Protein AF-A0AAV8ZBL5-F1 (afdb_monomer_lite)

Organism: NCBI:txid1265417

pLDDT: mean 70.39, std 23.09, range [24.12, 98.19]

InterPro domains:
  IPR031827 Domain of unknown function DUF4746 [PF15928] (93-246)
  IPR031827 Domain of unknown function DUF4746 [PF15928] (335-440)

Structure (mmCIF, N/CA/C/O backbone):
data_AF-A0AAV8ZBL5-F1
#
_entry.id   AF-A0AAV8ZBL5-F1
#
loop_
_atom_site.group_PDB
_atom_site.id
_atom_site.type_symbol
_atom_site.label_atom_id
_atom_site.label_alt_id
_atom_site.label_comp_id
_atom_site.label_asym_id
_atom_site.label_entity_id
_atom_site.label_seq_id
_atom_site.pdbx_PDB_ins_code
_atom_site.Cartn_x
_atom_site.Cartn_y
_atom_site.Cartn_z
_atom_site.occupancy
_atom_site.B_iso_or_equiv
_atom_site.auth_seq_id
_atom_site.auth_comp_id
_atom_site.auth_asym_id
_atom_site.auth_atom_id
_atom_site.pdbx_PDB_model_num
ATOM 1 N N . MET A 1 1 ? -1.852 -11.107 -25.339 1.00 48.66 1 MET A N 1
ATOM 2 C CA . MET A 1 1 ? -0.450 -11.512 -25.628 1.00 48.66 1 MET A CA 1
ATOM 3 C C . MET A 1 1 ? 0.284 -10.433 -26.412 1.00 48.66 1 MET A C 1
ATOM 5 O O . MET A 1 1 ? 0.811 -9.556 -25.751 1.00 48.66 1 MET A O 1
ATOM 9 N N . LEU A 1 2 ? 0.313 -10.418 -27.757 1.00 47.81 2 LEU A N 1
ATOM 10 C CA . LEU A 1 2 ? 0.989 -9.324 -28.490 1.00 47.81 2 LEU A CA 1
ATOM 11 C C . LEU A 1 2 ? 0.374 -7.953 -28.158 1.00 47.81 2 LEU A C 1
ATOM 13 O O . LEU A 1 2 ? 1.103 -7.016 -27.869 1.00 47.81 2 LEU A O 1
ATOM 17 N N . GLU A 1 3 ? -0.954 -7.887 -28.047 1.00 51.69 3 GLU A N 1
ATOM 18 C CA . GLU A 1 3 ? -1.702 -6.698 -27.605 1.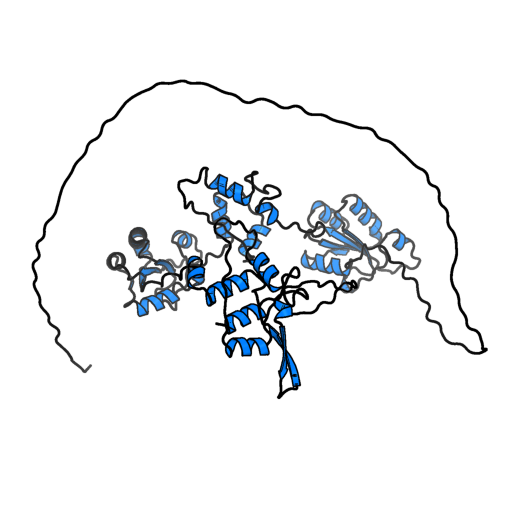00 51.69 3 GLU A CA 1
ATOM 19 C C . GLU A 1 3 ? -1.272 -6.170 -26.222 1.00 51.69 3 GLU A C 1
ATOM 21 O O . GLU A 1 3 ? -1.329 -4.970 -25.996 1.00 51.69 3 GLU A O 1
ATOM 26 N N . GLU A 1 4 ? -0.798 -7.028 -25.306 1.00 53.44 4 GLU A N 1
ATOM 27 C CA . GLU A 1 4 ? -0.277 -6.579 -24.001 1.00 53.44 4 GLU A CA 1
ATOM 28 C C . GLU A 1 4 ? 1.099 -5.918 -24.156 1.00 53.44 4 GLU A C 1
ATOM 30 O O . GLU A 1 4 ? 1.392 -4.950 -23.467 1.00 53.44 4 GLU A O 1
ATOM 35 N N . ILE A 1 5 ? 1.937 -6.413 -25.075 1.00 53.97 5 ILE A N 1
ATOM 36 C CA . ILE A 1 5 ? 3.244 -5.809 -25.382 1.00 53.97 5 ILE A CA 1
ATOM 37 C C . ILE A 1 5 ? 3.044 -4.470 -26.087 1.00 53.97 5 ILE A C 1
ATOM 39 O O . ILE A 1 5 ? 3.751 -3.520 -25.780 1.00 53.97 5 ILE A O 1
ATOM 43 N N . PHE A 1 6 ? 2.073 -4.383 -26.998 1.00 52.88 6 PHE A N 1
ATOM 44 C CA . PHE A 1 6 ? 1.719 -3.128 -27.655 1.00 52.88 6 PHE A CA 1
ATOM 45 C C . PHE A 1 6 ? 1.180 -2.112 -26.639 1.00 52.88 6 PHE A C 1
ATOM 47 O O . PHE A 1 6 ? 1.687 -1.000 -26.589 1.00 52.88 6 PHE A O 1
ATOM 54 N N . TYR A 1 7 ? 0.277 -2.525 -25.743 1.00 53.50 7 TYR A N 1
ATOM 55 C CA . TYR A 1 7 ? -0.208 -1.681 -24.647 1.00 53.50 7 TYR A CA 1
ATOM 56 C C . TYR A 1 7 ? 0.942 -1.148 -23.765 1.00 53.50 7 TYR A C 1
ATOM 58 O O . TYR A 1 7 ? 1.032 0.051 -23.534 1.00 53.50 7 TYR A O 1
ATOM 66 N N . PHE A 1 8 ? 1.881 -2.003 -23.334 1.00 51.59 8 PHE A N 1
ATOM 67 C CA . PHE A 1 8 ? 3.052 -1.558 -22.560 1.00 51.59 8 PHE A CA 1
ATOM 68 C C . PHE A 1 8 ? 4.093 -0.757 -23.368 1.00 51.59 8 PHE A C 1
ATOM 70 O O . PHE A 1 8 ? 4.959 -0.140 -22.754 1.00 51.59 8 PHE A O 1
ATOM 77 N N . ALA A 1 9 ? 4.044 -0.767 -24.704 1.00 51.53 9 ALA A N 1
ATOM 78 C CA . ALA A 1 9 ? 4.884 0.086 -25.549 1.00 51.53 9 ALA A CA 1
ATOM 79 C C . ALA A 1 9 ? 4.262 1.472 -25.782 1.00 51.53 9 ALA A C 1
ATOM 81 O O . ALA A 1 9 ? 4.994 2.438 -25.965 1.00 51.53 9 ALA A O 1
ATOM 82 N N . ASP A 1 10 ? 2.929 1.553 -25.776 1.00 47.41 10 ASP A N 1
ATOM 83 C CA . ASP A 1 10 ? 2.175 2.788 -25.999 1.00 47.41 10 ASP A CA 1
ATOM 84 C C . ASP A 1 10 ? 2.023 3.618 -24.700 1.00 47.41 10 ASP A C 1
ATOM 86 O O . ASP A 1 10 ? 1.993 4.841 -24.769 1.00 47.41 10 ASP A O 1
ATOM 90 N N . ASP A 1 11 ? 2.003 2.980 -23.518 1.00 43.50 11 ASP A N 1
ATOM 91 C CA . ASP A 1 11 ? 1.900 3.631 -22.189 1.00 43.50 11 ASP A CA 1
ATOM 92 C C . ASP A 1 11 ? 3.250 4.179 -21.632 1.00 43.50 11 ASP A C 1
ATOM 94 O O . ASP A 1 11 ? 3.313 4.592 -20.470 1.00 43.50 11 ASP A O 1
ATOM 98 N N . VAL A 1 12 ? 4.353 4.166 -22.402 1.00 44.94 12 VAL A N 1
ATOM 99 C CA . VAL A 1 12 ? 5.688 4.636 -21.950 1.00 44.94 12 VAL A CA 1
ATOM 100 C C . VAL A 1 12 ? 6.092 5.937 -22.652 1.00 44.94 12 VAL A C 1
ATOM 102 O O . VAL A 1 12 ? 6.800 5.941 -23.659 1.00 44.94 12 VAL A O 1
ATOM 105 N N . GLU A 1 13 ? 5.665 7.054 -22.065 1.00 43.19 13 GLU A N 1
ATOM 106 C CA . GLU A 1 13 ? 6.170 8.398 -22.363 1.00 43.19 13 GLU A CA 1
ATOM 107 C C . GLU A 1 13 ? 7.408 8.700 -21.489 1.00 43.19 13 GLU A C 1
ATOM 109 O O . GLU A 1 13 ? 7.316 8.720 -20.261 1.00 43.19 13 GLU A O 1
ATOM 114 N N . GLU A 1 14 ? 8.567 8.967 -22.105 1.00 42.91 14 GLU A N 1
ATOM 115 C CA . GLU A 1 14 ? 9.769 9.478 -21.423 1.00 42.91 14 GLU A CA 1
ATOM 116 C C . GLU A 1 14 ? 10.337 10.695 -22.189 1.00 42.91 14 GLU A C 1
ATOM 118 O O . GLU A 1 14 ? 10.735 10.583 -23.349 1.00 42.91 14 GLU A O 1
ATOM 123 N N . ASP A 1 15 ? 10.367 11.866 -21.537 1.00 35.69 15 ASP A N 1
ATOM 124 C CA . ASP A 1 15 ? 10.909 13.131 -22.071 1.00 35.69 15 ASP A CA 1
ATOM 125 C C . ASP A 1 15 ? 12.430 13.026 -22.331 1.00 35.69 15 ASP A C 1
ATOM 127 O O . ASP A 1 15 ? 13.218 12.934 -21.383 1.00 35.69 15 ASP A O 1
ATOM 131 N N . TYR A 1 16 ? 12.870 13.138 -23.591 1.00 44.66 16 TYR A N 1
ATOM 132 C CA . TYR A 1 16 ? 14.297 13.169 -23.948 1.00 44.66 16 TYR A CA 1
ATOM 133 C C . TYR A 1 16 ? 14.644 14.241 -24.995 1.00 44.66 16 TYR A C 1
ATOM 135 O O . TYR A 1 16 ? 14.127 14.234 -26.109 1.00 44.66 16 TYR A O 1
ATOM 143 N N . ASP A 1 17 ? 15.605 15.114 -24.666 1.00 34.97 17 ASP A N 1
ATOM 144 C CA . ASP A 1 17 ? 16.231 16.041 -25.623 1.00 34.97 17 ASP A CA 1
ATOM 145 C C . ASP A 1 17 ? 17.050 15.258 -26.667 1.00 34.97 17 ASP A C 1
ATOM 147 O O . ASP A 1 17 ? 18.073 14.644 -26.342 1.00 34.97 17 ASP A O 1
ATOM 151 N N . VAL A 1 18 ? 16.661 15.340 -27.942 1.00 40.38 18 VAL A N 1
ATOM 152 C CA . VAL A 1 18 ? 17.503 14.905 -29.064 1.00 40.38 18 VAL A CA 1
ATOM 153 C C . VAL A 1 18 ? 18.345 16.091 -29.530 1.00 40.38 18 VAL A C 1
ATOM 155 O O . VAL A 1 18 ? 17.824 17.140 -29.898 1.00 40.38 18 VAL A O 1
ATOM 158 N N . ARG A 1 19 ? 19.673 15.932 -29.525 1.00 34.88 19 ARG A N 1
ATOM 159 C CA . ARG A 1 19 ? 20.599 16.908 -30.117 1.00 34.88 19 ARG A CA 1
ATOM 160 C C . ARG A 1 19 ? 21.045 16.421 -31.486 1.00 34.88 19 ARG A C 1
ATOM 162 O O . ARG A 1 19 ? 21.737 15.410 -31.578 1.00 34.88 19 ARG A O 1
ATOM 169 N N . THR A 1 20 ? 20.664 17.158 -32.521 1.00 40.16 20 THR A N 1
ATOM 170 C CA . THR A 1 20 ? 21.189 16.987 -33.880 1.00 40.16 20 THR A CA 1
ATOM 171 C C . THR A 1 20 ? 22.599 17.582 -33.991 1.00 40.16 20 THR A C 1
ATOM 173 O O . THR A 1 20 ? 23.002 18.408 -33.165 1.00 40.16 20 THR A O 1
ATOM 176 N N . GLU A 1 21 ? 23.367 17.193 -35.014 1.00 44.31 21 GLU A N 1
ATOM 177 C CA . GLU A 1 21 ? 24.741 17.694 -35.206 1.00 44.31 21 GLU A CA 1
ATOM 178 C C . GLU A 1 21 ? 24.814 19.201 -35.525 1.00 44.31 21 GLU A C 1
ATOM 180 O O . GLU A 1 21 ? 25.855 19.821 -35.310 1.00 44.31 21 GLU A O 1
ATOM 185 N N . GLU A 1 22 ? 23.712 19.819 -35.972 1.00 42.06 22 GLU A N 1
ATOM 186 C CA . GLU A 1 22 ? 23.633 21.270 -36.216 1.00 42.06 22 GLU A CA 1
ATOM 187 C C . GLU A 1 22 ? 23.284 22.082 -34.949 1.00 42.06 22 GLU A C 1
ATOM 189 O O . GLU A 1 22 ? 23.344 23.312 -34.959 1.00 42.06 22 GLU A O 1
ATOM 194 N N . GLY A 1 23 ? 23.009 21.413 -33.821 1.00 39.50 23 GLY A N 1
ATOM 195 C CA . GLY A 1 23 ? 22.885 22.039 -32.501 1.00 39.50 23 GLY A CA 1
ATOM 196 C C . GLY A 1 23 ? 21.508 22.618 -32.163 1.00 39.50 23 GLY A C 1
ATOM 197 O O . GLY A 1 23 ? 21.355 23.195 -31.083 1.00 39.50 23 GLY A O 1
ATOM 198 N N . GLU A 1 24 ? 20.507 22.443 -33.027 1.00 35.25 24 GLU A N 1
ATOM 199 C CA . GLU A 1 24 ? 19.108 22.724 -32.695 1.00 35.25 24 GLU A CA 1
ATOM 200 C C . GLU A 1 24 ? 18.485 21.496 -32.005 1.00 35.25 24 GLU A C 1
ATOM 202 O O . GLU A 1 24 ? 18.599 20.360 -32.475 1.00 35.25 24 GLU A O 1
ATOM 207 N N . ALA A 1 25 ? 17.879 21.726 -30.836 1.00 35.97 25 ALA A N 1
ATOM 208 C CA . ALA A 1 25 ? 17.193 20.703 -30.051 1.00 35.97 25 ALA A CA 1
ATOM 209 C C . ALA A 1 25 ? 15.713 20.670 -30.453 1.00 35.97 25 ALA A C 1
ATOM 211 O O . ALA A 1 25 ? 14.887 21.392 -29.888 1.00 35.97 25 ALA A O 1
ATOM 212 N N . GLU A 1 26 ? 15.391 19.862 -31.462 1.00 36.97 26 GLU A N 1
ATOM 213 C CA . GLU A 1 26 ? 14.004 19.600 -31.838 1.00 36.97 26 GLU A CA 1
ATOM 214 C C . GLU A 1 26 ? 13.395 18.549 -30.900 1.00 36.97 26 GLU A C 1
ATOM 216 O O . GLU A 1 26 ? 13.963 17.482 -30.662 1.00 36.97 26 GLU A O 1
ATOM 221 N N . ARG A 1 27 ? 12.221 18.869 -30.347 1.00 35.94 27 ARG A N 1
ATOM 222 C CA . ARG A 1 27 ? 11.383 17.917 -29.615 1.00 35.94 27 ARG A CA 1
ATOM 223 C C . ARG A 1 27 ? 10.465 17.216 -30.607 1.00 35.94 27 ARG A C 1
ATOM 225 O O . ARG A 1 27 ? 9.453 17.794 -30.999 1.00 35.94 27 ARG A O 1
ATOM 232 N N . GLU A 1 28 ? 10.793 15.982 -30.968 1.00 36.94 28 GLU A N 1
ATOM 233 C CA . GLU A 1 28 ? 9.847 15.073 -31.616 1.00 36.94 28 GLU A CA 1
ATOM 234 C C . GLU A 1 28 ? 9.388 13.992 -30.630 1.00 36.94 28 GLU A C 1
ATOM 236 O O . GLU A 1 28 ? 10.195 13.271 -30.042 1.00 36.94 28 GLU A O 1
ATOM 241 N N . GLU A 1 29 ? 8.072 13.884 -30.453 1.00 37.03 29 GLU A N 1
ATOM 242 C CA . GLU A 1 29 ? 7.423 12.870 -29.623 1.00 37.03 29 GLU A CA 1
ATOM 243 C C . GLU A 1 29 ? 7.284 11.562 -30.424 1.00 37.03 29 GLU A C 1
ATOM 245 O O . GLU A 1 29 ? 6.378 11.422 -31.246 1.00 37.03 29 GLU A O 1
ATOM 250 N N . TYR A 1 30 ? 8.166 10.588 -30.175 1.00 39.69 30 TYR A N 1
ATOM 251 C CA . TYR A 1 30 ? 8.027 9.215 -30.679 1.00 39.69 30 TYR A CA 1
ATOM 252 C C . TYR A 1 30 ? 7.941 8.219 -29.509 1.00 39.69 30 TYR A C 1
ATOM 254 O O . TYR A 1 30 ? 8.866 8.187 -28.694 1.00 39.69 30 TYR A O 1
ATOM 262 N N . PRO A 1 31 ? 6.905 7.357 -29.427 1.00 48.19 31 PRO A N 1
ATOM 263 C CA . PRO A 1 31 ? 6.835 6.299 -28.417 1.00 48.19 31 PRO A CA 1
ATOM 264 C C . PRO A 1 31 ? 7.953 5.272 -28.654 1.00 48.19 31 PRO A C 1
ATOM 266 O O . PRO A 1 31 ? 7.957 4.527 -29.642 1.00 48.19 31 PRO A O 1
ATOM 269 N N . ILE A 1 32 ? 8.954 5.271 -27.771 1.00 47.81 32 ILE A N 1
ATOM 270 C CA . ILE A 1 32 ? 10.247 4.625 -28.024 1.00 47.81 32 ILE A CA 1
ATOM 271 C C . ILE A 1 32 ? 10.086 3.103 -28.102 1.00 47.81 32 ILE A C 1
ATOM 273 O O . ILE A 1 32 ? 9.856 2.418 -27.109 1.00 47.81 32 ILE A O 1
ATOM 277 N N . GLY A 1 33 ? 10.278 2.555 -29.304 1.00 53.34 33 GLY A N 1
ATOM 278 C CA . GLY A 1 33 ? 10.239 1.113 -29.551 1.00 53.34 33 GLY A CA 1
ATOM 279 C C . GLY A 1 33 ? 8.843 0.515 -29.727 1.00 53.34 33 GLY A C 1
ATOM 280 O O . GLY A 1 33 ? 8.739 -0.712 -29.804 1.00 53.34 33 GLY A O 1
ATOM 281 N N . ALA A 1 34 ? 7.793 1.333 -29.838 1.00 59.66 34 ALA A N 1
ATOM 282 C CA . ALA A 1 34 ? 6.481 0.866 -30.265 1.00 59.66 34 ALA A CA 1
ATOM 283 C C . ALA A 1 34 ? 6.517 0.418 -31.739 1.00 59.66 34 ALA A C 1
ATOM 285 O O . ALA A 1 34 ? 6.969 1.145 -32.622 1.00 59.66 34 ALA A O 1
ATOM 286 N N . PHE A 1 35 ? 6.018 -0.787 -32.027 1.00 68.38 35 PHE A N 1
ATOM 287 C CA . PHE A 1 35 ? 5.830 -1.236 -33.409 1.00 68.38 35 PHE A CA 1
ATOM 288 C C . PHE A 1 35 ? 4.771 -0.367 -34.099 1.00 68.38 35 PHE A C 1
ATOM 290 O O . PHE A 1 35 ? 3.720 -0.112 -33.508 1.00 68.38 35 PHE A O 1
ATOM 297 N N . ASN A 1 36 ? 4.994 0.030 -35.354 1.00 72.00 36 ASN A N 1
ATOM 298 C CA . ASN A 1 36 ? 3.945 0.658 -36.163 1.00 72.00 36 ASN A CA 1
ATOM 299 C C . ASN A 1 36 ? 2.851 -0.359 -36.545 1.00 72.00 36 ASN A C 1
ATOM 301 O O . ASN A 1 36 ? 3.057 -1.572 -36.467 1.00 72.00 36 ASN A O 1
ATOM 305 N N . GLU A 1 37 ? 1.675 0.124 -36.948 1.00 72.44 37 GLU A N 1
ATOM 306 C CA . GLU A 1 37 ? 0.493 -0.726 -37.157 1.00 72.44 37 GLU A CA 1
ATOM 307 C C . GLU A 1 37 ? 0.713 -1.815 -38.225 1.00 72.44 37 GLU A C 1
ATOM 309 O O . GLU A 1 37 ? 0.343 -2.970 -38.011 1.00 72.44 37 GLU A O 1
ATOM 314 N N . ALA A 1 38 ? 1.415 -1.505 -39.320 1.00 70.62 38 ALA A N 1
ATOM 315 C CA . ALA A 1 38 ? 1.787 -2.498 -40.331 1.00 70.62 38 ALA A CA 1
ATOM 316 C C . ALA A 1 38 ? 2.657 -3.629 -39.746 1.00 70.62 38 ALA A C 1
ATOM 318 O O . ALA A 1 38 ? 2.400 -4.813 -39.987 1.00 70.62 38 ALA A O 1
ATOM 319 N N . THR A 1 39 ? 3.639 -3.292 -38.902 1.00 71.50 39 THR A N 1
ATOM 320 C CA . THR A 1 39 ? 4.458 -4.294 -38.207 1.00 71.50 39 THR A CA 1
ATOM 321 C C . THR A 1 39 ? 3.649 -5.058 -37.150 1.00 71.50 39 THR A C 1
ATOM 323 O O . THR A 1 39 ? 3.805 -6.277 -37.054 1.00 71.50 39 THR A O 1
ATOM 326 N N . ARG A 1 40 ? 2.721 -4.416 -36.416 1.00 74.56 40 ARG A N 1
ATOM 327 C CA . ARG A 1 40 ? 1.794 -5.100 -35.482 1.00 74.56 40 ARG A CA 1
ATOM 328 C C . ARG A 1 40 ? 0.973 -6.168 -36.206 1.00 74.56 40 ARG A C 1
ATOM 330 O O . ARG A 1 40 ? 0.952 -7.324 -35.778 1.00 74.56 40 ARG A O 1
ATOM 337 N N . GLN A 1 41 ? 0.357 -5.816 -37.335 1.00 72.25 41 GLN A N 1
ATOM 338 C CA . GLN A 1 41 ? -0.437 -6.745 -38.144 1.00 72.25 41 GLN A CA 1
ATOM 339 C C . GLN A 1 41 ? 0.412 -7.881 -38.731 1.00 72.25 41 GLN A C 1
ATOM 341 O O . GLN A 1 41 ? -0.042 -9.028 -38.795 1.00 72.25 41 GLN A O 1
ATOM 346 N N . ILE A 1 42 ? 1.667 -7.614 -39.103 1.00 72.19 42 ILE A N 1
ATOM 347 C CA . ILE A 1 42 ? 2.599 -8.643 -39.579 1.00 72.19 42 ILE A CA 1
ATOM 348 C C . ILE A 1 42 ? 3.040 -9.597 -38.460 1.00 72.19 42 ILE A C 1
ATOM 350 O O . ILE A 1 42 ? 3.035 -10.805 -38.685 1.00 72.19 42 ILE A O 1
ATOM 354 N N . LEU A 1 43 ? 3.328 -9.105 -37.252 1.00 72.50 43 LEU A N 1
ATOM 355 C CA . LEU A 1 43 ? 3.655 -9.942 -36.085 1.00 72.50 43 LEU A CA 1
ATOM 356 C C . LEU A 1 43 ? 2.486 -10.845 -35.653 1.00 72.50 43 LEU A C 1
ATOM 358 O O . LEU A 1 43 ? 2.709 -11.926 -35.110 1.00 72.50 43 LEU A O 1
ATOM 362 N N . ILE A 1 44 ? 1.242 -10.419 -35.901 1.00 73.75 44 ILE A N 1
ATOM 363 C CA . ILE A 1 44 ? 0.031 -11.219 -35.656 1.00 73.75 44 ILE A CA 1
ATOM 364 C C . ILE A 1 44 ? -0.204 -12.260 -36.768 1.00 73.75 44 ILE A C 1
ATOM 366 O O . ILE A 1 44 ? -0.686 -13.358 -36.486 1.00 73.75 44 ILE A O 1
ATOM 370 N N . SER A 1 45 ? 0.104 -11.932 -38.029 1.00 72.00 45 SER A N 1
ATOM 371 C CA . SER A 1 45 ? -0.280 -12.738 -39.204 1.00 72.00 45 SER A CA 1
ATOM 372 C C . SER A 1 45 ? 0.815 -13.643 -39.783 1.00 72.00 45 SER A C 1
ATOM 374 O O . SER A 1 45 ? 0.484 -14.611 -40.473 1.00 72.00 45 SER A O 1
ATOM 376 N N . LYS A 1 46 ? 2.101 -13.368 -39.522 1.00 76.00 46 LYS A N 1
ATOM 377 C CA . LYS A 1 46 ? 3.254 -14.139 -40.025 1.00 76.00 46 LYS A CA 1
ATOM 378 C C . LYS A 1 46 ? 3.999 -14.830 -38.871 1.00 76.00 46 LYS A C 1
ATOM 380 O O . LYS A 1 46 ? 4.055 -14.329 -37.748 1.00 76.00 46 LYS A O 1
ATOM 385 N N . GLU A 1 47 ? 4.590 -15.997 -39.143 1.00 75.44 47 GLU A N 1
ATOM 386 C CA . GLU A 1 47 ? 5.365 -16.747 -38.143 1.00 75.44 47 GLU A CA 1
ATOM 387 C C . GLU A 1 47 ? 6.561 -15.921 -37.637 1.00 75.44 47 GLU A C 1
ATOM 389 O O . GLU A 1 47 ? 7.391 -15.467 -38.422 1.00 75.44 47 GLU A O 1
ATOM 394 N N . SER A 1 48 ? 6.644 -15.747 -36.316 1.00 76.56 48 SER A N 1
ATOM 395 C CA . SER A 1 48 ? 7.625 -14.890 -35.636 1.00 76.56 48 SER A CA 1
ATOM 396 C C . SER A 1 48 ? 8.366 -15.670 -34.542 1.00 76.56 48 SER A C 1
ATOM 398 O O . SER A 1 48 ? 7.806 -16.590 -33.941 1.00 76.56 48 SER A O 1
ATOM 400 N N . VAL A 1 49 ? 9.627 -15.317 -34.263 1.00 78.38 49 VAL A N 1
ATOM 401 C CA . VAL A 1 49 ? 10.497 -16.045 -33.317 1.00 78.38 49 VAL A CA 1
ATOM 402 C C . VAL A 1 49 ? 10.983 -15.121 -32.202 1.00 78.38 49 VAL A C 1
ATOM 404 O O . VAL A 1 49 ? 11.734 -14.185 -32.453 1.00 78.38 49 VAL A O 1
ATOM 407 N N . ALA A 1 50 ? 10.622 -15.433 -30.955 1.00 79.31 50 ALA A N 1
ATOM 408 C CA . ALA A 1 50 ? 11.207 -14.803 -29.773 1.00 79.31 50 ALA A CA 1
ATOM 409 C C . ALA A 1 50 ? 12.461 -15.574 -29.323 1.00 79.31 50 ALA A C 1
ATOM 411 O O . ALA A 1 50 ? 12.424 -16.799 -29.180 1.00 79.31 50 ALA A O 1
ATOM 412 N N . LEU A 1 51 ? 13.561 -14.866 -29.054 1.00 79.88 51 LEU A N 1
ATOM 413 C CA . LEU A 1 51 ? 14.825 -15.446 -28.585 1.00 79.88 51 LEU A CA 1
ATOM 414 C C . LEU A 1 51 ? 15.159 -14.960 -27.169 1.00 79.88 51 LEU A C 1
ATOM 416 O O . LEU A 1 51 ? 15.012 -13.783 -26.860 1.00 79.88 51 LEU A O 1
ATOM 420 N N . LEU A 1 52 ? 15.644 -15.868 -26.316 1.00 82.25 52 LEU A N 1
ATOM 421 C CA . LEU A 1 52 ? 16.142 -15.543 -24.977 1.00 82.25 52 LEU A CA 1
ATOM 422 C C . LEU A 1 52 ? 17.666 -15.674 -24.949 1.00 82.25 52 LEU A C 1
ATOM 424 O O . LEU A 1 52 ? 18.201 -16.776 -24.801 1.00 82.25 52 LEU A O 1
ATOM 428 N N . ILE A 1 53 ? 18.353 -14.543 -25.087 1.00 81.12 53 ILE A N 1
ATOM 429 C CA . ILE A 1 53 ? 19.813 -14.451 -24.978 1.00 81.12 53 ILE A CA 1
ATOM 430 C C . ILE A 1 53 ? 20.213 -14.583 -23.498 1.00 81.12 53 ILE A C 1
ATOM 432 O O . ILE A 1 53 ? 19.489 -14.148 -22.602 1.00 81.12 53 ILE A O 1
ATOM 436 N N . LYS A 1 54 ? 21.345 -15.242 -23.227 1.00 80.38 54 LYS A N 1
ATOM 437 C CA . LYS A 1 54 ? 21.886 -15.460 -21.875 1.00 80.38 54 LYS A CA 1
ATOM 438 C C . LYS A 1 54 ? 23.413 -15.350 -21.877 1.00 80.38 54 LYS A C 1
ATOM 440 O O . LYS A 1 54 ? 24.022 -15.737 -22.877 1.00 80.38 54 LYS A O 1
ATOM 445 N N . PRO A 1 55 ? 24.033 -14.906 -20.768 1.00 79.19 55 PRO A N 1
ATOM 446 C CA . PRO A 1 55 ? 25.483 -14.911 -20.635 1.00 79.19 55 PRO A CA 1
ATOM 447 C C . PRO A 1 55 ? 26.016 -16.348 -20.662 1.00 79.19 55 PRO A C 1
ATOM 449 O O . PRO A 1 55 ? 25.334 -17.304 -20.269 1.00 79.19 55 PRO A O 1
ATOM 452 N N . LYS A 1 56 ? 27.266 -16.510 -21.095 1.00 81.25 56 LYS A N 1
ATOM 453 C CA . LYS A 1 56 ? 27.976 -17.786 -20.979 1.00 81.25 56 LYS A CA 1
ATOM 454 C C . LYS A 1 56 ? 28.226 -18.095 -19.497 1.00 81.25 56 LYS A C 1
ATOM 456 O O . LYS A 1 56 ? 28.508 -17.200 -18.709 1.00 81.25 56 LYS A O 1
ATOM 461 N N . ALA A 1 57 ? 28.155 -19.366 -19.103 1.00 77.31 57 ALA A N 1
ATOM 462 C CA . ALA A 1 57 ? 28.431 -19.758 -17.720 1.00 77.31 57 ALA A CA 1
ATOM 463 C C . ALA A 1 57 ? 29.850 -19.325 -17.294 1.00 77.31 57 ALA A C 1
ATOM 465 O O . ALA A 1 57 ? 30.826 -19.688 -17.952 1.00 77.31 57 ALA A O 1
ATOM 466 N N . GLY A 1 58 ? 29.944 -18.557 -16.203 1.00 74.81 58 GLY A N 1
ATOM 467 C CA . GLY A 1 58 ? 31.198 -17.975 -15.709 1.00 74.81 58 GLY A CA 1
ATOM 468 C C . GLY A 1 58 ? 31.633 -16.673 -16.396 1.00 74.81 58 GLY A C 1
ATOM 469 O O . GLY A 1 58 ? 32.745 -16.224 -16.149 1.00 74.81 58 GLY A O 1
ATOM 470 N N . GLN A 1 59 ? 30.797 -16.079 -17.253 1.00 82.50 59 GLN A N 1
ATOM 471 C CA . GLN A 1 59 ? 30.993 -14.727 -17.776 1.00 82.50 59 GLN A CA 1
ATOM 472 C C . GLN A 1 59 ? 30.160 -13.739 -16.954 1.00 82.50 59 GLN A C 1
ATOM 474 O O . GLN A 1 59 ? 28.939 -13.876 -16.875 1.00 82.50 59 GLN A O 1
ATOM 479 N N . GLU A 1 60 ? 30.821 -12.745 -16.371 1.00 80.56 60 GLU A N 1
ATOM 480 C CA . GLU A 1 60 ? 30.165 -11.575 -15.788 1.00 80.56 60 GLU A CA 1
ATOM 481 C C . GLU A 1 60 ? 29.842 -10.577 -16.912 1.00 80.56 60 GLU A C 1
ATOM 483 O O . GLU A 1 60 ? 30.629 -10.403 -17.845 1.00 80.56 60 GLU A O 1
ATOM 488 N N . ILE A 1 61 ? 28.645 -9.992 -16.856 1.00 80.19 61 ILE A N 1
ATOM 489 C CA . ILE A 1 61 ? 28.115 -8.990 -17.790 1.00 80.19 61 ILE A CA 1
ATOM 490 C C . ILE A 1 61 ? 27.373 -7.972 -16.924 1.00 80.19 61 ILE A C 1
ATOM 492 O O . ILE A 1 61 ? 26.574 -8.379 -16.079 1.00 80.19 61 ILE A O 1
ATOM 496 N N . GLU A 1 62 ? 27.667 -6.682 -17.096 1.00 83.06 62 GLU A N 1
ATOM 497 C CA . GLU A 1 62 ? 27.161 -5.617 -16.217 1.00 83.06 62 GLU A CA 1
ATOM 498 C C . GLU A 1 62 ? 25.668 -5.362 -16.452 1.00 83.06 62 GLU A C 1
ATOM 500 O O . GLU A 1 62 ? 24.886 -5.367 -15.500 1.00 83.06 62 GLU A O 1
ATOM 505 N N . SER A 1 63 ? 25.247 -5.271 -17.719 1.00 87.62 63 SER A N 1
ATOM 506 C CA . SER A 1 63 ? 23.834 -5.252 -18.090 1.00 87.62 63 SER A CA 1
ATOM 507 C C . SER A 1 63 ? 23.552 -6.131 -19.308 1.00 87.62 63 SER A C 1
ATOM 509 O O . SER A 1 63 ? 23.958 -5.866 -20.436 1.00 87.62 63 SER A O 1
ATOM 511 N N . MET A 1 64 ? 22.764 -7.183 -19.081 1.00 84.75 64 MET A N 1
ATOM 512 C CA . MET A 1 64 ? 22.250 -8.043 -20.152 1.00 84.75 64 MET A CA 1
ATOM 513 C C . MET A 1 64 ? 21.240 -7.340 -21.070 1.00 84.75 64 MET A C 1
ATOM 515 O O . MET A 1 64 ? 20.935 -7.884 -22.129 1.00 84.75 64 MET A O 1
ATOM 519 N N . LEU A 1 65 ? 20.689 -6.190 -20.665 1.00 85.88 65 LEU A N 1
ATOM 520 C CA . LEU A 1 65 ? 19.811 -5.392 -21.518 1.00 85.88 65 LEU A CA 1
ATOM 521 C C . LEU A 1 65 ? 20.659 -4.612 -22.523 1.00 85.88 65 LEU A C 1
ATOM 523 O O . LEU A 1 65 ? 20.499 -4.796 -23.724 1.00 85.88 65 LEU A O 1
ATOM 527 N N . ASP A 1 66 ? 21.613 -3.833 -22.022 1.00 89.88 66 ASP A N 1
ATOM 528 C CA . ASP A 1 66 ? 22.550 -3.012 -22.788 1.00 89.88 66 ASP A CA 1
ATOM 529 C C . ASP A 1 66 ? 23.276 -3.835 -23.860 1.00 89.88 66 ASP A C 1
ATOM 531 O O . ASP A 1 66 ? 23.293 -3.466 -25.032 1.00 89.88 66 ASP A O 1
ATOM 535 N N . GLU A 1 67 ? 23.784 -5.014 -23.499 1.00 88.19 67 GLU A N 1
ATOM 536 C CA . GLU A 1 67 ? 24.484 -5.895 -24.439 1.00 88.19 67 GLU A CA 1
ATOM 537 C C . GLU A 1 67 ? 23.567 -6.462 -25.545 1.00 88.19 67 GLU A C 1
ATOM 539 O O . GLU A 1 67 ? 24.047 -6.805 -26.626 1.00 88.19 67 GLU A O 1
ATOM 544 N N . VAL A 1 68 ? 22.252 -6.548 -25.308 1.00 86.44 68 VAL A N 1
ATOM 545 C CA . VAL A 1 68 ? 21.252 -6.953 -26.316 1.00 86.44 68 VAL A CA 1
ATOM 546 C C . VAL A 1 68 ? 20.786 -5.756 -27.149 1.00 86.44 68 VAL A C 1
ATOM 548 O O . VAL A 1 68 ? 20.589 -5.904 -28.354 1.00 86.44 68 VAL A O 1
ATOM 551 N N . LEU A 1 69 ? 20.671 -4.571 -26.548 1.00 87.94 69 LEU A N 1
ATOM 552 C CA . LEU A 1 69 ? 20.387 -3.324 -27.256 1.00 87.94 69 LEU A CA 1
ATOM 553 C C . LEU A 1 69 ? 21.514 -2.979 -28.234 1.00 87.94 69 LEU A C 1
ATOM 555 O O . LEU A 1 69 ? 21.235 -2.763 -29.412 1.00 87.94 69 LEU A O 1
ATOM 559 N N . ARG A 1 70 ? 22.780 -3.056 -27.802 1.00 88.62 70 ARG A N 1
ATOM 560 C CA . ARG A 1 70 ? 23.953 -2.844 -28.666 1.00 88.62 70 ARG A CA 1
ATOM 561 C C . ARG A 1 70 ? 24.021 -3.847 -29.816 1.00 88.62 70 ARG A C 1
ATOM 563 O O . ARG A 1 70 ? 24.380 -3.495 -30.934 1.00 88.62 70 ARG A O 1
ATOM 570 N N . LEU A 1 71 ? 23.632 -5.099 -29.559 1.00 86.56 71 LEU A N 1
ATOM 571 C CA . LEU A 1 71 ? 23.589 -6.155 -30.573 1.00 86.56 71 LEU A CA 1
ATOM 572 C C . LEU A 1 71 ? 22.527 -5.909 -31.660 1.00 86.56 71 LEU A C 1
ATOM 574 O O . LEU A 1 71 ? 22.709 -6.377 -32.780 1.00 86.56 71 LEU A O 1
ATOM 578 N N . VAL A 1 72 ? 21.422 -5.224 -31.347 1.00 84.25 72 VAL A N 1
ATOM 579 C CA . VAL A 1 72 ? 20.303 -5.010 -32.286 1.00 84.25 72 VAL A CA 1
ATOM 580 C C . VAL A 1 72 ? 20.343 -3.627 -32.939 1.00 84.25 72 VAL A C 1
ATOM 582 O O . VAL A 1 72 ? 20.101 -3.526 -34.140 1.00 84.25 72 VAL A O 1
ATOM 585 N N . TYR A 1 73 ? 20.680 -2.584 -32.179 1.00 86.06 73 TYR A N 1
ATOM 586 C CA . TYR A 1 73 ? 20.603 -1.180 -32.595 1.00 86.06 73 TYR A CA 1
ATOM 587 C C . TYR A 1 73 ? 21.969 -0.491 -32.763 1.00 86.06 73 TYR A C 1
ATOM 589 O O . TYR A 1 73 ? 22.001 0.655 -33.200 1.00 86.06 73 TYR A O 1
ATOM 597 N N . GLY A 1 74 ? 23.085 -1.155 -32.442 1.00 88.06 74 GLY A N 1
ATOM 598 C CA . GLY A 1 74 ? 24.411 -0.523 -32.424 1.00 88.06 74 GLY A CA 1
ATOM 599 C C . GLY A 1 74 ? 24.621 0.385 -31.205 1.00 88.06 74 GLY A C 1
ATOM 600 O O . GLY A 1 74 ? 23.916 0.252 -30.203 1.00 88.06 74 GLY A O 1
ATOM 601 N N . GLU A 1 75 ? 25.588 1.302 -31.262 1.00 88.81 75 GLU A N 1
ATOM 602 C CA . GLU A 1 75 ? 25.904 2.201 -30.137 1.00 88.81 75 GLU A CA 1
ATOM 603 C C . GLU A 1 75 ? 24.826 3.280 -29.905 1.00 88.81 75 GLU A C 1
ATOM 605 O O . GLU A 1 75 ? 24.788 3.886 -28.834 1.00 88.81 75 GLU A O 1
ATOM 610 N N . MET A 1 76 ? 23.883 3.477 -30.837 1.00 82.75 76 MET A N 1
ATOM 611 C CA . MET A 1 76 ? 22.635 4.204 -30.571 1.00 82.75 76 MET A CA 1
ATOM 612 C C . MET A 1 76 ? 21.748 3.520 -29.520 1.00 82.75 76 MET A C 1
ATOM 614 O O . MET A 1 76 ? 20.927 4.201 -28.906 1.00 82.75 76 MET A O 1
ATOM 618 N N . MET A 1 77 ? 21.880 2.202 -29.307 1.00 83.50 77 MET A N 1
ATOM 619 C CA . MET A 1 77 ? 21.178 1.405 -28.279 1.00 83.50 77 MET A CA 1
ATOM 620 C C . MET A 1 77 ? 19.635 1.403 -28.360 1.00 83.50 77 MET A C 1
ATOM 622 O O . MET A 1 77 ? 18.971 0.798 -27.520 1.00 83.50 77 MET A O 1
ATOM 626 N N . ARG A 1 78 ? 19.037 2.056 -29.362 1.00 83.88 78 ARG A N 1
ATOM 627 C CA . ARG A 1 78 ? 17.587 2.240 -29.526 1.00 83.88 78 ARG A CA 1
ATOM 628 C C . ARG A 1 78 ? 17.214 2.378 -31.010 1.00 83.88 78 ARG A C 1
ATOM 630 O O . ARG A 1 78 ? 18.084 2.744 -31.802 1.00 83.88 78 ARG A O 1
ATOM 637 N N . PRO A 1 79 ? 15.944 2.153 -31.395 1.00 78.31 79 PRO A N 1
ATOM 638 C CA . PRO A 1 79 ? 15.472 2.434 -32.750 1.00 78.31 79 PRO A CA 1
ATOM 639 C C . PRO A 1 79 ? 15.750 3.890 -33.184 1.00 78.31 79 PRO A C 1
ATOM 641 O O . PRO A 1 79 ? 15.691 4.787 -32.342 1.00 78.31 79 PRO A O 1
ATOM 644 N N . PRO A 1 80 ? 16.024 4.147 -34.476 1.00 73.56 80 PRO A N 1
ATOM 645 C CA . PRO A 1 80 ? 16.104 3.166 -35.563 1.00 73.56 80 PRO A CA 1
ATOM 646 C C . PRO A 1 80 ? 17.431 2.373 -35.585 1.00 73.56 80 PRO A C 1
ATOM 648 O O . PRO A 1 80 ? 17.489 1.313 -36.205 1.00 73.56 80 PRO A O 1
ATOM 651 N N . GLY A 1 81 ? 18.448 2.831 -34.847 1.00 82.38 81 GLY A N 1
ATOM 652 C CA . GLY A 1 81 ? 19.779 2.222 -34.743 1.00 82.38 81 GLY A CA 1
ATOM 653 C C . GLY A 1 81 ? 20.797 2.762 -35.756 1.00 82.38 81 GLY A C 1
ATOM 654 O O . GLY A 1 81 ? 20.420 3.398 -36.745 1.00 82.38 81 GLY A O 1
ATOM 655 N N . ASP A 1 82 ? 22.083 2.492 -35.499 1.00 85.12 82 ASP A N 1
ATOM 656 C CA . ASP A 1 82 ? 23.224 2.851 -36.361 1.00 85.12 82 ASP A CA 1
ATOM 657 C C . ASP A 1 82 ? 23.011 2.344 -37.802 1.00 85.12 82 ASP A C 1
ATOM 659 O O . ASP A 1 82 ? 22.405 1.288 -37.982 1.00 85.12 82 ASP A O 1
ATOM 663 N N . GLU A 1 83 ? 23.564 3.009 -38.826 1.00 84.88 83 GLU A N 1
ATOM 664 C CA . GLU A 1 83 ? 23.384 2.623 -40.247 1.00 84.88 83 GLU A CA 1
ATOM 665 C C . GLU A 1 83 ? 23.738 1.147 -40.542 1.00 84.88 83 GLU A C 1
ATOM 667 O O . GLU A 1 83 ? 23.021 0.471 -41.279 1.00 84.88 83 GLU A O 1
ATOM 672 N N . ASP A 1 84 ? 24.804 0.627 -39.920 1.00 86.38 84 ASP A N 1
ATOM 673 C CA . ASP A 1 84 ? 25.258 -0.771 -40.030 1.00 86.38 84 ASP A CA 1
ATOM 674 C C . ASP A 1 84 ? 24.585 -1.726 -39.008 1.00 86.38 84 ASP A C 1
ATOM 676 O O . ASP A 1 84 ? 24.947 -2.904 -38.910 1.00 86.38 84 ASP A O 1
ATOM 680 N N . SER A 1 85 ? 23.621 -1.254 -38.208 1.00 84.25 85 SER A N 1
ATOM 681 C CA . SER A 1 85 ? 22.969 -2.066 -37.170 1.00 84.25 85 SER A CA 1
ATOM 682 C C . SER A 1 85 ? 22.055 -3.151 -37.761 1.00 84.25 85 SER A C 1
ATOM 684 O O . SER A 1 85 ? 21.414 -2.941 -38.797 1.00 84.25 85 SER A O 1
ATOM 686 N N . PRO A 1 86 ? 21.895 -4.312 -37.094 1.00 81.44 86 PRO A N 1
ATOM 687 C CA . PRO A 1 86 ? 20.946 -5.334 -37.534 1.00 81.44 86 PRO A CA 1
ATOM 688 C C . PRO A 1 86 ? 19.495 -4.850 -37.639 1.00 81.44 86 PRO A C 1
ATOM 690 O O . PRO A 1 86 ? 18.748 -5.413 -38.435 1.00 81.44 86 PRO A O 1
ATOM 693 N N . CYS A 1 87 ? 19.098 -3.822 -36.880 1.00 79.50 87 CYS A N 1
ATOM 694 C CA . CYS A 1 87 ? 17.802 -3.158 -37.015 1.00 79.50 87 CYS A CA 1
ATOM 695 C C . CYS A 1 87 ? 17.649 -2.495 -38.394 1.00 79.50 87 CYS A C 1
ATOM 697 O O . CYS A 1 87 ? 16.754 -2.885 -39.145 1.00 79.50 87 CYS A O 1
ATOM 699 N N . GLN A 1 88 ? 18.557 -1.584 -38.770 1.00 79.31 88 GLN A N 1
ATOM 700 C CA . GLN A 1 88 ? 18.541 -0.920 -40.082 1.00 79.31 88 GLN A CA 1
ATOM 701 C C . GLN A 1 88 ? 18.690 -1.923 -41.236 1.00 79.31 88 GLN A C 1
ATOM 703 O O . GLN A 1 88 ? 17.909 -1.916 -42.185 1.00 79.31 88 GLN A O 1
ATOM 708 N N . LEU A 1 89 ? 19.643 -2.857 -41.133 1.00 78.6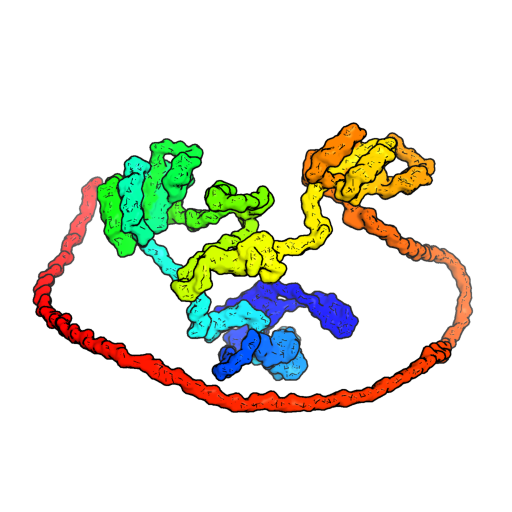9 89 LEU A N 1
ATOM 709 C CA . LEU A 1 89 ? 19.921 -3.861 -42.171 1.00 78.69 89 LEU A CA 1
ATOM 710 C C . LEU A 1 89 ? 18.781 -4.876 -42.390 1.00 78.69 89 LEU A C 1
ATOM 712 O O . LEU A 1 89 ? 18.794 -5.607 -43.386 1.00 78.69 89 LEU A O 1
ATOM 716 N N . LEU A 1 90 ? 17.811 -4.951 -41.472 1.00 77.38 90 LEU A N 1
ATOM 717 C CA . LEU A 1 90 ? 16.610 -5.787 -41.584 1.00 77.38 90 LEU A CA 1
ATOM 718 C C . LEU A 1 90 ? 15.310 -4.972 -41.676 1.00 77.38 90 LEU A C 1
ATOM 720 O O . LEU A 1 90 ? 14.232 -5.571 -41.734 1.00 77.38 90 LEU A O 1
ATOM 724 N N . LEU A 1 91 ? 15.396 -3.641 -41.732 1.00 78.31 91 LEU A N 1
ATOM 725 C CA . LEU A 1 91 ? 14.272 -2.769 -42.050 1.00 78.31 91 LEU A CA 1
ATOM 726 C C . LEU A 1 91 ? 13.869 -2.977 -43.518 1.00 78.31 91 LEU A C 1
ATOM 728 O O . LEU A 1 91 ? 14.712 -3.133 -44.406 1.00 78.31 91 LEU A O 1
ATOM 732 N N . LYS A 1 92 ? 12.565 -2.994 -43.793 1.00 74.06 92 LYS A N 1
ATOM 733 C CA . LYS A 1 92 ? 12.032 -3.034 -45.161 1.00 74.06 92 LYS A CA 1
ATOM 734 C C . LYS A 1 92 ? 10.962 -1.982 -45.342 1.00 74.06 92 LYS A C 1
ATOM 736 O O . LYS A 1 92 ? 10.130 -1.820 -44.464 1.00 74.06 92 LYS A O 1
ATOM 741 N N . GLN A 1 93 ? 10.927 -1.359 -46.509 1.00 76.56 93 GLN A N 1
ATOM 742 C CA . GLN A 1 93 ? 9.793 -0.552 -46.938 1.00 76.56 93 GLN A CA 1
ATOM 743 C C . GLN A 1 93 ? 8.932 -1.407 -47.880 1.00 76.56 93 GLN A C 1
ATOM 745 O O . GLN A 1 93 ? 9.417 -1.868 -48.915 1.00 76.56 93 GLN A O 1
ATOM 750 N N . GLU A 1 94 ? 7.683 -1.671 -47.494 1.00 69.31 94 GLU A N 1
ATOM 751 C CA . GLU A 1 94 ? 6.652 -2.276 -48.350 1.00 69.31 94 GLU A CA 1
ATOM 752 C C . GLU A 1 94 ? 5.606 -1.181 -48.656 1.00 69.31 94 GLU A C 1
ATOM 754 O O . GLU A 1 94 ? 5.045 -0.578 -47.741 1.00 69.31 94 GLU A O 1
ATOM 759 N N . GLU A 1 95 ? 5.384 -0.869 -49.938 1.00 70.75 95 GLU A N 1
ATOM 760 C CA . GLU A 1 95 ? 4.289 0.017 -50.371 1.00 70.75 95 GLU A CA 1
ATOM 761 C C . GLU A 1 95 ? 2.957 -0.738 -50.267 1.00 70.75 95 GLU A C 1
ATOM 763 O O . GLU A 1 95 ? 2.828 -1.850 -50.782 1.00 70.75 95 GLU A O 1
ATOM 768 N N . ASP A 1 96 ? 1.964 -0.135 -49.613 1.00 68.25 96 ASP A N 1
ATOM 769 C CA . ASP A 1 96 ? 0.597 -0.657 -49.579 1.00 68.25 96 ASP A CA 1
ATOM 770 C C . ASP A 1 96 ? -0.066 -0.483 -50.962 1.00 68.25 96 ASP A C 1
ATOM 772 O O . ASP A 1 96 ? -0.160 0.633 -51.477 1.00 68.25 96 ASP A O 1
ATOM 776 N N . GLU A 1 97 ? -0.515 -1.580 -51.589 1.00 68.88 97 GLU A N 1
ATOM 777 C CA . GLU A 1 97 ? -1.100 -1.549 -52.943 1.00 68.88 97 GLU A CA 1
ATOM 778 C C . GLU A 1 97 ? -2.470 -0.833 -53.013 1.00 68.88 97 GLU A C 1
ATOM 780 O O . GLU A 1 97 ? -2.866 -0.401 -54.100 1.00 68.88 97 GLU A O 1
ATOM 785 N N . ASP A 1 98 ? -3.186 -0.689 -51.888 1.00 67.44 98 ASP A N 1
ATOM 786 C CA . ASP A 1 98 ? -4.512 -0.062 -51.803 1.00 67.44 98 ASP A CA 1
ATOM 787 C C . ASP A 1 98 ? -4.444 1.416 -51.349 1.00 67.44 98 ASP A C 1
ATOM 789 O O . ASP A 1 98 ? -5.242 2.230 -51.831 1.00 67.44 98 ASP A O 1
ATOM 793 N N . THR A 1 99 ? -3.512 1.799 -50.459 1.00 68.31 99 THR A N 1
ATOM 794 C CA . THR A 1 99 ? -3.345 3.202 -50.001 1.00 68.31 99 THR A CA 1
ATOM 795 C C . THR A 1 99 ? -2.230 3.970 -50.715 1.00 68.31 99 THR A C 1
ATOM 797 O O . THR A 1 99 ? -2.332 5.190 -50.865 1.00 68.31 99 THR A O 1
ATOM 800 N N . GLY A 1 100 ? -1.190 3.282 -51.197 1.00 69.50 100 GLY A N 1
ATOM 801 C CA . GLY A 1 100 ? 0.024 3.894 -51.742 1.00 69.50 100 GLY A CA 1
ATOM 802 C C . GLY A 1 100 ? 0.985 4.443 -50.679 1.00 69.50 100 GLY A C 1
ATOM 803 O O . GLY A 1 100 ? 1.863 5.240 -51.011 1.00 69.50 100 GLY A O 1
ATOM 804 N N . GLU A 1 101 ? 0.817 4.065 -49.410 1.00 72.00 101 GLU A N 1
ATOM 805 C CA . GLU A 1 101 ? 1.683 4.491 -48.306 1.00 72.00 101 GLU A CA 1
ATOM 806 C C . GLU A 1 101 ? 2.867 3.526 -48.128 1.00 72.00 101 GLU A C 1
ATOM 808 O O . GLU A 1 101 ? 2.709 2.304 -48.090 1.00 72.00 101 GLU A O 1
ATOM 813 N N . THR A 1 102 ? 4.077 4.079 -48.006 1.00 66.56 102 THR A N 1
ATOM 814 C CA . THR A 1 102 ? 5.307 3.328 -47.718 1.00 66.56 102 THR A CA 1
ATOM 815 C C . THR A 1 102 ? 5.350 2.945 -46.242 1.00 66.56 102 THR A C 1
ATOM 817 O O . THR A 1 102 ? 5.640 3.789 -45.393 1.00 66.56 102 THR A O 1
ATOM 820 N N . ASN A 1 103 ? 5.086 1.678 -45.927 1.00 70.38 103 ASN A N 1
ATOM 821 C CA . ASN A 1 103 ? 5.137 1.166 -44.562 1.00 70.38 103 ASN A CA 1
ATOM 822 C C . ASN A 1 103 ? 6.518 0.583 -44.245 1.00 70.38 103 ASN A C 1
ATOM 824 O O . ASN A 1 103 ? 7.017 -0.288 -44.960 1.00 70.38 103 ASN A O 1
ATOM 828 N N . GLU A 1 104 ? 7.120 1.032 -43.144 1.00 72.69 104 GLU A N 1
ATOM 829 C CA . GLU A 1 104 ? 8.385 0.483 -42.650 1.00 72.69 104 GLU A CA 1
ATOM 830 C C . GLU A 1 104 ? 8.142 -0.748 -41.775 1.00 72.69 104 GLU A C 1
ATOM 832 O O . GLU A 1 104 ? 7.309 -0.726 -40.871 1.00 72.69 104 GLU A O 1
ATOM 837 N N . LEU A 1 105 ? 8.869 -1.830 -42.030 1.00 73.31 105 LEU A N 1
ATOM 838 C CA . LEU A 1 105 ? 8.680 -3.125 -41.391 1.00 73.31 105 LEU A CA 1
ATOM 839 C C . LEU A 1 105 ? 9.942 -3.536 -40.640 1.00 73.31 105 LEU A C 1
ATOM 841 O O . LEU A 1 105 ? 10.977 -3.833 -41.242 1.00 73.31 105 LEU A O 1
ATOM 845 N N . THR A 1 106 ? 9.840 -3.574 -39.315 1.00 75.50 106 THR A N 1
ATOM 846 C CA . THR A 1 106 ? 10.950 -3.888 -38.410 1.00 75.50 106 THR A CA 1
ATOM 847 C C . THR A 1 106 ? 11.264 -5.390 -38.424 1.00 75.50 106 THR A C 1
ATOM 849 O O . THR A 1 106 ? 10.524 -6.193 -37.856 1.00 75.50 106 THR A O 1
ATOM 852 N N . GLY A 1 107 ? 12.370 -5.794 -39.062 1.00 74.06 107 GLY A N 1
ATOM 853 C CA . GLY A 1 107 ? 12.763 -7.208 -39.173 1.00 74.06 107 GLY A CA 1
ATOM 854 C C . GLY A 1 107 ? 13.406 -7.826 -37.921 1.00 74.06 107 GLY A C 1
ATOM 855 O O . GLY A 1 107 ? 13.437 -9.052 -37.799 1.00 74.06 107 GLY A O 1
ATOM 856 N N . ILE A 1 108 ? 13.903 -7.010 -36.986 1.00 81.44 108 ILE A N 1
ATOM 857 C CA . ILE A 1 108 ? 14.424 -7.426 -35.675 1.00 81.44 108 ILE A CA 1
ATOM 858 C C . ILE A 1 108 ? 14.156 -6.329 -34.638 1.00 81.44 108 ILE A C 1
ATOM 860 O O . ILE A 1 108 ? 14.255 -5.148 -34.947 1.00 81.44 108 ILE A O 1
ATOM 864 N N . TRP A 1 109 ? 13.823 -6.716 -33.407 1.00 84.94 109 TRP A N 1
ATOM 865 C CA . TRP A 1 109 ? 13.502 -5.792 -32.317 1.00 84.94 109 TRP A CA 1
ATOM 866 C C . TRP A 1 109 ? 14.000 -6.343 -30.982 1.00 84.94 109 TRP A C 1
ATOM 868 O O . TRP A 1 109 ? 13.934 -7.551 -30.734 1.00 84.94 109 TRP A O 1
ATOM 878 N N . ALA A 1 110 ? 14.457 -5.444 -30.115 1.00 85.00 110 ALA A N 1
ATOM 879 C CA . ALA A 1 110 ? 14.737 -5.702 -28.708 1.00 85.00 110 ALA A CA 1
ATOM 880 C C . ALA A 1 110 ? 13.941 -4.721 -27.824 1.00 85.00 110 ALA A C 1
ATOM 882 O O . ALA A 1 110 ? 13.824 -3.547 -28.194 1.00 85.00 110 ALA A O 1
ATOM 883 N N . PRO A 1 111 ? 13.414 -5.167 -26.666 1.00 84.62 111 PRO A N 1
ATOM 884 C CA . PRO A 1 111 ? 12.681 -4.304 -25.744 1.00 84.62 111 PRO A CA 1
ATOM 885 C C . PRO A 1 111 ? 13.597 -3.187 -25.216 1.00 84.62 111 PRO A C 1
ATOM 887 O O . PRO A 1 111 ? 14.662 -3.505 -24.694 1.00 84.62 111 PRO A O 1
ATOM 890 N N . PRO A 1 112 ? 13.206 -1.902 -25.303 1.00 81.50 112 PRO A N 1
ATOM 891 C CA . PRO A 1 112 ? 14.108 -0.778 -25.028 1.00 81.50 112 PRO A CA 1
ATOM 892 C C . PRO A 1 112 ? 14.431 -0.579 -23.540 1.00 81.50 112 PRO A C 1
ATOM 894 O O . PRO A 1 112 ? 15.430 0.052 -23.214 1.00 81.50 112 PRO A O 1
ATOM 897 N N . ASN A 1 113 ? 13.604 -1.100 -22.626 1.00 81.06 113 ASN A N 1
ATOM 898 C CA . ASN A 1 113 ? 13.741 -0.866 -21.187 1.00 81.06 113 ASN A CA 1
ATOM 899 C C . ASN A 1 113 ? 13.501 -2.146 -20.343 1.00 81.06 113 ASN A C 1
ATOM 901 O O . ASN A 1 113 ? 12.982 -3.156 -20.849 1.00 81.06 113 ASN A O 1
ATOM 905 N N . PRO A 1 114 ? 13.863 -2.146 -19.041 1.00 81.06 114 PRO A N 1
ATOM 906 C CA . PRO A 1 114 ? 13.709 -3.316 -18.171 1.00 81.06 114 PRO A CA 1
ATOM 907 C C . PRO A 1 114 ? 12.256 -3.773 -17.977 1.00 81.06 114 PRO A C 1
ATOM 909 O O . PRO A 1 114 ? 12.009 -4.972 -17.846 1.00 81.06 114 PRO A O 1
ATOM 912 N N . CYS A 1 115 ? 11.287 -2.852 -17.996 1.00 77.12 115 CYS A N 1
ATOM 913 C CA . CYS A 1 115 ? 9.863 -3.162 -17.835 1.00 77.12 115 CYS A CA 1
ATOM 914 C C . CYS A 1 115 ? 9.324 -3.949 -19.039 1.00 77.12 115 CYS A C 1
ATOM 916 O O . CYS A 1 115 ? 8.741 -5.023 -18.871 1.00 77.12 115 CYS A O 1
ATOM 918 N N . MET A 1 116 ? 9.616 -3.484 -20.255 1.00 77.75 116 MET A N 1
ATOM 919 C CA . MET A 1 116 ? 9.308 -4.180 -21.507 1.00 77.75 116 MET A CA 1
ATOM 920 C C . MET A 1 116 ? 10.023 -5.529 -21.601 1.00 77.75 116 MET A C 1
ATOM 922 O O . MET A 1 116 ? 9.436 -6.522 -22.040 1.00 77.75 116 MET A O 1
ATOM 926 N N . THR A 1 117 ? 11.262 -5.605 -21.111 1.00 83.12 117 THR A N 1
ATOM 927 C CA . THR A 1 117 ? 12.014 -6.864 -21.009 1.00 83.12 117 THR A CA 1
ATOM 928 C C . THR A 1 117 ? 11.315 -7.853 -20.073 1.00 83.12 117 THR A C 1
ATOM 930 O O . THR A 1 117 ? 11.102 -9.010 -20.443 1.00 83.12 117 THR A O 1
ATOM 933 N N . ALA A 1 118 ? 10.880 -7.406 -18.891 1.00 80.00 118 ALA A N 1
ATOM 934 C CA . ALA A 1 118 ? 10.144 -8.230 -17.935 1.00 80.00 118 ALA A CA 1
ATOM 935 C C . ALA A 1 118 ? 8.778 -8.687 -18.483 1.00 80.00 118 ALA A C 1
ATOM 937 O O . ALA A 1 118 ? 8.420 -9.857 -18.321 1.00 80.00 118 ALA A O 1
ATOM 938 N N . ALA A 1 119 ? 8.045 -7.819 -19.190 1.00 79.38 119 ALA A N 1
ATOM 939 C CA . ALA A 1 119 ? 6.792 -8.167 -19.863 1.00 79.38 119 ALA A CA 1
ATOM 940 C C . ALA A 1 119 ? 7.004 -9.241 -20.949 1.00 79.38 119 ALA A C 1
ATOM 942 O O . ALA A 1 119 ? 6.324 -10.272 -20.950 1.00 79.38 119 ALA A O 1
ATOM 943 N N . CYS A 1 120 ? 8.016 -9.076 -21.806 1.00 81.94 120 CYS A N 1
ATOM 944 C CA . CYS A 1 120 ? 8.389 -10.072 -22.813 1.00 81.94 120 CYS A CA 1
ATOM 945 C C . CYS A 1 120 ? 8.827 -11.405 -22.176 1.00 81.94 120 CYS A C 1
ATOM 947 O O . CYS A 1 120 ? 8.443 -12.477 -22.648 1.00 81.94 120 CYS A O 1
ATOM 949 N N . MET A 1 121 ? 9.571 -11.370 -21.064 1.00 83.50 121 MET A N 1
ATOM 950 C CA . MET A 1 121 ? 9.947 -12.572 -20.309 1.00 83.50 121 MET A CA 1
ATOM 951 C C . MET A 1 121 ? 8.752 -13.256 -19.631 1.00 83.50 121 MET A C 1
ATOM 953 O O . MET A 1 121 ? 8.733 -14.486 -19.545 1.00 83.50 121 MET A O 1
ATOM 957 N N . LYS A 1 122 ? 7.750 -12.503 -19.162 1.00 82.31 122 LYS A N 1
ATOM 958 C CA . LYS A 1 122 ? 6.488 -13.039 -18.623 1.00 82.31 122 LYS A CA 1
ATOM 959 C C . LYS A 1 122 ? 5.695 -13.776 -19.707 1.00 82.31 122 LYS A C 1
ATOM 961 O O . LYS A 1 122 ? 5.237 -14.891 -19.468 1.00 82.31 122 LYS A O 1
ATOM 966 N N . LEU A 1 123 ? 5.572 -13.172 -20.890 1.00 81.00 123 LEU A N 1
ATOM 967 C CA . LEU A 1 123 ? 4.732 -13.664 -21.986 1.00 81.00 123 LEU A CA 1
ATOM 968 C C . LEU A 1 123 ? 5.376 -14.802 -22.791 1.00 81.00 123 LEU A C 1
ATOM 970 O O . LEU A 1 123 ? 4.777 -15.866 -22.935 1.00 81.00 123 LEU A O 1
ATOM 974 N N . PHE A 1 124 ? 6.597 -14.615 -23.300 1.00 82.25 124 PHE A N 1
ATOM 975 C CA . PHE A 1 124 ? 7.245 -15.599 -24.180 1.00 82.25 124 PHE A CA 1
ATOM 976 C C . PHE A 1 124 ? 8.011 -16.688 -23.419 1.00 82.25 124 PHE A C 1
ATOM 978 O O . PHE A 1 124 ? 8.162 -17.806 -23.917 1.00 82.25 124 PHE A O 1
ATOM 985 N N . PHE A 1 125 ? 8.478 -16.397 -22.199 1.00 85.19 125 PHE A N 1
ATOM 986 C CA . PHE A 1 125 ? 9.330 -17.302 -21.418 1.00 85.19 125 PHE A CA 1
ATOM 987 C C . PHE A 1 125 ? 8.794 -17.601 -20.001 1.00 85.19 125 PHE A C 1
ATOM 989 O O . PHE A 1 125 ? 9.582 -17.596 -19.049 1.00 85.19 125 PHE A O 1
ATOM 996 N N . PRO A 1 126 ? 7.498 -17.955 -19.822 1.00 82.50 126 PRO A N 1
ATOM 997 C CA . PRO A 1 126 ? 6.864 -18.118 -18.506 1.00 82.50 126 PRO A CA 1
ATOM 998 C C . PRO A 1 126 ? 7.593 -19.106 -17.584 1.00 82.50 126 PRO A C 1
ATOM 1000 O O . PRO A 1 126 ? 7.654 -18.905 -16.378 1.00 82.50 126 PRO A O 1
ATOM 1003 N N . LYS A 1 127 ? 8.233 -20.152 -18.129 1.00 85.19 127 LYS A N 1
ATOM 1004 C CA . LYS A 1 127 ? 9.029 -21.121 -17.344 1.00 85.19 127 LYS A CA 1
ATOM 1005 C C . LYS A 1 127 ? 10.302 -20.536 -16.712 1.00 85.19 127 LYS A C 1
ATOM 1007 O O . LYS A 1 127 ? 10.893 -21.188 -15.858 1.00 85.19 127 LYS A O 1
ATOM 1012 N N . VAL A 1 128 ? 10.748 -19.362 -17.158 1.00 82.44 128 VAL A N 1
ATOM 1013 C CA . VAL A 1 128 ? 11.906 -18.635 -16.616 1.00 82.44 128 VAL A CA 1
ATOM 1014 C C . VAL A 1 128 ? 11.434 -17.539 -15.662 1.00 82.44 128 VAL A C 1
ATOM 1016 O O . VAL A 1 128 ? 11.986 -17.398 -14.576 1.00 82.44 128 VAL A O 1
ATOM 1019 N N . SER A 1 129 ? 10.390 -16.800 -16.038 1.00 82.88 129 SER A N 1
ATOM 1020 C CA . SER A 1 129 ? 9.837 -15.686 -15.259 1.00 82.88 129 SER A CA 1
ATOM 1021 C C . SER A 1 129 ? 8.976 -16.119 -14.064 1.00 82.88 129 SER A C 1
ATOM 1023 O O . SER A 1 129 ? 8.921 -15.383 -13.085 1.00 82.88 129 SER A O 1
ATOM 1025 N N . ILE A 1 130 ? 8.384 -17.322 -14.058 1.00 80.25 130 ILE A N 1
ATOM 1026 C CA . ILE A 1 130 ? 7.575 -17.828 -12.926 1.00 80.25 130 ILE A CA 1
ATOM 1027 C C . ILE A 1 130 ? 8.351 -17.925 -11.601 1.00 80.25 130 ILE A C 1
ATOM 1029 O O . ILE A 1 130 ? 7.754 -17.801 -10.538 1.00 80.25 130 ILE A O 1
ATOM 1033 N N . ALA A 1 131 ? 9.681 -18.074 -11.639 1.00 76.06 131 ALA A N 1
ATOM 1034 C CA . ALA A 1 131 ? 10.528 -18.036 -10.441 1.00 76.06 131 ALA A CA 1
ATOM 1035 C C . ALA A 1 131 ? 10.606 -16.640 -9.781 1.00 76.06 131 ALA A C 1
ATOM 1037 O O . ALA A 1 131 ? 11.044 -16.526 -8.638 1.00 76.06 131 ALA A O 1
ATOM 1038 N N . TYR A 1 132 ? 10.178 -15.601 -10.503 1.00 75.56 132 TYR A N 1
ATOM 1039 C CA . TYR A 1 132 ? 10.137 -14.197 -10.087 1.00 75.56 132 TYR A CA 1
ATOM 1040 C C . TYR A 1 132 ? 8.700 -13.656 -10.020 1.00 75.56 132 TYR A C 1
ATOM 1042 O O . TYR A 1 132 ? 8.497 -12.484 -9.706 1.00 75.56 132 TYR A O 1
ATOM 1050 N N . ALA A 1 133 ? 7.696 -14.485 -10.325 1.00 70.62 133 ALA A N 1
ATOM 1051 C CA . ALA A 1 133 ? 6.303 -14.108 -10.160 1.00 70.62 133 ALA A CA 1
ATOM 1052 C C . ALA A 1 133 ? 5.998 -13.928 -8.668 1.00 70.62 133 ALA A C 1
ATOM 1054 O O . ALA A 1 133 ? 6.353 -14.774 -7.844 1.00 70.62 133 ALA A O 1
ATOM 1055 N N . ILE A 1 134 ? 5.309 -12.837 -8.326 1.00 70.44 134 ILE A N 1
ATOM 1056 C CA . ILE A 1 134 ? 4.691 -12.694 -7.007 1.00 70.44 134 ILE A CA 1
ATOM 1057 C C . ILE A 1 134 ? 3.705 -13.865 -6.864 1.00 70.44 134 ILE A C 1
ATOM 1059 O O . ILE A 1 134 ? 2.855 -14.018 -7.745 1.00 70.44 134 ILE A O 1
ATOM 1063 N N . PRO A 1 135 ? 3.810 -14.709 -5.819 1.00 67.44 135 PRO A N 1
ATOM 1064 C CA . PRO A 1 135 ? 2.849 -15.781 -5.606 1.00 67.44 135 PRO A CA 1
ATOM 1065 C C . PRO A 1 135 ? 1.442 -15.196 -5.508 1.00 67.44 135 PRO A C 1
ATOM 1067 O O . PRO A 1 135 ? 1.228 -14.243 -4.756 1.00 67.44 135 PRO A O 1
ATOM 1070 N N . GLU A 1 136 ? 0.495 -15.759 -6.260 1.00 67.25 136 GLU A N 1
ATOM 1071 C CA . GLU A 1 136 ? -0.913 -15.385 -6.129 1.00 67.25 136 GLU A CA 1
ATOM 1072 C C . GLU A 1 136 ? -1.334 -15.564 -4.658 1.00 67.25 136 GLU A C 1
ATOM 1074 O O . GLU A 1 136 ? -0.983 -16.583 -4.049 1.00 67.25 136 GLU A O 1
ATOM 1079 N N . PRO A 1 137 ? -2.017 -14.576 -4.049 1.00 72.00 137 PRO A N 1
ATOM 1080 C CA . PRO A 1 137 ? -2.414 -14.671 -2.651 1.00 72.00 137 PRO A CA 1
ATOM 1081 C C . PRO A 1 137 ? -3.312 -15.897 -2.459 1.00 72.00 137 PRO A C 1
ATOM 1083 O O . PRO A 1 137 ? -4.208 -16.138 -3.270 1.00 72.00 137 PRO A O 1
ATOM 1086 N N . GLU A 1 138 ? -3.080 -16.676 -1.394 1.00 74.88 138 GLU A N 1
ATOM 1087 C CA . GLU A 1 138 ? -3.954 -17.813 -1.091 1.00 74.88 138 GLU A CA 1
ATOM 1088 C C . GLU A 1 138 ? -5.410 -17.327 -1.010 1.00 74.88 138 GLU A C 1
ATOM 1090 O O . GLU A 1 138 ? -5.674 -16.351 -0.299 1.00 74.88 138 GLU A O 1
ATOM 1095 N N . PRO A 1 139 ? -6.361 -17.991 -1.696 1.00 81.56 139 PRO A N 1
ATOM 1096 C CA . PRO A 1 139 ? -7.753 -17.579 -1.658 1.00 81.56 139 PRO A CA 1
ATOM 1097 C C . PRO A 1 139 ? -8.260 -17.602 -0.217 1.00 81.56 139 PRO A C 1
ATOM 1099 O O . PRO A 1 139 ? -7.961 -18.526 0.557 1.00 81.56 139 PRO A O 1
ATOM 1102 N N . THR A 1 140 ? -9.040 -16.579 0.135 1.00 85.12 140 THR A N 1
ATOM 1103 C CA . THR A 1 140 ? -9.688 -16.478 1.439 1.00 85.12 140 THR A CA 1
ATOM 1104 C C . THR A 1 140 ? -10.456 -17.773 1.722 1.00 85.12 140 THR A C 1
ATOM 1106 O O . THR A 1 140 ? -11.181 -18.275 0.860 1.00 85.12 140 THR A O 1
ATOM 1109 N N . PRO A 1 141 ? -10.264 -18.396 2.899 1.00 91.31 141 PRO A N 1
ATOM 1110 C CA . PRO A 1 141 ? -11.029 -19.579 3.250 1.00 91.31 141 PRO A CA 1
ATOM 1111 C C . PRO A 1 141 ? -12.516 -19.224 3.365 1.00 91.31 141 PRO A C 1
ATOM 1113 O O . PRO A 1 141 ? -12.826 -18.120 3.821 1.00 91.31 141 PRO A O 1
ATOM 1116 N N . PRO A 1 142 ? -13.426 -20.167 3.073 1.00 95.12 142 PRO A N 1
ATOM 1117 C CA . PRO A 1 142 ? -14.821 -20.025 3.465 1.00 95.12 142 PRO A CA 1
ATOM 1118 C C . PRO A 1 142 ? -14.915 -19.779 4.972 1.00 95.12 142 PRO A C 1
ATOM 1120 O O . PRO A 1 142 ? -14.154 -20.382 5.737 1.00 95.12 142 PRO A O 1
ATOM 1123 N N . HIS A 1 143 ? -15.797 -18.884 5.408 1.00 96.81 143 HIS A N 1
ATOM 1124 C CA . HIS A 1 143 ? -15.813 -18.394 6.790 1.00 96.81 143 HIS A CA 1
ATOM 1125 C C . HIS A 1 143 ? -17.218 -18.036 7.294 1.00 96.81 143 HIS A C 1
ATOM 1127 O O . HIS A 1 143 ? -18.185 -18.002 6.539 1.00 96.81 143 HIS A O 1
ATOM 1133 N N . TYR A 1 144 ? -17.326 -17.812 8.604 1.00 97.56 144 TYR A N 1
ATOM 1134 C CA . TYR A 1 144 ? -18.556 -17.450 9.307 1.00 97.56 144 TYR A CA 1
ATOM 1135 C C . TYR A 1 144 ? -18.365 -16.141 10.077 1.00 97.56 144 TYR A C 1
ATOM 1137 O O . TYR A 1 144 ? -17.318 -15.947 10.703 1.00 97.56 144 TYR A O 1
ATOM 1145 N N . ALA A 1 145 ? -19.404 -15.307 10.133 1.00 97.56 145 ALA A N 1
ATOM 1146 C CA . ALA A 1 145 ? -19.513 -14.260 11.138 1.00 97.56 145 ALA A CA 1
ATOM 1147 C C . ALA A 1 145 ? -20.056 -14.866 12.444 1.00 97.56 145 ALA A C 1
ATOM 1149 O O . ALA A 1 145 ? -21.092 -15.536 12.463 1.00 97.56 145 ALA A O 1
ATOM 1150 N N . VAL A 1 146 ? -19.368 -14.617 13.559 1.00 98.00 146 VAL A N 1
ATOM 1151 C CA . VAL A 1 146 ? -19.802 -15.007 14.908 1.00 98.00 146 VAL A CA 1
ATOM 1152 C C . VAL A 1 146 ? -19.922 -13.755 15.765 1.00 98.00 146 VAL A C 1
ATOM 1154 O O . VAL A 1 146 ? -18.967 -12.989 15.880 1.00 98.00 146 VAL A O 1
ATOM 1157 N N . ILE A 1 147 ? -21.095 -13.531 16.364 1.00 98.19 147 ILE A N 1
ATOM 1158 C CA . ILE A 1 147 ? -21.419 -12.269 17.039 1.00 98.19 147 ILE A CA 1
ATOM 1159 C C . ILE A 1 147 ? -21.749 -12.492 18.513 1.00 98.19 147 ILE A C 1
ATOM 1161 O O . ILE A 1 147 ? -22.658 -13.244 18.863 1.00 98.19 147 ILE A O 1
ATOM 1165 N N . PHE A 1 148 ? -21.064 -11.757 19.385 1.00 97.88 148 PHE A N 1
ATOM 1166 C CA . PHE A 1 148 ? -21.274 -11.736 20.830 1.00 97.88 148 PHE A CA 1
ATOM 1167 C C . PHE A 1 148 ? -21.719 -10.355 21.318 1.00 97.88 148 PHE A C 1
ATOM 1169 O O . PHE A 1 148 ? -21.355 -9.322 20.757 1.00 97.88 148 PHE A O 1
ATOM 1176 N N . GLY A 1 149 ? -22.463 -10.318 22.424 1.00 95.44 149 GLY A N 1
ATOM 1177 C CA . GLY A 1 149 ? -22.594 -9.095 23.217 1.00 95.44 149 GLY A CA 1
ATOM 1178 C C . GLY A 1 149 ? -21.298 -8.813 23.980 1.00 95.44 149 GLY A C 1
ATOM 1179 O O . GLY A 1 149 ? -20.617 -9.752 24.392 1.00 95.44 149 GLY A O 1
ATOM 1180 N N . LEU A 1 150 ? -20.971 -7.537 24.215 1.00 92.25 150 LEU A N 1
ATOM 1181 C CA . LEU A 1 150 ? -19.740 -7.131 24.916 1.00 92.25 150 LEU A CA 1
ATOM 1182 C C . LEU A 1 150 ? -19.534 -7.826 26.283 1.00 92.25 150 LEU A C 1
ATOM 1184 O O . LEU A 1 150 ? -18.400 -8.045 26.696 1.00 92.25 150 LEU A O 1
ATOM 1188 N N . THR A 1 151 ? -20.606 -8.260 26.954 1.00 92.62 151 THR A N 1
ATOM 1189 C CA . THR A 1 151 ? -20.559 -9.057 28.197 1.00 92.62 151 THR A CA 1
ATOM 1190 C C . THR A 1 151 ? -19.806 -10.385 28.072 1.00 92.62 151 THR A C 1
ATOM 1192 O O . THR A 1 151 ? -19.276 -10.864 29.069 1.00 92.62 151 THR A O 1
ATOM 1195 N N . LYS A 1 152 ? -19.739 -10.977 26.872 1.00 93.81 152 LYS A N 1
ATOM 1196 C CA . LYS A 1 152 ? -19.004 -12.220 26.575 1.00 93.81 152 LYS A CA 1
ATOM 1197 C C . LYS A 1 152 ? -17.586 -11.981 26.041 1.00 93.81 152 LYS A C 1
ATOM 1199 O O . LYS A 1 152 ? -16.890 -12.944 25.730 1.00 93.81 152 LYS A O 1
ATOM 1204 N N . PHE A 1 153 ? -17.131 -10.725 25.956 1.00 92.44 153 PHE A N 1
ATOM 1205 C CA . PHE A 1 153 ? -15.856 -10.372 25.324 1.00 92.44 153 PHE A CA 1
ATOM 1206 C C . PHE A 1 153 ? -14.652 -11.146 25.879 1.00 92.44 153 PHE A C 1
ATOM 1208 O O . PHE A 1 153 ? -13.892 -11.691 25.089 1.00 92.44 153 PHE A O 1
ATOM 1215 N N . HIS A 1 154 ? -14.478 -11.232 27.202 1.00 93.81 154 HIS A N 1
ATOM 1216 C CA . HIS A 1 154 ? -13.310 -11.911 27.779 1.00 93.81 154 HIS A CA 1
ATOM 1217 C C . HIS A 1 154 ? -13.293 -13.417 27.473 1.00 93.81 154 HIS A C 1
ATOM 1219 O O . HIS A 1 154 ? -12.255 -13.946 27.090 1.00 93.81 154 HIS A O 1
ATOM 1225 N N . GLU A 1 155 ? -14.448 -14.086 27.560 1.00 96.19 155 GLU A N 1
ATOM 1226 C CA . GLU A 1 155 ? -14.575 -15.506 27.207 1.00 96.19 155 GLU A CA 1
ATOM 1227 C C . GLU A 1 155 ? -14.250 -15.739 25.720 1.00 96.19 155 GLU A C 1
ATOM 1229 O O . GLU A 1 155 ? -13.512 -16.662 25.376 1.00 96.19 155 GLU A O 1
ATOM 1234 N N . ALA A 1 156 ? -14.755 -14.873 24.834 1.00 95.50 156 ALA A N 1
ATOM 1235 C CA . ALA A 1 156 ? -14.480 -14.945 23.401 1.00 95.50 156 ALA A CA 1
ATOM 1236 C C . ALA A 1 156 ? -13.009 -14.626 23.074 1.00 95.50 156 ALA A C 1
ATOM 1238 O O . ALA A 1 156 ? -12.413 -15.290 22.227 1.00 95.50 156 ALA A O 1
ATOM 1239 N N . LEU A 1 157 ? -12.393 -13.667 23.772 1.00 94.12 157 LEU A N 1
ATOM 1240 C CA . LEU A 1 157 ? -10.981 -13.311 23.618 1.00 94.12 157 LEU A CA 1
ATOM 1241 C C . LEU A 1 157 ? -10.052 -14.476 23.995 1.00 94.12 157 LEU A C 1
ATOM 1243 O O . LEU A 1 157 ? -9.081 -14.728 23.284 1.00 94.12 157 LEU A O 1
ATOM 1247 N N . ASP A 1 158 ? -10.371 -15.232 25.048 1.00 95.50 158 ASP A N 1
ATOM 1248 C CA . ASP A 1 158 ? -9.626 -16.441 25.429 1.00 95.50 158 ASP A CA 1
ATOM 1249 C C . ASP A 1 158 ? -9.684 -17.545 24.357 1.00 95.50 158 ASP A C 1
ATOM 1251 O O . ASP A 1 158 ? -8.781 -18.386 24.286 1.00 95.50 158 ASP A O 1
ATOM 1255 N N . VAL A 1 159 ? -10.722 -17.551 23.511 1.00 96.12 159 VAL A N 1
ATOM 1256 C CA . VAL A 1 159 ? -10.832 -18.441 22.345 1.00 96.12 159 VAL A CA 1
ATOM 1257 C C . VAL A 1 159 ? -10.099 -17.858 21.132 1.00 96.12 159 VAL A C 1
ATOM 1259 O O . VAL A 1 159 ? -9.335 -18.589 20.503 1.00 96.12 159 VAL A O 1
ATOM 1262 N N . ILE A 1 160 ? -10.228 -16.555 20.846 1.00 94.31 160 ILE A N 1
ATOM 1263 C CA . ILE A 1 160 ? -9.464 -15.862 19.786 1.00 94.31 160 ILE A CA 1
ATOM 1264 C C . ILE A 1 160 ? -7.953 -16.072 19.989 1.00 94.31 160 ILE A C 1
ATOM 1266 O O . ILE A 1 160 ? -7.260 -16.535 19.084 1.00 94.31 160 ILE A O 1
ATOM 1270 N N . ASN A 1 161 ? -7.454 -15.835 21.205 1.00 93.31 161 ASN A N 1
ATOM 1271 C CA . ASN A 1 161 ? -6.044 -16.006 21.570 1.00 93.31 161 ASN A CA 1
ATOM 1272 C C . ASN A 1 161 ? -5.564 -17.468 21.504 1.00 93.31 161 ASN A C 1
ATOM 1274 O O . ASN A 1 161 ? -4.364 -17.717 21.390 1.00 93.31 161 ASN A O 1
ATOM 1278 N N . ARG A 1 162 ? -6.480 -18.444 21.585 1.00 95.19 162 ARG A N 1
ATOM 1279 C CA . ARG A 1 162 ? -6.174 -19.883 21.500 1.00 95.19 162 ARG A CA 1
ATOM 1280 C C . ARG A 1 162 ? -6.147 -20.398 20.063 1.00 95.19 162 ARG A C 1
ATOM 1282 O O . ARG A 1 162 ? -5.388 -21.320 19.776 1.00 95.19 162 ARG A O 1
ATOM 1289 N N . TYR A 1 163 ? -6.928 -19.789 19.171 1.00 94.81 163 TYR A N 1
ATOM 1290 C CA . TYR A 1 163 ? -7.035 -20.169 17.760 1.00 94.81 163 TYR A CA 1
ATOM 1291 C C . TYR A 1 163 ? -6.688 -19.013 16.787 1.00 94.81 163 TYR A C 1
ATOM 1293 O O . TYR A 1 163 ? -7.437 -18.764 15.840 1.00 94.81 163 TYR A O 1
ATOM 1301 N N . PRO A 1 164 ? -5.528 -18.333 16.930 1.00 90.81 164 PRO A N 1
ATOM 1302 C CA . PRO A 1 164 ? -5.166 -17.143 16.141 1.00 90.81 164 PRO A CA 1
ATOM 1303 C C . PRO A 1 164 ? -4.813 -17.434 14.667 1.00 90.81 164 PRO A C 1
ATOM 1305 O O . PRO A 1 164 ? -4.309 -16.563 13.967 1.00 90.81 164 PRO A O 1
ATOM 1308 N N . LYS A 1 165 ? -5.012 -18.674 14.201 1.00 91.06 165 LYS A N 1
ATOM 1309 C CA . LYS A 1 165 ? -4.906 -19.082 12.786 1.00 91.06 165 LYS A CA 1
ATOM 1310 C C . LYS A 1 165 ? -6.261 -19.409 12.155 1.00 91.06 165 LYS A C 1
ATOM 1312 O O . LYS A 1 165 ? -6.323 -19.634 10.951 1.00 91.06 165 LYS A O 1
ATOM 1317 N N . ASP A 1 166 ? -7.303 -19.511 12.976 1.00 94.12 166 ASP A N 1
ATOM 1318 C CA . ASP A 1 166 ? -8.655 -19.877 12.562 1.00 94.12 166 ASP A CA 1
ATOM 1319 C C . ASP A 1 166 ? -9.622 -18.686 12.739 1.00 94.12 166 ASP A C 1
ATOM 1321 O O . ASP A 1 166 ? -10.606 -18.593 12.015 1.00 94.12 166 ASP A O 1
ATOM 1325 N N . VAL A 1 167 ? -9.305 -17.721 13.614 1.00 94.81 167 VAL A N 1
ATOM 1326 C CA . VAL A 1 167 ? -9.869 -16.358 13.571 1.00 94.81 167 VAL A CA 1
ATOM 1327 C C . VAL A 1 167 ? -9.091 -15.520 12.559 1.00 94.81 167 VAL A C 1
ATOM 1329 O O . VAL A 1 167 ? -7.865 -15.462 12.629 1.00 94.81 167 VAL A O 1
ATOM 1332 N N . MET A 1 168 ? -9.801 -14.869 11.639 1.00 93.19 168 MET A N 1
ATOM 1333 C CA . MET A 1 168 ? -9.221 -14.042 10.574 1.00 93.19 168 MET A CA 1
ATOM 1334 C C . MET A 1 168 ? -9.241 -12.559 10.950 1.00 93.19 168 MET A C 1
ATOM 1336 O O . MET A 1 168 ? -8.206 -11.898 10.912 1.00 93.19 168 MET A O 1
ATOM 1340 N N . LYS A 1 169 ? -10.402 -12.058 11.388 1.00 94.81 169 LYS A N 1
ATOM 1341 C CA . LYS A 1 169 ? -10.626 -10.666 11.807 1.00 94.81 169 LYS A CA 1
ATOM 1342 C C . LYS A 1 169 ? -11.563 -10.616 13.013 1.00 94.81 169 LYS A C 1
ATOM 1344 O O . LYS A 1 169 ? -12.327 -11.550 13.259 1.00 94.81 169 LYS A O 1
ATOM 1349 N N . TYR A 1 170 ? -11.535 -9.521 13.767 1.00 96.19 170 TYR A N 1
ATOM 1350 C CA . TYR A 1 170 ? -12.588 -9.200 14.734 1.00 96.19 170 TYR A CA 1
ATOM 1351 C C . TYR A 1 170 ? -12.708 -7.686 14.938 1.00 96.19 170 TYR A C 1
ATOM 1353 O O . TYR A 1 170 ? -11.774 -6.932 14.669 1.00 96.19 170 TYR A O 1
ATOM 1361 N N . GLY A 1 171 ? -13.862 -7.229 15.423 1.00 95.50 171 GLY A N 1
ATOM 1362 C CA . GLY A 1 171 ? -14.118 -5.811 15.669 1.00 95.50 171 GLY A CA 1
ATOM 1363 C C . GLY A 1 171 ? -15.325 -5.565 16.568 1.00 95.50 171 GLY A C 1
ATOM 1364 O O . GLY A 1 171 ? -16.096 -6.477 16.871 1.00 95.50 171 GLY A O 1
ATOM 1365 N N . PHE A 1 172 ? -15.479 -4.316 17.005 1.00 96.12 172 PHE A N 1
ATOM 1366 C CA . PHE A 1 172 ? -16.571 -3.866 17.864 1.00 96.12 172 PHE A CA 1
ATOM 1367 C C . PHE A 1 172 ? -17.496 -2.929 17.096 1.00 96.12 172 PHE A C 1
ATOM 1369 O O . PHE A 1 172 ? -17.055 -1.884 16.615 1.00 96.12 172 PHE A O 1
ATOM 1376 N N . PHE A 1 173 ? -18.772 -3.294 17.018 1.00 96.25 173 PHE A N 1
ATOM 1377 C CA . PHE A 1 173 ? -19.772 -2.649 16.171 1.00 96.25 173 PHE A CA 1
ATOM 1378 C C . PHE A 1 173 ? -20.994 -2.176 16.967 1.00 96.25 173 PHE A C 1
ATOM 1380 O O . PHE A 1 173 ? -21.293 -2.698 18.048 1.00 96.25 173 PHE A O 1
ATOM 1387 N N . THR A 1 174 ? -21.724 -1.200 16.420 1.00 94.75 174 THR A N 1
ATOM 1388 C CA . THR A 1 174 ? -22.992 -0.700 16.989 1.00 94.75 174 THR A CA 1
ATOM 1389 C C . THR A 1 174 ? -24.107 -1.751 16.974 1.00 94.75 174 THR A C 1
ATOM 1391 O O . THR A 1 174 ? -24.883 -1.842 17.926 1.00 94.75 174 THR A O 1
ATOM 1394 N N . SER A 1 175 ? -24.183 -2.561 15.914 1.00 94.00 175 SER A N 1
ATOM 1395 C CA . SER A 1 175 ? -25.253 -3.536 15.674 1.00 94.00 175 SER A CA 1
ATOM 1396 C C . SER A 1 175 ? -24.712 -4.945 15.416 1.00 94.00 175 SER A C 1
ATOM 1398 O O . SER A 1 175 ? -23.521 -5.158 15.212 1.00 94.00 175 SER A O 1
ATOM 1400 N N . HIS A 1 176 ? -25.626 -5.914 15.454 1.00 92.25 176 HIS A N 1
ATOM 1401 C CA . HIS A 1 176 ? -25.417 -7.300 15.022 1.00 92.25 176 HIS A CA 1
ATOM 1402 C C . HIS A 1 176 ? -26.007 -7.554 13.623 1.00 92.25 176 HIS A C 1
ATOM 1404 O O . HIS A 1 176 ? -25.836 -8.635 13.074 1.00 92.25 176 HIS A O 1
ATOM 1410 N N . VAL A 1 177 ? -26.707 -6.565 13.057 1.00 93.94 177 VAL A N 1
ATOM 1411 C CA . VAL A 1 177 ? -27.229 -6.580 11.689 1.00 93.94 177 VAL A CA 1
ATOM 1412 C C . VAL A 1 177 ? -26.169 -5.929 10.791 1.00 93.94 177 VAL A C 1
ATOM 1414 O O . VAL A 1 177 ? -25.927 -4.733 10.966 1.00 93.94 177 VAL A O 1
ATOM 1417 N N . PRO A 1 178 ? -25.545 -6.647 9.833 1.00 93.06 178 PRO A N 1
ATOM 1418 C CA . PRO A 1 178 ? -24.390 -6.130 9.088 1.00 93.06 178 PRO A CA 1
ATOM 1419 C C . PRO A 1 178 ? -24.663 -4.801 8.369 1.00 93.06 178 PRO A C 1
ATOM 1421 O O . PRO A 1 178 ? -23.839 -3.897 8.379 1.00 93.06 178 PRO A O 1
ATOM 1424 N N . LYS A 1 179 ? -25.870 -4.637 7.809 1.00 92.44 179 LYS A N 1
ATOM 1425 C CA . LYS A 1 179 ? -26.294 -3.429 7.070 1.00 92.44 179 LYS A CA 1
ATOM 1426 C C . LYS A 1 179 ? -26.587 -2.203 7.948 1.00 92.44 179 LYS A C 1
ATOM 1428 O O . LYS A 1 179 ? -26.848 -1.132 7.414 1.00 92.44 179 LYS A O 1
ATOM 1433 N N . GLU A 1 180 ? -26.585 -2.368 9.269 1.00 92.88 180 GLU A N 1
ATOM 1434 C CA . GLU A 1 180 ? -26.856 -1.320 10.266 1.00 92.88 180 GLU A CA 1
ATOM 1435 C C . GLU A 1 180 ? -25.668 -1.132 11.230 1.00 92.88 180 GLU A C 1
ATOM 1437 O O . GLU A 1 180 ? -25.768 -0.416 12.229 1.00 92.88 180 GLU A O 1
ATOM 1442 N N . ALA A 1 181 ? -24.557 -1.831 10.983 1.00 93.19 181 ALA A N 1
ATOM 1443 C CA . ALA A 1 181 ? -23.413 -1.891 11.873 1.00 93.19 181 ALA A CA 1
ATOM 1444 C C . ALA A 1 181 ? -22.345 -0.866 11.476 1.00 93.19 181 ALA A C 1
ATOM 1446 O O . ALA A 1 181 ? -21.738 -0.953 10.415 1.00 93.19 181 ALA A O 1
ATOM 1447 N N . GLU A 1 182 ? -22.057 0.074 12.374 1.00 92.62 182 GLU A N 1
ATOM 1448 C CA . GLU A 1 182 ? -20.895 0.954 12.268 1.00 92.62 182 GLU A CA 1
ATOM 1449 C C . GLU A 1 182 ? -19.748 0.403 13.118 1.00 92.62 182 GLU A C 1
ATOM 1451 O O . GLU A 1 182 ? -19.953 -0.004 14.267 1.00 92.62 182 GLU A O 1
ATOM 1456 N N . LEU A 1 183 ? -18.529 0.425 12.573 1.00 93.62 183 LEU A N 1
ATOM 1457 C CA . LEU A 1 183 ? -17.313 0.062 13.298 1.00 93.62 183 LEU A CA 1
ATOM 1458 C C . LEU A 1 183 ? -16.960 1.138 14.339 1.00 93.62 183 LEU A C 1
ATOM 1460 O O . LEU A 1 183 ? -16.678 2.289 14.002 1.00 93.62 183 LEU A O 1
ATOM 1464 N N . ILE A 1 184 ? -16.917 0.738 15.609 1.00 92.06 184 ILE A N 1
ATOM 1465 C CA . ILE A 1 184 ? -16.539 1.590 16.746 1.00 92.06 184 ILE A CA 1
ATOM 1466 C C . ILE A 1 184 ? -15.038 1.465 17.034 1.00 92.06 184 ILE A C 1
ATOM 1468 O O . ILE A 1 184 ? -14.380 2.469 17.310 1.00 92.06 184 ILE A O 1
ATOM 1472 N N . ALA A 1 185 ? -14.492 0.243 16.981 1.00 91.12 185 ALA A N 1
ATOM 1473 C CA . ALA A 1 185 ? -13.070 -0.029 17.201 1.00 91.12 185 ALA A CA 1
ATOM 1474 C C . ALA A 1 185 ? -12.640 -1.401 16.651 1.00 91.12 185 ALA A C 1
ATOM 1476 O O . ALA A 1 185 ? -13.392 -2.370 16.732 1.00 91.12 185 ALA A O 1
ATOM 1477 N N . LYS A 1 186 ? -11.389 -1.508 16.179 1.00 91.25 186 LYS A N 1
ATOM 1478 C CA . LYS A 1 186 ? -10.768 -2.784 15.758 1.00 91.25 186 LYS A CA 1
ATOM 1479 C C . LYS A 1 186 ? -10.201 -3.607 16.932 1.00 91.25 186 LYS A C 1
ATOM 1481 O O . LYS A 1 186 ? -9.999 -4.803 16.804 1.00 91.25 186 LYS A O 1
ATOM 1486 N N . THR A 1 187 ? -9.936 -2.987 18.088 1.00 88.06 187 THR A N 1
ATOM 1487 C CA . THR A 1 187 ? -9.394 -3.667 19.282 1.00 88.06 187 THR A CA 1
ATOM 1488 C C . THR A 1 187 ? -10.055 -3.153 20.557 1.00 88.06 187 THR A C 1
ATOM 1490 O O . THR A 1 187 ? -10.530 -2.017 20.605 1.00 88.06 187 THR A O 1
ATOM 1493 N N . TYR A 1 188 ? -10.058 -3.966 21.618 1.00 87.94 188 TYR A N 1
ATOM 1494 C CA . TYR A 1 188 ? -10.703 -3.605 22.886 1.00 87.94 188 TYR A CA 1
ATOM 1495 C C . TYR A 1 188 ? -10.058 -2.372 23.544 1.00 87.94 188 TYR A C 1
ATOM 1497 O O . TYR A 1 188 ? -10.761 -1.496 24.037 1.00 87.94 188 TYR A O 1
ATOM 1505 N N . HIS A 1 189 ? -8.733 -2.223 23.450 1.00 86.56 189 HIS A N 1
ATOM 1506 C CA . HIS A 1 189 ? -8.052 -1.031 23.965 1.00 86.56 189 HIS A CA 1
ATOM 1507 C C . HIS A 1 189 ? -8.447 0.253 23.209 1.00 86.56 189 HIS A C 1
ATOM 1509 O O . HIS A 1 189 ? -8.565 1.318 23.815 1.00 86.56 189 HIS A O 1
ATOM 1515 N N . LYS A 1 190 ? -8.715 0.159 21.896 1.00 87.06 190 LYS A N 1
ATOM 1516 C CA . LYS A 1 190 ? -9.266 1.281 21.118 1.00 87.06 190 LYS A CA 1
ATOM 1517 C C . LYS A 1 190 ? -10.755 1.505 21.410 1.00 87.06 190 LYS A C 1
ATOM 1519 O O . LYS A 1 190 ? -11.194 2.645 21.359 1.00 87.06 190 LYS A O 1
ATOM 1524 N N . LEU A 1 191 ? -11.510 0.472 21.804 1.00 89.94 191 LEU A N 1
ATOM 1525 C CA . LEU A 1 191 ? -12.893 0.613 22.276 1.00 89.94 191 LEU A CA 1
ATOM 1526 C C . LEU A 1 191 ? -12.975 1.375 23.611 1.00 89.94 191 LEU A C 1
ATOM 1528 O O . LEU A 1 191 ? -13.830 2.242 23.754 1.00 89.94 191 LEU A O 1
ATOM 1532 N N . GLU A 1 192 ? -12.107 1.078 24.582 1.00 88.25 192 GLU A N 1
ATOM 1533 C CA . GLU A 1 192 ? -12.077 1.787 25.877 1.00 88.25 192 GLU A CA 1
ATOM 1534 C C . GLU A 1 192 ? -11.716 3.273 25.746 1.00 88.25 192 GLU A C 1
ATOM 1536 O O . GLU A 1 192 ? -12.177 4.085 26.543 1.00 88.25 192 GLU A O 1
ATOM 1541 N N . LYS A 1 193 ? -10.925 3.623 24.725 1.00 86.44 193 LYS A N 1
ATOM 1542 C CA . LYS A 1 193 ? -10.530 4.997 24.378 1.00 86.44 193 LYS A CA 1
ATOM 1543 C C . LYS A 1 193 ? -11.509 5.710 23.422 1.00 86.44 193 LYS A C 1
ATOM 1545 O O . LYS A 1 193 ? -11.224 6.833 23.025 1.00 86.44 193 LYS A O 1
ATOM 1550 N N . SER A 1 194 ? -12.609 5.078 23.001 1.00 84.25 194 SER A N 1
ATOM 1551 C CA . SER A 1 194 ? -13.481 5.611 21.940 1.00 84.25 194 SER A CA 1
ATOM 1552 C C . SER A 1 194 ? -14.623 6.476 22.479 1.00 84.25 194 SER A C 1
ATOM 1554 O O . SER A 1 194 ? -15.490 5.990 23.205 1.00 84.25 194 SER A O 1
ATOM 1556 N N . ASP A 1 195 ? -14.708 7.727 22.020 1.00 84.19 195 ASP A N 1
ATOM 1557 C CA . ASP A 1 195 ? -15.844 8.624 22.295 1.00 84.19 195 ASP A CA 1
ATOM 1558 C C . ASP A 1 195 ? -17.178 8.105 21.718 1.00 84.19 195 ASP A C 1
ATOM 1560 O O . ASP A 1 195 ? -18.254 8.536 22.129 1.00 84.19 195 ASP A O 1
ATOM 1564 N N . LYS A 1 196 ? -17.133 7.139 20.785 1.00 84.75 196 LYS A N 1
ATOM 1565 C CA . LYS A 1 196 ? -18.311 6.500 20.167 1.00 84.75 196 LYS A CA 1
ATOM 1566 C C . LYS A 1 196 ? -18.912 5.353 21.005 1.00 84.75 196 LYS A C 1
ATOM 1568 O O . LYS A 1 196 ? -19.689 4.553 20.482 1.00 84.75 196 LYS A O 1
ATOM 1573 N N . ARG A 1 197 ? -18.553 5.227 22.288 1.00 84.75 197 ARG A N 1
ATOM 1574 C CA . ARG A 1 197 ? -19.069 4.178 23.191 1.00 84.75 197 ARG A CA 1
ATOM 1575 C C . ARG A 1 197 ? -20.588 4.271 23.377 1.00 84.75 197 ARG A C 1
ATOM 1577 O O . ARG A 1 197 ? -21.118 5.262 23.867 1.00 84.75 197 ARG A O 1
ATOM 1584 N N . THR A 1 198 ? -21.272 3.174 23.067 1.00 82.56 198 THR A N 1
ATOM 1585 C CA . THR A 1 198 ? -22.709 2.954 23.301 1.00 82.56 198 THR A CA 1
ATOM 1586 C C . THR A 1 198 ? -22.980 2.095 24.540 1.00 82.56 198 THR A C 1
ATOM 1588 O O . THR A 1 198 ? -24.110 2.069 25.021 1.00 82.56 198 THR A O 1
ATOM 1591 N N . PHE A 1 199 ? -21.969 1.370 25.045 1.00 85.38 199 PHE A N 1
ATOM 1592 C CA . PHE A 1 199 ? -22.081 0.340 26.096 1.00 85.38 199 PHE A CA 1
ATOM 1593 C C . PHE A 1 199 ? -23.030 -0.822 25.740 1.00 85.38 199 PHE A C 1
ATOM 1595 O O . PHE A 1 199 ? -23.413 -1.619 26.598 1.00 85.38 199 PHE A O 1
ATOM 1602 N N . SER A 1 200 ? -23.403 -0.924 24.464 1.00 89.12 200 SER A N 1
ATOM 1603 C CA . SER A 1 200 ? -24.289 -1.941 23.900 1.00 89.12 200 SER A CA 1
ATOM 1604 C C . SER A 1 200 ? -23.623 -2.718 22.760 1.00 89.12 200 SER A C 1
ATOM 1606 O O . SER A 1 200 ? -24.299 -3.422 22.011 1.00 89.12 200 SER A O 1
ATOM 1608 N N . GLU A 1 201 ? -22.302 -2.596 22.623 1.00 93.50 201 GLU A N 1
ATOM 1609 C CA . GLU A 1 201 ? -21.534 -3.043 21.466 1.00 93.50 201 GLU A CA 1
ATOM 1610 C C . GLU A 1 201 ? -21.630 -4.550 21.211 1.00 93.50 201 GLU A C 1
ATOM 1612 O O . GLU A 1 201 ? -21.906 -5.372 22.098 1.00 93.50 201 GLU A O 1
ATOM 1617 N N . LYS A 1 202 ? -21.376 -4.902 19.953 1.00 96.12 202 LYS A N 1
ATOM 1618 C CA . LYS A 1 202 ? -21.280 -6.273 19.471 1.00 96.12 202 LYS A CA 1
ATOM 1619 C C . LYS A 1 202 ? -19.841 -6.562 19.079 1.00 96.12 202 LYS A C 1
ATOM 1621 O O . LYS A 1 202 ? -19.266 -5.831 18.278 1.00 96.12 202 LYS A O 1
ATOM 1626 N N . LEU A 1 203 ? -19.266 -7.611 19.659 1.00 97.31 203 LEU A N 1
ATOM 1627 C CA . LEU A 1 203 ? -18.031 -8.203 19.160 1.00 97.31 203 LEU A CA 1
ATOM 1628 C C . LEU A 1 203 ? -18.419 -9.082 17.972 1.00 97.31 203 LEU A C 1
ATOM 1630 O O . LEU A 1 203 ? -19.151 -10.051 18.160 1.00 97.31 203 LEU A O 1
ATOM 1634 N N . VAL A 1 204 ? -17.933 -8.747 16.784 1.00 97.88 204 VAL A N 1
ATOM 1635 C CA . VAL A 1 204 ? -18.051 -9.585 15.585 1.00 97.88 204 VAL A CA 1
ATOM 1636 C C . VAL A 1 204 ? -16.691 -10.225 15.332 1.00 97.88 204 VAL A C 1
ATOM 1638 O O . VAL A 1 204 ? -15.664 -9.558 15.472 1.00 97.88 204 VAL A O 1
ATOM 1641 N N . ILE A 1 205 ? -16.685 -11.509 14.984 1.00 97.81 205 ILE A N 1
ATOM 1642 C CA . ILE A 1 205 ? -15.496 -12.316 14.705 1.00 97.81 205 ILE A CA 1
ATOM 1643 C C . ILE A 1 205 ? -15.693 -13.004 13.351 1.00 97.81 205 ILE A C 1
ATOM 1645 O O . ILE A 1 205 ? -16.717 -13.648 13.138 1.00 97.81 205 ILE A O 1
ATOM 1649 N N . GLU A 1 206 ? -14.710 -12.892 12.464 1.00 97.25 206 GLU A N 1
ATOM 1650 C CA . GLU A 1 206 ? -14.613 -13.626 11.200 1.00 97.25 206 GLU A CA 1
ATOM 1651 C C . GLU A 1 206 ? -13.819 -14.917 11.440 1.00 97.25 206 GLU A C 1
ATOM 1653 O O . GLU A 1 206 ? -12.660 -14.872 11.871 1.00 97.25 206 GLU A O 1
ATOM 1658 N N . VAL A 1 207 ? -14.455 -16.072 11.225 1.00 97.12 207 VAL A N 1
ATOM 1659 C CA . VAL A 1 207 ? -13.929 -17.387 11.627 1.00 97.12 207 VAL A CA 1
ATOM 1660 C C . VAL A 1 207 ? -13.853 -18.333 10.432 1.00 97.12 207 VAL A C 1
ATOM 1662 O O . VAL A 1 207 ? -14.868 -18.696 9.840 1.00 97.12 207 VAL A O 1
ATOM 1665 N N . SER A 1 208 ? -12.642 -18.781 10.118 1.00 96.38 208 SER A N 1
ATOM 1666 C CA . SER A 1 208 ? -12.324 -19.708 9.035 1.00 96.38 208 SER A CA 1
ATOM 1667 C C . SER A 1 208 ? -12.975 -21.079 9.234 1.00 96.38 208 SER A C 1
ATOM 1669 O O . SER A 1 208 ? -12.731 -21.775 10.221 1.00 96.38 208 SER A O 1
ATOM 1671 N N . ALA A 1 209 ? -13.728 -21.532 8.233 1.00 93.50 209 ALA A N 1
ATOM 1672 C CA . ALA A 1 209 ? -14.324 -22.863 8.186 1.00 93.50 209 ALA A CA 1
ATOM 1673 C C . ALA A 1 209 ? -13.292 -23.987 7.951 1.00 93.50 209 ALA A C 1
ATOM 1675 O O . ALA A 1 209 ? -13.653 -25.162 8.040 1.00 93.50 209 ALA A O 1
ATOM 1676 N N . LYS A 1 210 ? -12.008 -23.666 7.685 1.00 91.06 210 LYS A N 1
ATOM 1677 C CA . LYS A 1 210 ? -10.932 -24.666 7.485 1.00 91.06 210 LYS A CA 1
ATOM 1678 C C . LYS A 1 210 ? -10.763 -25.606 8.695 1.00 91.06 210 LYS A C 1
ATOM 1680 O O . LYS A 1 210 ? -10.300 -26.730 8.502 1.00 91.06 210 LYS A O 1
ATOM 1685 N N . LYS A 1 211 ? -11.133 -25.190 9.919 1.00 90.81 211 LYS A N 1
ATOM 1686 C CA . LYS A 1 211 ? -11.167 -26.055 11.116 1.00 90.81 211 LYS A CA 1
ATOM 1687 C C . LYS A 1 211 ? -12.384 -25.788 11.998 1.00 90.81 211 LYS A C 1
ATOM 1689 O O . LYS A 1 211 ? -12.650 -24.659 12.392 1.00 90.81 211 LYS A O 1
ATOM 1694 N N . SER A 1 212 ? -13.053 -26.855 12.427 1.00 92.25 212 SER A N 1
ATOM 1695 C CA . SER A 1 212 ? -14.236 -26.758 13.288 1.00 92.25 212 SER A CA 1
ATOM 1696 C C . SER A 1 212 ? -13.937 -26.466 14.766 1.00 92.25 212 SER A C 1
ATOM 1698 O O . SER A 1 212 ? -14.851 -26.089 15.488 1.00 92.25 212 SER A O 1
ATOM 1700 N N . GLU A 1 213 ? -12.700 -26.636 15.249 1.00 95.81 213 GLU A N 1
ATOM 1701 C CA . GLU A 1 213 ? -12.366 -26.485 16.681 1.00 95.81 213 GLU A CA 1
ATOM 1702 C C . GLU A 1 213 ? -12.630 -25.072 17.219 1.00 95.81 213 GLU A C 1
ATOM 1704 O O . GLU A 1 213 ? -13.279 -24.924 18.256 1.00 95.81 213 GLU A O 1
ATOM 1709 N N . CYS A 1 214 ? -12.188 -24.036 16.497 1.00 95.81 214 CYS A N 1
ATOM 1710 C CA . CYS A 1 214 ? -12.435 -22.643 16.870 1.00 95.81 214 CYS A CA 1
ATOM 1711 C C . CYS A 1 214 ? -13.940 -22.327 16.865 1.00 95.81 214 CYS A C 1
ATOM 1713 O O . CYS A 1 214 ? -14.472 -21.809 17.847 1.00 95.81 214 CYS A O 1
ATOM 1715 N N . MET A 1 215 ? -14.646 -22.733 15.804 1.00 95.81 215 MET A N 1
ATOM 1716 C CA . MET A 1 215 ? -16.093 -22.548 15.669 1.00 95.81 215 MET A CA 1
ATOM 1717 C C . MET A 1 215 ? -16.875 -23.260 16.788 1.00 95.81 215 MET A C 1
ATOM 1719 O O . MET A 1 215 ? -17.773 -22.667 17.381 1.00 95.81 215 MET A O 1
ATOM 1723 N N . PHE A 1 216 ? -16.514 -24.496 17.152 1.00 96.19 216 PHE A N 1
ATOM 1724 C CA . PHE A 1 216 ? -17.135 -25.200 18.280 1.00 96.19 216 PHE A CA 1
ATOM 1725 C C . PHE A 1 216 ? -16.825 -24.539 19.628 1.00 96.19 216 PHE A C 1
ATOM 1727 O O . PHE A 1 216 ? -17.719 -24.444 20.468 1.00 96.19 216 PHE A O 1
ATOM 1734 N N . ALA A 1 217 ? -15.596 -24.058 19.837 1.00 96.88 217 ALA A N 1
ATOM 1735 C CA . ALA A 1 217 ? -15.226 -23.347 21.057 1.00 96.88 217 ALA A CA 1
ATOM 1736 C C . ALA A 1 217 ? -16.003 -22.027 21.207 1.00 96.88 217 ALA A C 1
ATOM 1738 O O . ALA A 1 217 ? -16.481 -21.736 22.297 1.00 96.88 217 ALA A O 1
ATOM 1739 N N . LEU A 1 218 ? -16.195 -21.267 20.122 1.00 96.94 218 LEU A N 1
ATOM 1740 C CA . LEU A 1 218 ? -17.015 -20.052 20.130 1.00 96.94 218 LEU A CA 1
ATOM 1741 C C . LEU A 1 218 ? -18.509 -20.367 20.304 1.00 96.94 218 LEU A C 1
ATOM 1743 O O . LEU A 1 218 ? -19.176 -19.713 21.100 1.00 96.94 218 LEU A O 1
ATOM 1747 N N . ALA A 1 219 ? -19.041 -21.395 19.637 1.00 96.62 219 ALA A N 1
ATOM 1748 C CA . ALA A 1 219 ? -20.447 -21.790 19.777 1.00 96.62 219 ALA A CA 1
ATOM 1749 C C . ALA A 1 219 ? -20.823 -22.198 21.218 1.00 96.62 219 ALA A C 1
ATOM 1751 O O . ALA A 1 219 ? -21.958 -21.986 21.640 1.00 96.62 219 ALA A O 1
ATOM 1752 N N . GLN A 1 220 ? -19.871 -22.729 21.997 1.00 97.12 220 GLN A N 1
ATOM 1753 C CA . GLN A 1 220 ? -20.057 -23.051 23.420 1.00 97.12 220 GLN A CA 1
ATOM 1754 C C . GLN A 1 220 ? -20.175 -21.819 24.336 1.00 97.12 220 GLN A C 1
ATOM 1756 O O . GLN A 1 220 ? -20.596 -21.968 25.481 1.00 97.12 220 GLN A O 1
ATOM 1761 N N . LEU A 1 221 ? -19.838 -20.616 23.860 1.00 97.00 221 LEU A N 1
ATOM 1762 C CA . LEU A 1 221 ? -19.914 -19.369 24.635 1.00 97.00 221 LEU A CA 1
ATOM 1763 C C . LEU A 1 221 ? -21.262 -18.637 24.504 1.00 97.00 221 LEU A C 1
ATOM 1765 O O . LEU A 1 221 ? -21.379 -17.498 24.955 1.00 97.00 221 LEU A O 1
ATOM 1769 N N . GLU A 1 222 ? -22.262 -19.276 23.890 1.00 96.94 222 GLU A N 1
ATOM 1770 C CA . GLU A 1 222 ? -23.608 -18.728 23.651 1.00 96.94 222 GLU A CA 1
ATOM 1771 C C . GLU A 1 222 ? -23.589 -17.398 22.854 1.00 96.94 222 GLU A C 1
ATOM 1773 O O . GLU A 1 222 ? -24.014 -16.353 23.360 1.00 96.94 222 GLU A O 1
ATOM 1778 N N . PRO A 1 223 ? -23.080 -17.399 21.601 1.00 97.44 223 PRO A N 1
ATOM 1779 C CA . PRO A 1 223 ? -23.138 -16.228 20.728 1.00 97.44 223 PRO A CA 1
ATOM 1780 C C . PRO A 1 223 ? -24.581 -15.804 20.436 1.00 97.44 223 PRO A C 1
ATOM 1782 O O . PRO A 1 223 ? -25.500 -16.620 20.374 1.00 97.44 223 PRO A O 1
ATOM 1785 N N . LEU A 1 224 ? -24.764 -14.505 20.195 1.00 96.56 224 LEU A N 1
ATOM 1786 C CA . LEU A 1 224 ? -26.040 -13.924 19.770 1.00 96.56 224 LEU A CA 1
ATOM 1787 C C . LEU A 1 224 ? -26.408 -14.348 18.343 1.00 96.56 224 LEU A C 1
ATOM 1789 O O . LEU A 1 224 ? -27.589 -14.412 18.009 1.00 96.56 224 LEU A O 1
ATOM 1793 N N . TYR A 1 225 ? -25.397 -14.593 17.506 1.00 97.50 225 TYR A N 1
ATOM 1794 C CA . TYR A 1 225 ? -25.556 -15.012 16.120 1.00 97.50 225 TYR A CA 1
ATOM 1795 C C . TYR A 1 225 ? -24.324 -15.775 15.613 1.00 97.50 225 TYR A C 1
ATOM 1797 O O . TYR A 1 225 ? -23.195 -15.498 16.028 1.00 97.50 225 TYR A O 1
ATOM 1805 N N . ILE A 1 226 ? -24.564 -16.717 14.703 1.00 97.56 226 ILE A N 1
ATOM 1806 C CA . ILE A 1 226 ? -23.573 -17.410 13.872 1.00 97.56 226 ILE A CA 1
ATOM 1807 C C . ILE A 1 226 ? -24.182 -17.466 12.467 1.00 97.56 226 ILE A C 1
ATOM 1809 O O . ILE A 1 226 ? -25.349 -17.853 12.347 1.00 97.56 226 ILE A O 1
ATOM 1813 N N . SER A 1 227 ? -23.420 -17.130 11.424 1.00 97.50 227 SER A N 1
ATOM 1814 C CA . SER A 1 227 ? -23.870 -17.276 10.032 1.00 97.50 227 SER A CA 1
ATOM 1815 C C . SER A 1 227 ? -24.356 -18.709 9.749 1.00 97.50 227 SER A C 1
ATOM 1817 O O . SER A 1 227 ? -23.680 -19.670 10.124 1.00 97.50 227 SER A O 1
ATOM 1819 N N . PRO A 1 228 ? -25.506 -18.911 9.080 1.00 96.25 228 PRO A N 1
ATOM 1820 C CA . PRO A 1 228 ? -26.109 -20.241 8.924 1.00 96.25 228 PRO A CA 1
ATOM 1821 C C . PRO A 1 228 ? -25.343 -21.165 7.958 1.00 96.25 228 PRO A C 1
ATOM 1823 O O . PRO A 1 228 ? -25.597 -22.368 7.926 1.00 96.25 228 PRO A O 1
ATOM 1826 N N . ASN A 1 229 ? -24.450 -20.602 7.143 1.00 96.75 229 ASN A N 1
ATOM 1827 C CA . ASN A 1 229 ? -23.540 -21.264 6.210 1.00 96.75 229 ASN A CA 1
ATOM 1828 C C . ASN A 1 229 ? -22.425 -20.271 5.817 1.00 96.75 229 ASN A C 1
ATOM 1830 O O . ASN A 1 229 ? -22.488 -19.095 6.182 1.00 96.75 229 ASN A O 1
ATOM 1834 N N . THR A 1 230 ? -21.425 -20.746 5.074 1.00 96.44 230 THR A N 1
ATOM 1835 C CA . THR A 1 230 ? -20.306 -19.936 4.565 1.00 96.44 230 THR A CA 1
ATOM 1836 C C . THR A 1 230 ? -20.742 -18.872 3.564 1.00 96.44 230 THR A C 1
ATOM 1838 O O . THR A 1 230 ? -20.256 -17.754 3.613 1.00 96.44 230 THR A O 1
ATOM 1841 N N . ASP A 1 231 ? -21.718 -19.178 2.713 1.00 96.75 231 ASP A N 1
ATOM 1842 C CA . ASP A 1 231 ? -22.153 -18.314 1.614 1.00 96.75 231 ASP A CA 1
ATOM 1843 C C . ASP A 1 231 ? -22.920 -17.072 2.115 1.00 96.75 231 ASP A C 1
ATOM 1845 O O . ASP A 1 231 ? -22.964 -16.049 1.432 1.00 96.75 231 ASP A O 1
ATOM 1849 N N . GLU A 1 232 ? -23.572 -17.158 3.283 1.00 97.00 232 GLU A N 1
ATOM 1850 C CA . GLU A 1 232 ? -24.043 -16.006 4.066 1.00 97.00 232 GLU A CA 1
ATOM 1851 C C . GLU A 1 232 ? -22.882 -15.372 4.843 1.00 97.00 232 GLU A C 1
ATOM 1853 O O . GLU A 1 232 ? -22.736 -14.155 4.806 1.00 97.00 232 GLU A O 1
ATOM 1858 N N . GLY A 1 233 ? -22.036 -16.177 5.498 1.00 96.81 233 GLY A N 1
ATOM 1859 C CA . GLY A 1 233 ? -20.928 -15.694 6.329 1.00 96.81 233 GLY A CA 1
ATOM 1860 C C . GLY A 1 233 ? -19.939 -14.797 5.592 1.00 96.81 233 GLY A C 1
ATOM 1861 O O . GLY A 1 233 ? -19.579 -13.750 6.116 1.00 96.81 233 GLY A O 1
ATOM 1862 N N . GLU A 1 234 ? -19.591 -15.140 4.355 1.00 95.75 234 GLU A N 1
ATOM 1863 C CA . GLU A 1 234 ? -18.765 -14.330 3.456 1.00 95.75 234 GLU A CA 1
ATOM 1864 C C . GLU A 1 234 ? -19.413 -12.965 3.169 1.00 95.75 234 GLU A C 1
ATOM 1866 O O . GLU A 1 234 ? -18.771 -11.931 3.333 1.00 95.75 234 GLU A O 1
ATOM 1871 N N . ARG A 1 235 ? -20.715 -12.930 2.849 1.00 95.88 235 ARG A N 1
ATOM 1872 C CA . ARG A 1 235 ? -21.465 -11.680 2.594 1.00 95.88 235 ARG A CA 1
ATOM 1873 C C . ARG A 1 235 ? -21.723 -10.848 3.851 1.00 95.88 235 ARG A C 1
ATOM 1875 O O . ARG A 1 235 ? -21.938 -9.641 3.764 1.00 95.88 235 ARG A O 1
ATOM 1882 N N . GLU A 1 236 ? -21.764 -11.473 5.021 1.00 96.94 236 GLU A N 1
ATOM 1883 C CA . GLU A 1 236 ? -21.893 -10.777 6.303 1.00 96.94 236 GLU A CA 1
ATOM 1884 C C . GLU A 1 236 ? -20.547 -10.188 6.733 1.00 96.94 236 GLU A C 1
ATOM 1886 O O . GLU A 1 236 ? -20.489 -9.024 7.131 1.00 96.94 236 GLU A O 1
ATOM 1891 N N . CYS A 1 237 ? -19.460 -10.949 6.587 1.00 95.94 237 CYS A N 1
ATOM 1892 C CA . CYS A 1 237 ? -18.100 -10.489 6.844 1.00 95.94 237 CYS A CA 1
ATOM 1893 C C . CYS A 1 237 ? -17.641 -9.416 5.851 1.00 95.94 237 CYS A C 1
ATOM 1895 O O . CYS A 1 237 ? -17.024 -8.460 6.295 1.00 95.94 237 CYS A O 1
ATOM 1897 N N . GLU A 1 238 ? -18.023 -9.465 4.572 1.00 94.69 238 GLU A N 1
ATOM 1898 C CA . GLU A 1 238 ? -17.795 -8.373 3.605 1.00 94.69 238 GLU A CA 1
ATOM 1899 C C . GLU A 1 238 ? -18.407 -7.037 4.080 1.00 94.69 238 GLU A C 1
ATOM 1901 O O . GLU A 1 238 ? -17.809 -5.973 3.922 1.00 94.69 238 GLU A O 1
ATOM 1906 N N . LEU A 1 239 ? -19.582 -7.081 4.725 1.00 95.62 239 LEU A N 1
ATOM 1907 C CA . LEU A 1 239 ? -20.271 -5.893 5.243 1.00 95.62 239 LEU A CA 1
ATOM 1908 C C . LEU A 1 239 ? -19.700 -5.387 6.580 1.00 95.62 239 LEU A C 1
ATOM 1910 O O . LEU A 1 239 ? -19.675 -4.178 6.807 1.00 95.62 239 LEU A O 1
ATOM 1914 N N . PHE A 1 240 ? -19.238 -6.276 7.467 1.00 95.75 240 PHE A N 1
ATOM 1915 C CA . PHE A 1 240 ? -18.571 -5.883 8.719 1.00 95.75 240 PHE A CA 1
ATOM 1916 C C . PHE A 1 240 ? -17.097 -5.482 8.510 1.00 95.75 240 PHE A C 1
ATOM 1918 O O . PHE A 1 240 ? -16.589 -4.582 9.182 1.00 95.75 240 PHE A O 1
ATOM 1925 N N . PHE A 1 241 ? -16.406 -6.150 7.588 1.00 94.50 241 PHE A N 1
ATOM 1926 C CA . PHE A 1 241 ? -14.962 -6.095 7.367 1.00 94.50 241 PHE A CA 1
ATOM 1927 C C . PHE A 1 241 ? -14.602 -5.882 5.877 1.00 94.50 241 PHE A C 1
ATOM 1929 O O . PHE A 1 241 ? -13.845 -6.688 5.321 1.00 94.50 241 PHE A O 1
ATOM 1936 N N . PRO A 1 242 ? -15.096 -4.802 5.232 1.00 90.06 242 PRO A N 1
ATOM 1937 C CA . PRO A 1 242 ? -14.771 -4.479 3.836 1.00 90.06 242 PRO A CA 1
ATOM 1938 C C . PRO A 1 242 ? -13.257 -4.312 3.637 1.00 90.06 242 PRO A C 1
ATOM 1940 O O . PRO A 1 242 ? -12.532 -4.148 4.613 1.00 90.06 242 PRO A O 1
ATOM 1943 N N . ASP A 1 243 ? -12.762 -4.271 2.398 1.00 81.88 243 ASP A N 1
ATOM 1944 C CA . ASP A 1 243 ? -11.312 -4.253 2.101 1.00 81.88 243 ASP A CA 1
ATOM 1945 C C . ASP A 1 243 ? -10.519 -3.146 2.834 1.00 81.88 243 ASP A C 1
ATOM 1947 O O . ASP A 1 243 ? -9.381 -3.349 3.261 1.00 81.88 243 ASP A O 1
ATOM 1951 N N . GLU A 1 244 ? -11.134 -1.981 3.079 1.00 77.94 244 GLU A N 1
ATOM 1952 C CA . GLU A 1 244 ? -10.539 -0.897 3.879 1.00 77.94 244 GLU A CA 1
ATOM 1953 C C . GLU A 1 244 ? -10.347 -1.234 5.377 1.00 77.94 244 GLU A C 1
ATOM 1955 O O . GLU A 1 244 ? -9.674 -0.493 6.104 1.00 77.94 244 GLU A O 1
ATOM 1960 N N . PHE A 1 245 ? -10.916 -2.335 5.874 1.00 82.25 245 PHE A N 1
ATOM 1961 C CA . PHE A 1 245 ? -10.846 -2.743 7.277 1.00 82.25 245 PHE A CA 1
ATOM 1962 C C . PHE A 1 245 ? -9.421 -3.079 7.715 1.00 82.25 245 PHE A C 1
ATOM 1964 O O . PHE A 1 245 ? -9.052 -2.753 8.842 1.00 82.25 245 PHE A O 1
ATOM 1971 N N . ASP A 1 246 ? -8.587 -3.651 6.852 1.00 73.69 246 ASP A N 1
ATOM 1972 C CA . ASP A 1 246 ? -7.201 -3.988 7.204 1.00 73.69 246 ASP A CA 1
ATOM 1973 C C . ASP A 1 246 ? -6.210 -2.864 6.849 1.00 73.69 246 ASP A C 1
ATOM 1975 O O . ASP A 1 246 ? -5.060 -2.872 7.289 1.00 73.69 246 ASP A O 1
ATOM 1979 N N . VAL A 1 247 ? -6.673 -1.814 6.157 1.00 67.19 247 VAL A N 1
ATOM 1980 C CA . VAL A 1 247 ? -5.868 -0.626 5.848 1.00 67.19 247 VAL A CA 1
ATOM 1981 C C . VAL A 1 247 ? -5.570 0.161 7.130 1.00 67.19 247 VAL A C 1
ATOM 1983 O O . VAL A 1 247 ? -6.431 0.819 7.729 1.00 67.19 247 VAL A O 1
ATOM 1986 N N . VAL A 1 248 ? -4.307 0.116 7.557 1.00 62.53 248 VAL A N 1
ATOM 1987 C CA . VAL A 1 248 ? -3.772 0.937 8.651 1.00 62.53 248 VAL A CA 1
ATOM 1988 C C . VAL A 1 248 ? -3.406 2.314 8.101 1.00 62.53 248 VAL A C 1
ATOM 1990 O O . VAL A 1 248 ? -2.271 2.567 7.707 1.00 62.53 248 VAL A O 1
ATOM 1993 N N . LYS A 1 249 ? -4.384 3.225 8.075 1.00 62.22 249 LYS A N 1
ATOM 1994 C CA . LYS A 1 249 ? -4.129 4.648 7.804 1.00 62.22 249 LYS A CA 1
ATOM 1995 C C . LYS A 1 249 ? -3.282 5.210 8.960 1.00 62.22 249 LYS A C 1
ATOM 1997 O O . LYS A 1 249 ? -3.657 5.057 10.125 1.00 62.22 249 LYS A O 1
ATOM 2002 N N . LEU A 1 250 ? -2.136 5.820 8.646 1.00 59.78 250 LEU A N 1
ATOM 2003 C CA . LEU A 1 250 ? -1.209 6.426 9.614 1.00 59.78 250 LEU A CA 1
ATOM 2004 C C . LEU A 1 250 ? -1.793 7.739 10.154 1.00 59.78 250 LEU A C 1
ATOM 2006 O O . LEU A 1 250 ? -1.429 8.831 9.731 1.00 59.78 250 LEU A O 1
ATOM 2010 N N . THR A 1 251 ? -2.747 7.634 11.078 1.00 67.62 251 THR A N 1
ATOM 2011 C CA . THR A 1 251 ? -3.328 8.809 11.733 1.00 67.62 251 THR A CA 1
ATOM 2012 C C . THR A 1 251 ? -2.362 9.408 12.755 1.00 67.62 251 THR A C 1
ATOM 2014 O O . THR A 1 251 ? -1.410 8.764 13.210 1.00 67.62 251 THR A O 1
ATOM 2017 N N . LYS A 1 252 ? -2.633 10.649 13.166 1.00 68.62 252 LYS A N 1
ATOM 2018 C CA . LYS A 1 252 ? -1.836 11.346 14.177 1.00 68.62 252 LYS A CA 1
ATOM 2019 C C . LYS A 1 252 ? -1.772 10.581 15.504 1.00 68.62 252 LYS A C 1
ATOM 2021 O O . LYS A 1 252 ? -0.702 10.506 16.096 1.00 68.62 252 LYS A O 1
ATOM 2026 N N . GLU A 1 253 ? -2.863 9.948 15.933 1.00 67.56 253 GLU A N 1
ATOM 2027 C CA . GLU A 1 253 ? -2.892 9.145 17.163 1.00 67.56 253 GLU A CA 1
ATOM 2028 C C . GLU A 1 253 ? -2.016 7.889 17.042 1.00 67.56 253 GLU A C 1
ATOM 2030 O O . GLU A 1 253 ? -1.402 7.475 18.020 1.00 67.56 253 GLU A O 1
ATOM 2035 N N . VAL A 1 254 ? -1.923 7.289 15.846 1.00 69.31 254 VAL A N 1
ATOM 2036 C CA . VAL A 1 254 ? -1.033 6.143 15.582 1.00 69.31 254 VAL A CA 1
ATOM 2037 C C . VAL A 1 254 ? 0.435 6.576 15.579 1.00 69.31 254 VAL A C 1
ATOM 2039 O O . VAL A 1 254 ? 1.274 5.863 16.122 1.00 69.31 254 VAL A O 1
ATOM 2042 N N . LEU A 1 255 ? 0.755 7.753 15.033 1.00 67.44 255 LEU A N 1
ATOM 2043 C CA . LEU A 1 255 ? 2.103 8.333 15.105 1.00 67.44 255 LEU A CA 1
ATOM 2044 C C . LEU A 1 255 ? 2.502 8.693 16.546 1.00 67.44 255 LEU A C 1
ATOM 2046 O O . LEU A 1 255 ? 3.635 8.432 16.950 1.00 67.44 255 LEU A O 1
ATOM 2050 N N . GLU A 1 256 ? 1.581 9.243 17.338 1.00 69.31 256 GLU A N 1
ATOM 2051 C CA . GLU A 1 256 ? 1.798 9.528 18.762 1.00 69.31 256 GLU A CA 1
ATOM 2052 C C . GLU A 1 256 ? 1.930 8.234 19.595 1.00 69.31 256 GLU A C 1
ATOM 2054 O O . GLU A 1 256 ? 2.786 8.163 20.474 1.00 69.31 256 GLU A O 1
ATOM 2059 N N . GLU A 1 257 ? 1.175 7.172 19.282 1.00 68.69 257 GLU A N 1
ATOM 2060 C CA . GLU A 1 257 ? 1.316 5.839 19.897 1.00 68.69 257 GLU A CA 1
ATOM 2061 C C . GLU A 1 257 ? 2.679 5.201 19.552 1.00 68.69 257 GLU A C 1
ATOM 2063 O O . GLU A 1 257 ? 3.397 4.773 20.456 1.00 68.69 257 GLU A O 1
ATOM 2068 N N . LEU A 1 258 ? 3.096 5.220 18.2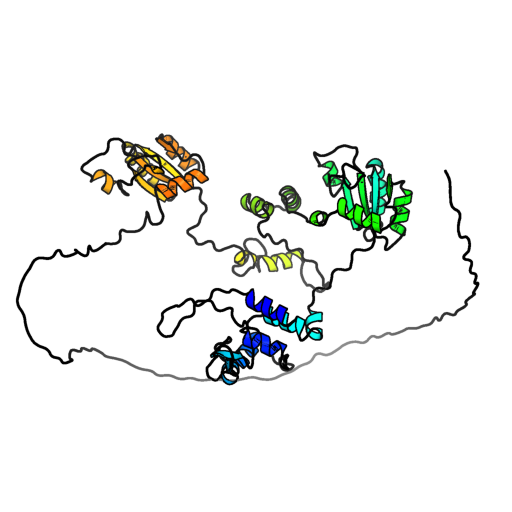80 1.00 63.53 258 LEU A N 1
ATOM 2069 C CA . LEU A 1 258 ? 4.402 4.716 17.825 1.00 63.53 258 LEU A CA 1
ATOM 2070 C C . LEU A 1 258 ? 5.599 5.488 18.415 1.00 63.53 258 LEU A C 1
ATOM 2072 O O . LEU A 1 258 ? 6.569 4.869 18.846 1.00 63.53 258 LEU A O 1
ATOM 2076 N N . THR A 1 259 ? 5.538 6.823 18.476 1.00 64.25 259 THR A N 1
ATOM 2077 C CA . THR A 1 259 ? 6.626 7.651 19.043 1.00 64.25 259 THR A CA 1
ATOM 2078 C C . THR A 1 259 ? 6.623 7.715 20.567 1.00 64.25 259 THR A C 1
ATOM 2080 O O . THR A 1 259 ? 7.615 8.141 21.152 1.00 64.25 259 THR A O 1
ATOM 2083 N N . SER A 1 260 ? 5.570 7.242 21.244 1.00 63.66 260 SER A N 1
ATOM 2084 C CA . SER A 1 260 ? 5.513 7.248 22.715 1.00 63.66 260 SER A CA 1
ATOM 2085 C C . SER A 1 260 ? 6.620 6.423 23.394 1.00 63.66 260 SER A C 1
ATOM 2087 O O . SER A 1 260 ? 6.946 6.679 24.553 1.00 63.66 260 SER A O 1
ATOM 2089 N N . PHE A 1 261 ? 7.228 5.477 22.668 1.00 55.44 261 PHE A N 1
ATOM 2090 C CA . PHE A 1 261 ? 8.351 4.647 23.118 1.00 55.44 261 PHE A CA 1
ATOM 2091 C C . PHE A 1 261 ? 9.732 5.162 22.665 1.00 55.44 261 PHE A C 1
ATOM 2093 O O . PHE A 1 261 ? 10.738 4.503 22.918 1.00 55.44 261 PHE A O 1
ATOM 2100 N N . THR A 1 262 ? 9.803 6.321 21.999 1.00 61.50 262 THR A N 1
ATOM 2101 C CA . THR A 1 262 ? 11.044 6.887 21.446 1.00 61.50 262 THR A CA 1
ATOM 2102 C C . THR A 1 262 ? 11.314 8.291 21.981 1.00 61.50 262 THR A C 1
ATOM 2104 O O . THR A 1 262 ? 10.431 9.143 21.958 1.00 61.50 262 THR A O 1
ATOM 2107 N N . ASP A 1 263 ? 12.562 8.590 22.352 1.00 56.81 263 ASP A N 1
ATOM 2108 C CA . ASP A 1 263 ? 12.976 9.962 22.700 1.00 56.81 263 ASP A CA 1
ATOM 2109 C C . ASP A 1 263 ? 12.932 10.929 21.495 1.00 56.81 263 ASP A C 1
ATOM 2111 O O . ASP A 1 263 ? 12.966 12.153 21.657 1.00 56.81 263 ASP A O 1
ATOM 2115 N N . TYR A 1 264 ? 12.854 10.390 20.272 1.00 57.44 264 TYR A N 1
ATOM 2116 C CA . TYR A 1 264 ? 12.778 11.160 19.036 1.00 57.44 264 TYR A CA 1
ATOM 2117 C C . TYR A 1 264 ? 11.377 11.742 18.807 1.00 57.44 264 TYR A C 1
ATOM 2119 O O . TYR A 1 264 ? 10.365 11.067 18.977 1.00 57.44 264 TYR A O 1
ATOM 2127 N N . LYS A 1 265 ? 11.316 13.002 18.365 1.00 61.84 265 LYS A N 1
ATOM 2128 C CA . LYS A 1 265 ? 10.064 13.704 18.054 1.00 61.84 265 LYS A CA 1
ATOM 2129 C C . LYS A 1 265 ? 10.102 14.224 16.626 1.00 61.84 265 LYS A C 1
ATOM 2131 O O . LYS A 1 265 ? 10.928 15.074 16.300 1.00 61.84 265 LYS A O 1
ATOM 2136 N N . PHE A 1 266 ? 9.187 13.733 15.793 1.00 60.91 266 PHE A N 1
ATOM 2137 C CA . PHE A 1 266 ? 8.970 14.270 14.452 1.00 60.91 266 PHE A CA 1
ATOM 2138 C C . PHE A 1 266 ? 8.525 15.739 14.509 1.00 60.91 266 PHE A C 1
ATOM 2140 O O . PHE A 1 266 ? 7.887 16.180 15.470 1.00 60.91 266 PHE A O 1
ATOM 2147 N N . SER A 1 267 ? 8.846 16.507 13.463 1.00 65.62 267 SER A N 1
ATOM 2148 C CA . SER A 1 267 ? 8.353 17.882 13.336 1.00 65.62 267 SER A CA 1
ATOM 2149 C C . SER A 1 267 ? 6.838 17.898 13.091 1.00 65.62 267 SER A C 1
ATOM 2151 O O . SER A 1 267 ? 6.279 16.920 12.594 1.00 65.62 267 SER A O 1
ATOM 2153 N N . LYS A 1 268 ? 6.165 19.022 13.381 1.00 68.50 268 LYS A N 1
ATOM 2154 C CA . LYS A 1 268 ? 4.727 19.174 13.083 1.00 68.50 268 LYS A CA 1
ATOM 2155 C C . LYS A 1 268 ? 4.428 18.946 11.596 1.00 68.50 268 LYS A C 1
ATOM 2157 O O . LYS A 1 268 ? 3.583 18.111 11.296 1.00 68.50 268 LYS A O 1
ATOM 2162 N N . LYS A 1 269 ? 5.209 19.578 10.703 1.00 66.69 269 LYS A N 1
ATOM 2163 C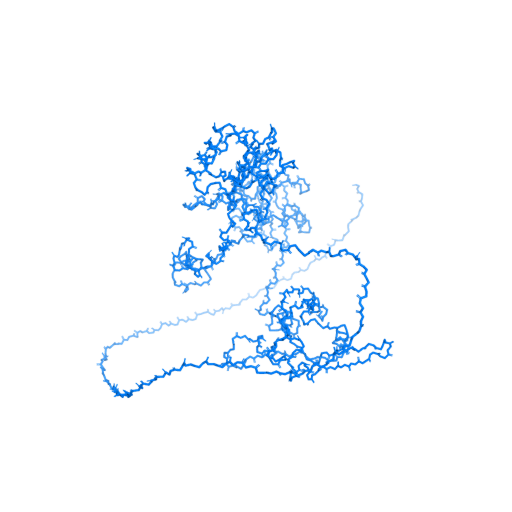 CA . LYS A 1 269 ? 5.125 19.402 9.239 1.00 66.69 269 LYS A CA 1
ATOM 2164 C C . LYS A 1 269 ? 5.263 17.921 8.866 1.00 66.69 269 LYS A C 1
ATOM 2166 O O . LYS A 1 269 ? 4.419 17.406 8.159 1.00 66.69 269 LYS A O 1
ATOM 2171 N N . THR A 1 270 ? 6.215 17.192 9.458 1.00 64.25 270 THR A N 1
ATOM 2172 C CA . THR A 1 270 ? 6.386 15.741 9.233 1.00 64.25 270 THR A CA 1
ATOM 2173 C C . THR A 1 270 ? 5.180 14.909 9.694 1.00 64.25 270 THR A C 1
ATOM 2175 O O . THR A 1 270 ? 4.770 13.993 8.989 1.00 64.25 270 THR A O 1
ATOM 2178 N N . ILE A 1 271 ? 4.597 15.207 10.861 1.00 65.75 271 ILE A N 1
ATOM 2179 C CA . ILE A 1 271 ? 3.409 14.495 11.369 1.00 65.75 271 ILE A CA 1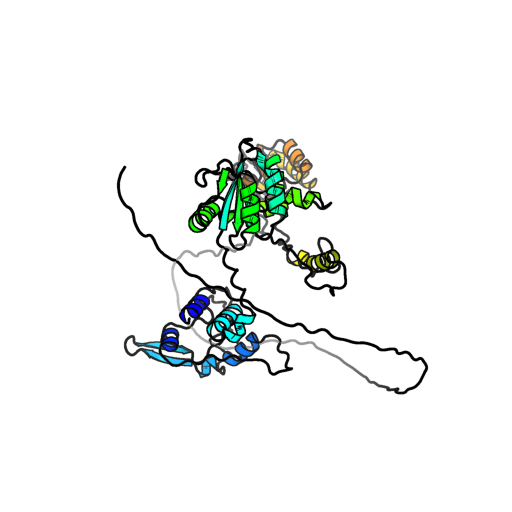
ATOM 2180 C C . ILE A 1 271 ? 2.192 14.781 10.477 1.00 65.75 271 ILE A C 1
ATOM 2182 O O . ILE A 1 271 ? 1.423 13.873 10.173 1.00 65.75 271 ILE A O 1
ATOM 2186 N N . GLU A 1 272 ? 2.035 16.027 10.035 1.00 67.50 272 GLU A N 1
ATOM 2187 C CA . GLU A 1 272 ? 0.969 16.471 9.133 1.00 67.50 272 GLU A CA 1
ATOM 2188 C C . GLU A 1 272 ? 1.149 15.907 7.710 1.00 67.50 272 GLU A C 1
ATOM 2190 O O . GLU A 1 272 ? 0.174 15.484 7.093 1.00 67.50 272 GLU A O 1
ATOM 2195 N N . ASP A 1 273 ? 2.382 15.802 7.209 1.00 64.31 273 ASP A N 1
ATOM 2196 C CA . ASP A 1 273 ? 2.723 15.197 5.916 1.00 64.31 273 ASP A CA 1
ATOM 2197 C C . ASP A 1 273 ? 2.395 13.695 5.890 1.00 64.31 273 ASP A C 1
ATOM 2199 O O . ASP A 1 273 ? 1.699 13.234 4.984 1.00 64.31 273 ASP A O 1
ATOM 2203 N N . VAL A 1 274 ? 2.819 12.937 6.909 1.00 62.59 274 VAL A N 1
ATOM 2204 C CA . VAL A 1 274 ? 2.529 11.493 7.002 1.00 62.59 274 VAL A CA 1
ATOM 2205 C C . VAL A 1 274 ? 1.032 11.237 7.229 1.00 62.59 274 VAL A C 1
ATOM 2207 O O . VAL A 1 274 ? 0.470 10.317 6.638 1.00 62.59 274 VAL A O 1
ATOM 2210 N N . ALA A 1 275 ? 0.353 12.075 8.023 1.00 63.66 275 ALA A N 1
ATOM 2211 C CA . ALA A 1 275 ? -1.088 11.953 8.261 1.00 63.66 275 ALA A CA 1
ATOM 2212 C C . ALA A 1 275 ? -1.969 12.430 7.085 1.00 63.66 275 ALA A C 1
ATOM 2214 O O . ALA A 1 275 ? -3.158 12.113 7.054 1.00 63.66 275 ALA A O 1
ATOM 2215 N N . SER A 1 276 ? -1.417 13.167 6.112 1.00 63.12 276 SER A N 1
ATOM 2216 C CA . SER A 1 276 ? -2.142 13.676 4.932 1.00 63.12 276 SER A CA 1
ATOM 2217 C C . SER A 1 276 ? -2.020 12.781 3.691 1.00 63.12 276 SER A C 1
ATOM 2219 O O . SER A 1 276 ? -2.254 13.236 2.573 1.00 63.12 276 SER A O 1
ATOM 2221 N N . ASN A 1 277 ? -1.701 11.492 3.876 1.00 53.62 277 ASN A N 1
ATOM 2222 C CA . ASN A 1 277 ? -1.567 10.494 2.805 1.00 53.62 277 ASN A CA 1
ATOM 2223 C C . ASN A 1 277 ? -0.485 10.816 1.747 1.00 53.62 277 ASN A C 1
ATOM 2225 O O . ASN A 1 277 ? -0.478 10.211 0.673 1.00 53.62 277 ASN A O 1
ATOM 2229 N N . LYS A 1 278 ? 0.468 11.716 2.034 1.00 54.84 278 LYS A N 1
ATOM 2230 C CA . LYS A 1 278 ? 1.657 11.888 1.182 1.00 54.84 278 LYS A CA 1
ATOM 2231 C C . LYS A 1 278 ? 2.487 10.594 1.199 1.00 54.84 278 LYS A C 1
ATOM 2233 O O . LYS A 1 278 ? 2.544 9.943 2.248 1.00 54.84 278 LYS A O 1
ATOM 2238 N N . PRO A 1 279 ? 3.129 10.198 0.080 1.00 49.31 279 PRO A N 1
ATOM 2239 C CA . PRO A 1 279 ? 3.820 8.914 -0.034 1.00 49.31 279 PRO A CA 1
ATOM 2240 C C . PRO A 1 279 ? 4.909 8.772 1.037 1.00 49.31 279 PRO A C 1
ATOM 2242 O O . PRO A 1 279 ? 5.959 9.408 0.974 1.00 49.31 279 PRO A O 1
ATOM 2245 N N . SER A 1 280 ? 4.624 7.934 2.033 1.00 52.38 280 SER A N 1
ATOM 2246 C CA . SER A 1 280 ? 5.413 7.773 3.255 1.00 52.38 280 SER A CA 1
ATOM 2247 C C . SER A 1 280 ? 5.741 6.294 3.437 1.00 52.38 280 SER A C 1
ATOM 2249 O O . SER A 1 280 ? 4.845 5.481 3.663 1.00 52.38 280 SER A O 1
ATOM 2251 N N . VAL A 1 281 ? 7.017 5.926 3.312 1.00 51.56 281 VAL A N 1
ATOM 2252 C CA . VAL A 1 281 ? 7.451 4.521 3.349 1.00 51.56 281 VAL A CA 1
ATOM 2253 C C . VAL A 1 281 ? 7.833 4.114 4.772 1.00 51.56 281 VAL A C 1
ATOM 2255 O O . VAL A 1 281 ? 8.820 4.599 5.321 1.00 51.56 281 VAL A O 1
ATOM 2258 N N . ALA A 1 282 ? 7.083 3.176 5.351 1.00 49.34 282 ALA A N 1
ATOM 2259 C CA . ALA A 1 282 ? 7.442 2.500 6.596 1.00 49.34 282 ALA A CA 1
ATOM 2260 C C . ALA A 1 282 ? 8.082 1.136 6.284 1.00 49.34 282 ALA A C 1
ATOM 2262 O O . ALA A 1 282 ? 7.429 0.245 5.741 1.00 49.34 282 ALA A O 1
ATOM 2263 N N . LEU A 1 283 ? 9.363 0.961 6.624 1.00 46.84 283 LEU A N 1
ATOM 2264 C CA . LEU A 1 283 ? 10.102 -0.283 6.385 1.00 46.84 283 LEU A CA 1
ATOM 2265 C C . LEU A 1 283 ? 9.997 -1.227 7.591 1.00 46.84 283 LEU A C 1
ATOM 2267 O O . LEU A 1 283 ? 10.659 -1.021 8.606 1.00 46.84 283 LEU A O 1
ATOM 2271 N N . LEU A 1 284 ? 9.204 -2.296 7.465 1.00 42.19 284 LEU A N 1
ATOM 2272 C CA . LEU A 1 284 ? 9.170 -3.390 8.440 1.00 42.19 284 LEU A CA 1
ATOM 2273 C C . LEU A 1 284 ? 10.144 -4.500 8.018 1.00 42.19 284 LEU A C 1
ATOM 2275 O O . LEU A 1 284 ? 9.897 -5.220 7.050 1.00 42.19 284 LEU A O 1
ATOM 2279 N N . LEU A 1 285 ? 11.248 -4.655 8.751 1.00 45.09 285 LEU A N 1
ATOM 2280 C CA . LEU A 1 285 ? 12.316 -5.603 8.424 1.00 45.09 285 LEU A CA 1
ATOM 2281 C C . LEU A 1 285 ? 12.331 -6.779 9.412 1.00 45.09 285 LEU A C 1
ATOM 2283 O O . LEU A 1 285 ? 12.470 -6.596 10.617 1.00 45.09 285 LEU A O 1
ATOM 2287 N N . MET A 1 286 ? 12.202 -8.007 8.895 1.00 40.62 286 MET A N 1
ATOM 2288 C CA . MET A 1 286 ? 12.248 -9.244 9.688 1.00 40.62 286 MET A CA 1
ATOM 2289 C C . MET A 1 286 ? 13.520 -10.049 9.401 1.00 40.62 286 MET A C 1
ATOM 2291 O O . MET A 1 286 ? 13.826 -10.364 8.248 1.00 40.62 286 MET A O 1
ATOM 2295 N N . ARG A 1 287 ? 14.224 -10.465 10.460 1.00 47.56 287 ARG A N 1
ATOM 2296 C CA . ARG A 1 287 ? 15.413 -11.331 10.386 1.00 47.56 287 ARG A CA 1
ATOM 2297 C C . ARG A 1 287 ? 15.045 -12.730 9.874 1.00 47.56 287 ARG A C 1
ATOM 2299 O O . ARG A 1 287 ? 14.638 -13.590 10.644 1.00 47.56 287 ARG A O 1
ATOM 2306 N N . ARG A 1 288 ? 15.237 -12.977 8.573 1.00 41.97 288 ARG A N 1
ATOM 2307 C CA . ARG A 1 288 ? 15.058 -14.304 7.940 1.00 41.97 288 ARG A CA 1
ATOM 2308 C C . ARG A 1 288 ? 16.267 -15.247 8.061 1.00 41.97 288 ARG A C 1
ATOM 2310 O O . ARG A 1 288 ? 16.193 -16.372 7.581 1.00 41.97 288 ARG A O 1
ATOM 2317 N N . SER A 1 289 ? 17.372 -14.810 8.669 1.00 52.34 289 SER A N 1
ATOM 2318 C CA . SER A 1 289 ? 18.589 -15.616 8.840 1.00 52.34 289 SER A CA 1
ATOM 2319 C C . SER A 1 289 ? 19.142 -15.492 10.257 1.00 52.34 289 SER A C 1
ATOM 2321 O O . SER A 1 289 ? 19.416 -14.391 10.739 1.00 52.34 289 SER A O 1
ATOM 2323 N N . GLU A 1 290 ? 19.357 -16.628 10.918 1.00 57.75 290 GLU A N 1
ATOM 2324 C CA . GLU A 1 290 ? 20.046 -16.683 12.212 1.00 57.75 290 GLU A CA 1
ATOM 2325 C C . GLU A 1 290 ? 21.518 -16.256 12.080 1.00 57.75 290 GLU A C 1
ATOM 2327 O O . GLU A 1 290 ? 22.047 -15.612 12.981 1.00 57.75 290 GLU A O 1
ATOM 2332 N N . ASN A 1 291 ? 22.135 -16.479 10.913 1.00 63.34 291 ASN A N 1
ATOM 2333 C CA . ASN A 1 291 ? 23.553 -16.212 10.637 1.00 63.34 291 ASN A CA 1
ATOM 2334 C C . ASN A 1 291 ? 23.892 -14.731 10.359 1.00 63.34 291 ASN A C 1
ATOM 2336 O O . ASN A 1 291 ? 25.028 -14.420 10.007 1.00 63.34 291 ASN A O 1
ATOM 2340 N N . LEU A 1 292 ? 22.932 -13.807 10.485 1.00 58.72 292 LEU A N 1
ATOM 2341 C CA . LEU A 1 292 ? 23.186 -12.374 10.320 1.00 58.72 292 LEU A CA 1
ATOM 2342 C C . LEU A 1 292 ? 23.997 -11.844 11.521 1.00 58.72 292 LEU A C 1
ATOM 2344 O O . LEU A 1 292 ? 23.483 -11.761 12.638 1.00 58.72 292 LEU A O 1
ATOM 2348 N N . MET A 1 293 ? 25.279 -11.526 11.329 1.00 57.66 293 MET A N 1
ATOM 2349 C CA . MET A 1 293 ? 26.130 -11.050 12.426 1.00 57.66 293 MET A CA 1
ATOM 2350 C C . MET A 1 293 ? 25.867 -9.574 12.740 1.00 57.66 293 MET A C 1
ATOM 2352 O O . MET A 1 293 ? 25.988 -8.722 11.866 1.00 57.66 293 MET A O 1
ATOM 2356 N N . GLY A 1 294 ? 25.551 -9.291 14.004 1.00 66.62 294 GLY A N 1
ATOM 2357 C CA . GLY A 1 294 ? 25.185 -7.962 14.495 1.00 66.62 294 GLY A CA 1
ATOM 2358 C C . GLY A 1 294 ? 23.810 -7.947 15.163 1.00 66.62 294 GLY A C 1
ATOM 2359 O O . GLY A 1 294 ? 23.052 -8.924 15.095 1.00 66.62 294 GLY A O 1
ATOM 2360 N N . ASP A 1 295 ? 23.509 -6.827 15.816 1.00 77.62 295 ASP A N 1
ATOM 2361 C CA . ASP A 1 295 ? 22.146 -6.502 16.234 1.00 77.62 295 ASP A CA 1
ATOM 2362 C C . ASP A 1 295 ? 21.316 -6.101 15.004 1.00 77.62 295 ASP A C 1
ATOM 2364 O O . ASP A 1 295 ? 21.852 -5.526 14.055 1.00 77.62 295 ASP A O 1
ATOM 2368 N N . ILE A 1 296 ? 20.017 -6.405 15.002 1.00 70.38 296 ILE A N 1
ATOM 2369 C CA . ILE A 1 296 ? 19.137 -6.001 13.902 1.00 70.38 296 ILE A CA 1
ATOM 2370 C C . ILE A 1 296 ? 19.007 -4.478 13.851 1.00 70.38 296 ILE A C 1
ATOM 2372 O O . ILE A 1 296 ? 19.074 -3.916 12.761 1.00 70.38 296 ILE A O 1
ATOM 2376 N N . ASP A 1 297 ? 18.929 -3.812 15.003 1.00 71.94 297 ASP A N 1
ATOM 2377 C CA . ASP A 1 297 ? 18.772 -2.359 15.071 1.00 71.94 297 ASP A CA 1
ATOM 2378 C C . ASP A 1 297 ? 20.012 -1.648 14.510 1.00 71.94 297 ASP A C 1
ATOM 2380 O O . ASP A 1 297 ? 19.889 -0.777 13.654 1.00 71.94 297 ASP A O 1
ATOM 2384 N N . GLU A 1 298 ? 21.219 -2.090 14.875 1.00 78.94 298 GLU A N 1
ATOM 2385 C CA . GLU A 1 298 ? 22.483 -1.577 14.319 1.00 78.94 298 GLU A CA 1
ATOM 2386 C C . GLU A 1 298 ? 22.590 -1.785 12.794 1.00 78.94 298 GLU A C 1
ATOM 2388 O O . GLU A 1 298 ? 23.134 -0.931 12.090 1.00 78.94 298 GLU A O 1
ATOM 2393 N N . ILE A 1 299 ? 22.056 -2.894 12.265 1.00 73.75 299 ILE A N 1
ATOM 2394 C CA . ILE A 1 299 ? 22.024 -3.176 10.820 1.00 73.75 299 ILE A CA 1
ATOM 2395 C C . ILE A 1 299 ? 21.006 -2.274 10.111 1.00 73.75 299 ILE A C 1
ATOM 2397 O O . ILE A 1 299 ? 21.339 -1.680 9.087 1.00 73.75 299 ILE A O 1
ATOM 2401 N N . VAL A 1 300 ? 19.794 -2.114 10.651 1.00 75.56 300 VAL A N 1
ATOM 2402 C CA . VAL A 1 300 ? 18.761 -1.229 10.082 1.00 75.56 300 VAL A CA 1
ATOM 2403 C C . VAL A 1 300 ? 19.216 0.230 10.129 1.00 75.56 300 VAL A C 1
ATOM 2405 O O . VAL A 1 300 ? 19.113 0.939 9.128 1.00 75.56 300 VAL A O 1
ATOM 2408 N N . LEU A 1 301 ? 19.807 0.667 11.242 1.00 77.75 301 LEU A N 1
ATOM 2409 C CA . LEU A 1 301 ? 20.408 1.992 11.367 1.00 77.75 301 LEU A CA 1
ATOM 2410 C C . LEU A 1 301 ? 21.557 2.192 10.370 1.00 77.75 301 LEU A C 1
ATOM 2412 O O . LEU A 1 301 ? 21.670 3.282 9.813 1.00 77.75 301 LEU A O 1
ATOM 2416 N N . GLN A 1 302 ? 22.371 1.167 10.084 1.00 80.25 302 GLN A N 1
ATOM 2417 C CA . GLN A 1 302 ? 23.420 1.264 9.061 1.00 80.25 302 GLN A CA 1
ATOM 2418 C C . GLN A 1 302 ? 22.870 1.274 7.630 1.00 80.25 302 GLN A C 1
ATOM 2420 O O . GLN A 1 302 ? 23.410 1.978 6.779 1.00 80.25 302 GLN A O 1
ATOM 2425 N N . MET A 1 303 ? 21.784 0.547 7.358 1.00 76.06 303 MET A N 1
ATOM 2426 C CA . MET A 1 303 ? 21.100 0.583 6.062 1.00 76.06 303 MET A CA 1
ATOM 2427 C C . MET A 1 303 ? 20.442 1.941 5.794 1.00 76.06 303 MET A C 1
ATOM 2429 O O . MET A 1 303 ? 20.504 2.425 4.670 1.00 76.06 303 MET A O 1
ATOM 2433 N N . VAL A 1 304 ? 19.828 2.565 6.805 1.00 77.25 304 VAL A N 1
ATOM 2434 C CA . VAL A 1 304 ? 19.126 3.851 6.649 1.00 77.25 304 VAL A CA 1
ATOM 2435 C C . VAL A 1 304 ? 20.096 5.036 6.683 1.00 77.25 304 VAL A C 1
ATOM 2437 O O . VAL A 1 304 ? 20.038 5.884 5.797 1.00 77.25 304 VAL A O 1
ATOM 2440 N N . TYR A 1 305 ? 20.993 5.084 7.673 1.00 80.56 305 TYR A N 1
ATOM 2441 C CA . TYR A 1 305 ? 21.837 6.247 7.985 1.00 80.56 305 TYR A CA 1
ATOM 2442 C C . TYR A 1 305 ? 23.320 6.070 7.623 1.00 80.56 305 TYR A C 1
ATOM 2444 O O . TYR A 1 305 ? 24.130 6.949 7.917 1.00 80.56 305 TYR A O 1
ATOM 2452 N N . GLY A 1 306 ? 23.719 4.956 7.006 1.00 83.69 306 GLY A N 1
ATOM 2453 C CA . GLY A 1 306 ? 25.133 4.653 6.782 1.00 83.69 306 GLY A CA 1
ATOM 2454 C C . GLY A 1 306 ? 25.893 4.410 8.091 1.00 83.69 306 GLY A C 1
ATOM 2455 O O . GLY A 1 306 ? 25.321 4.070 9.127 1.00 83.69 306 GLY A O 1
ATOM 2456 N N . ASN A 1 307 ? 27.210 4.585 8.070 1.00 86.00 307 ASN A N 1
ATOM 2457 C CA . ASN A 1 307 ? 28.093 4.275 9.197 1.00 86.00 307 ASN A CA 1
ATOM 2458 C C . ASN A 1 307 ? 27.876 5.201 10.407 1.00 86.00 307 ASN A C 1
ATOM 2460 O O . ASN A 1 307 ? 28.178 4.804 11.531 1.00 86.00 307 ASN A O 1
ATOM 2464 N N . ALA A 1 308 ? 27.294 6.390 10.213 1.00 83.94 308 ALA A N 1
ATOM 2465 C CA . ALA A 1 308 ? 26.810 7.248 11.291 1.00 83.94 308 ALA A CA 1
ATOM 2466 C C . ALA A 1 308 ? 25.738 6.585 12.178 1.00 83.94 308 ALA A C 1
ATOM 2468 O O . ALA A 1 308 ? 25.617 6.969 13.345 1.00 83.94 308 ALA A O 1
ATOM 2469 N N . ARG A 1 309 ? 24.961 5.631 11.631 1.00 80.38 309 ARG A N 1
ATOM 2470 C CA . ARG A 1 309 ? 23.877 4.874 12.297 1.00 80.38 309 ARG A CA 1
ATOM 2471 C C . ARG A 1 309 ? 22.841 5.737 13.045 1.00 80.38 309 ARG A C 1
ATOM 2473 O O . ARG A 1 309 ? 22.202 5.277 13.985 1.00 80.38 309 ARG A O 1
ATOM 2480 N N . LYS A 1 310 ? 22.666 7.001 12.647 1.00 81.81 310 LYS A N 1
ATOM 2481 C CA . LYS A 1 310 ? 21.721 7.963 13.245 1.00 81.81 310 LYS A CA 1
ATOM 2482 C C . LYS A 1 310 ? 21.431 9.134 12.292 1.00 81.81 310 LYS A C 1
ATOM 2484 O O . LYS A 1 310 ? 22.279 9.423 11.446 1.00 81.81 310 LYS A O 1
ATOM 2489 N N . PRO A 1 311 ? 20.312 9.865 12.461 1.00 76.12 311 PRO A N 1
ATOM 2490 C CA . PRO A 1 311 ? 20.025 11.073 11.686 1.00 76.12 311 PRO A CA 1
ATOM 2491 C C . PRO A 1 311 ? 21.145 12.135 11.767 1.00 76.12 311 PRO A C 1
ATOM 2493 O O . PRO A 1 311 ? 21.730 12.309 12.840 1.00 76.12 311 PRO A O 1
ATOM 2496 N N . PRO A 1 312 ? 21.418 12.893 10.683 1.00 74.94 312 PRO A N 1
ATOM 2497 C CA . PRO A 1 312 ? 20.806 12.783 9.353 1.00 74.94 312 PRO A CA 1
ATOM 2498 C C . PRO A 1 312 ? 21.332 11.597 8.526 1.00 74.94 312 PRO A C 1
ATOM 2500 O O . PRO A 1 312 ? 20.631 11.158 7.621 1.00 74.94 312 PRO A O 1
ATOM 2503 N N . GLY A 1 313 ? 22.504 11.054 8.872 1.00 84.12 313 GLY A N 1
ATOM 2504 C CA . GLY A 1 313 ? 23.193 9.955 8.186 1.00 84.12 313 GLY A CA 1
ATOM 2505 C C . GLY A 1 313 ? 24.501 10.380 7.504 1.00 84.12 313 GLY A C 1
ATOM 2506 O O . GLY A 1 313 ? 24.851 11.560 7.497 1.00 84.12 313 GLY A O 1
ATOM 2507 N N . ASP A 1 314 ? 25.235 9.410 6.952 1.00 84.19 314 ASP A N 1
ATOM 2508 C CA . ASP A 1 314 ? 26.394 9.646 6.074 1.00 84.19 314 ASP A CA 1
ATOM 2509 C C . ASP A 1 314 ? 25.959 10.375 4.786 1.00 84.19 314 ASP A C 1
ATOM 2511 O O . ASP A 1 314 ? 24.842 10.180 4.313 1.00 84.19 314 ASP A O 1
ATOM 2515 N N . GLU A 1 315 ? 26.860 11.113 4.131 1.00 81.00 315 GLU A N 1
ATOM 2516 C CA . GLU A 1 315 ? 26.588 11.819 2.859 1.00 81.00 315 GLU A CA 1
ATOM 2517 C C . GLU A 1 315 ? 26.024 10.912 1.742 1.00 81.00 315 GLU A C 1
ATOM 2519 O O . GLU A 1 315 ? 25.237 11.357 0.913 1.00 81.00 315 GLU A O 1
ATOM 2524 N N . LYS A 1 316 ? 26.394 9.623 1.744 1.00 80.75 316 LYS A N 1
ATOM 2525 C CA . LYS A 1 316 ? 25.918 8.598 0.793 1.00 80.75 316 LYS A CA 1
ATOM 2526 C C . LYS A 1 316 ? 24.811 7.692 1.354 1.00 80.75 316 LYS A C 1
ATOM 2528 O O . LYS A 1 316 ? 24.502 6.665 0.755 1.00 80.75 316 LYS A O 1
ATOM 2533 N N . SER A 1 317 ? 24.260 8.007 2.525 1.00 80.50 317 SER A N 1
ATOM 2534 C CA . SER A 1 317 ? 23.200 7.203 3.142 1.00 80.50 317 SER A CA 1
ATOM 2535 C C . SER A 1 317 ? 21.845 7.421 2.454 1.00 80.50 317 SER A C 1
ATOM 2537 O O . SER A 1 317 ? 21.566 8.537 2.005 1.00 80.50 317 SER A O 1
ATOM 2539 N N . PRO A 1 318 ? 20.960 6.406 2.410 1.00 75.31 318 PRO A N 1
ATOM 2540 C CA . PRO A 1 318 ? 19.603 6.576 1.900 1.00 75.31 318 PRO A CA 1
ATOM 2541 C C . PRO A 1 318 ? 18.821 7.693 2.595 1.00 75.31 318 PRO A C 1
ATOM 2543 O O . PRO A 1 318 ? 18.061 8.387 1.932 1.00 75.31 318 PRO A O 1
ATOM 2546 N N . SER A 1 319 ? 19.023 7.935 3.894 1.00 75.88 319 SER A N 1
ATOM 2547 C CA . SER A 1 319 ? 18.374 9.052 4.590 1.00 75.88 319 SER A CA 1
ATOM 2548 C C . SER A 1 319 ? 18.815 10.425 4.075 1.00 75.88 319 SER A C 1
ATOM 2550 O O . SER A 1 319 ? 17.966 11.300 3.939 1.00 75.88 319 SER A O 1
ATOM 2552 N N . VAL A 1 320 ? 20.097 10.619 3.742 1.00 73.38 320 VAL A N 1
ATOM 2553 C CA . VAL A 1 320 ? 20.588 11.875 3.141 1.00 73.38 320 VAL A CA 1
ATOM 2554 C C . VAL A 1 320 ? 20.205 11.982 1.663 1.00 73.38 320 VAL A C 1
ATOM 2556 O O . VAL A 1 320 ? 19.888 13.073 1.208 1.00 73.38 320 VAL A O 1
ATOM 2559 N N . ALA A 1 321 ? 20.154 10.871 0.923 1.00 74.19 321 ALA A N 1
ATOM 2560 C CA . ALA A 1 321 ? 19.711 10.863 -0.475 1.00 74.19 321 ALA A CA 1
ATOM 2561 C C . ALA A 1 321 ? 18.193 11.105 -0.640 1.00 74.19 321 ALA A C 1
ATOM 2563 O O . ALA A 1 321 ? 17.767 11.683 -1.636 1.00 74.19 321 ALA A O 1
ATOM 2564 N N . LEU A 1 322 ? 17.376 10.669 0.329 1.00 63.97 322 LEU A N 1
ATOM 2565 C CA . LEU A 1 322 ? 15.920 10.880 0.351 1.00 63.97 322 LEU A CA 1
ATOM 2566 C C . LEU A 1 322 ? 15.513 12.217 0.988 1.00 63.97 322 LEU A C 1
ATOM 2568 O O . LEU A 1 322 ? 14.408 12.705 0.739 1.00 63.97 322 LEU A O 1
ATOM 2572 N N . MET A 1 323 ? 16.390 12.848 1.774 1.00 64.44 323 MET A N 1
ATOM 2573 C CA . MET A 1 323 ? 16.275 14.279 2.038 1.00 64.44 323 MET A CA 1
ATOM 2574 C C . MET A 1 323 ? 16.536 15.015 0.725 1.00 64.44 323 MET A C 1
ATOM 2576 O O . MET A 1 323 ? 17.671 15.076 0.259 1.00 64.44 323 MET A O 1
ATOM 2580 N N . LYS A 1 324 ? 15.488 15.602 0.132 1.00 53.66 324 LYS A N 1
ATOM 2581 C CA . LYS A 1 324 ? 15.666 16.530 -0.988 1.00 53.66 324 LYS A CA 1
ATOM 2582 C C . LYS A 1 324 ? 16.735 17.558 -0.607 1.00 53.66 324 LYS A C 1
ATOM 2584 O O . LYS A 1 324 ? 16.547 18.304 0.355 1.00 53.66 324 LYS A O 1
ATOM 2589 N N . LYS A 1 325 ? 17.790 17.667 -1.421 1.00 47.56 325 LYS A N 1
ATOM 2590 C CA . LYS A 1 325 ? 18.409 18.974 -1.642 1.00 47.56 325 LYS A CA 1
ATOM 2591 C C . LYS A 1 325 ? 17.324 19.838 -2.274 1.00 47.56 325 LYS A C 1
ATOM 2593 O O . LYS A 1 325 ? 17.061 19.710 -3.464 1.00 47.56 325 LYS A O 1
ATOM 2598 N N . GLY A 1 326 ? 16.622 20.608 -1.448 1.00 38.78 326 GLY A N 1
ATOM 2599 C CA . GLY A 1 326 ? 15.904 21.768 -1.949 1.00 38.78 326 GLY A CA 1
ATOM 2600 C C . GLY A 1 326 ? 16.939 22.750 -2.476 1.00 38.78 326 GLY A C 1
ATOM 2601 O O . GLY A 1 326 ? 18.000 22.905 -1.864 1.00 38.78 326 GLY A O 1
ATOM 2602 N N . ASP A 1 327 ? 16.649 23.358 -3.616 1.00 37.47 327 ASP A N 1
ATOM 2603 C CA . ASP A 1 327 ? 17.424 24.471 -4.144 1.00 37.47 327 ASP A CA 1
ATOM 2604 C C . ASP A 1 327 ? 17.500 25.576 -3.075 1.00 37.47 327 ASP A C 1
ATOM 2606 O O . ASP A 1 327 ? 16.516 25.841 -2.381 1.00 37.47 327 ASP A O 1
ATOM 2610 N N . GLU A 1 328 ? 18.678 26.177 -2.876 1.00 42.00 328 GLU A N 1
ATOM 2611 C CA . GLU A 1 328 ? 18.967 26.968 -1.661 1.00 42.00 328 GLU A CA 1
ATOM 2612 C C . GLU A 1 328 ? 18.155 28.278 -1.536 1.00 42.00 328 GLU A C 1
ATOM 2614 O O . GLU A 1 328 ? 18.206 28.932 -0.490 1.00 42.00 328 GLU A O 1
ATOM 2619 N N . ASP A 1 329 ? 17.376 28.626 -2.565 1.00 42.00 329 ASP A N 1
ATOM 2620 C CA . ASP A 1 329 ? 16.490 29.790 -2.617 1.00 42.00 329 ASP A CA 1
ATOM 2621 C C . ASP A 1 329 ? 15.091 29.536 -2.005 1.00 42.00 329 ASP A C 1
ATOM 2623 O O . ASP A 1 329 ? 14.531 30.441 -1.380 1.00 42.00 329 ASP A O 1
ATOM 2627 N N . ASP A 1 330 ? 14.535 28.318 -2.099 1.00 43.28 330 ASP A N 1
ATOM 2628 C CA . ASP A 1 330 ? 13.165 28.009 -1.642 1.00 43.28 330 ASP A CA 1
ATOM 2629 C C . ASP A 1 330 ? 13.122 27.569 -0.167 1.00 43.28 330 ASP A C 1
ATOM 2631 O O . ASP A 1 330 ? 12.833 26.426 0.209 1.00 43.28 330 ASP A O 1
ATOM 2635 N N . LYS A 1 331 ? 13.341 28.545 0.718 1.00 46.03 331 LYS A N 1
ATOM 2636 C CA . LYS A 1 331 ? 12.712 28.502 2.043 1.00 46.03 331 LYS A CA 1
ATOM 2637 C C . LYS A 1 331 ? 11.259 28.952 1.917 1.00 46.03 331 LYS A C 1
ATOM 2639 O O . LYS A 1 331 ? 11.013 30.109 1.589 1.00 46.03 331 LYS A O 1
ATOM 2644 N N . ASP A 1 332 ? 10.327 28.097 2.350 1.00 53.03 332 ASP A N 1
ATOM 2645 C CA . ASP A 1 332 ? 8.927 28.438 2.689 1.00 53.03 332 ASP A CA 1
ATOM 2646 C C . ASP A 1 332 ? 8.832 29.442 3.882 1.00 53.03 332 ASP A C 1
ATOM 2648 O O . ASP A 1 332 ? 7.963 29.319 4.750 1.00 53.03 332 ASP A O 1
ATOM 2652 N N . SER A 1 333 ? 9.745 30.413 4.003 1.00 65.25 333 SER A N 1
ATOM 2653 C CA . SER A 1 333 ? 9.707 31.432 5.053 1.00 65.25 333 SER A CA 1
ATOM 2654 C C . SER A 1 333 ? 8.467 32.293 4.844 1.00 65.25 333 SER A C 1
ATOM 2656 O O . SER A 1 333 ? 8.348 32.986 3.838 1.00 65.25 333 SER A O 1
ATOM 2658 N N . VAL A 1 334 ? 7.534 32.258 5.798 1.00 78.81 334 VAL A N 1
ATOM 2659 C CA . VAL A 1 334 ? 6.233 32.934 5.682 1.00 78.81 334 VAL A CA 1
ATOM 2660 C C . VAL A 1 334 ? 6.423 34.435 5.447 1.00 78.81 334 VAL A C 1
ATOM 2662 O O . VAL A 1 334 ? 6.832 35.152 6.360 1.00 78.81 334 VAL A O 1
ATOM 2665 N N . LEU A 1 335 ? 6.101 34.916 4.245 1.00 85.94 335 LEU A N 1
ATOM 2666 C CA . LEU A 1 335 ? 6.227 36.327 3.877 1.00 85.94 335 LEU A CA 1
ATOM 2667 C C . LEU A 1 335 ? 4.933 37.101 4.150 1.00 85.94 335 LEU A C 1
ATOM 2669 O O . LEU A 1 335 ? 3.829 36.576 4.013 1.00 85.94 335 LEU A O 1
ATOM 2673 N N . VAL A 1 336 ? 5.074 38.375 4.514 1.00 91.12 336 VAL A N 1
ATOM 2674 C CA . VAL A 1 336 ? 3.973 39.343 4.615 1.00 91.12 336 VAL A CA 1
ATOM 2675 C C . VAL A 1 336 ? 4.368 40.678 3.998 1.00 91.12 336 VAL A C 1
ATOM 2677 O O . VAL A 1 336 ? 5.511 41.121 4.135 1.00 91.12 336 VAL A O 1
ATOM 2680 N N . ALA A 1 337 ? 3.405 41.340 3.357 1.00 92.50 337 ALA A N 1
ATOM 2681 C CA . ALA A 1 337 ? 3.544 42.725 2.943 1.00 92.50 337 ALA A CA 1
ATOM 2682 C C . ALA A 1 337 ? 3.145 43.645 4.106 1.00 92.50 337 ALA A C 1
ATOM 2684 O O . ALA A 1 337 ? 2.104 43.459 4.746 1.00 92.50 337 ALA A O 1
ATOM 2685 N N . ILE A 1 338 ? 3.971 44.653 4.380 1.00 95.38 338 ILE A N 1
ATOM 2686 C CA . ILE A 1 338 ? 3.681 45.677 5.389 1.00 95.38 338 ILE A CA 1
ATOM 2687 C C . ILE A 1 338 ? 3.840 47.055 4.751 1.00 95.38 338 ILE A C 1
ATOM 2689 O O . ILE A 1 338 ? 4.899 47.381 4.215 1.00 95.38 338 ILE A O 1
ATOM 2693 N N . GLY A 1 339 ? 2.771 47.850 4.787 1.00 94.44 339 GLY A N 1
ATOM 2694 C CA . GLY A 1 339 ? 2.687 49.179 4.191 1.00 94.44 339 GLY A CA 1
ATOM 2695 C C . GLY A 1 339 ? 2.705 50.291 5.235 1.00 94.44 339 GLY A C 1
ATOM 2696 O O . GLY A 1 339 ? 2.038 50.219 6.268 1.00 94.44 339 GLY A O 1
ATOM 2697 N N . TYR A 1 340 ? 3.449 51.352 4.937 1.00 95.50 340 TYR A N 1
ATOM 2698 C CA . TYR A 1 340 ? 3.538 52.575 5.727 1.00 95.50 340 TYR A CA 1
ATOM 2699 C C . TYR A 1 340 ? 3.385 53.795 4.823 1.00 95.50 340 TYR A C 1
ATOM 2701 O O . TYR A 1 340 ? 3.718 53.759 3.640 1.00 95.50 340 TYR A O 1
ATOM 2709 N N . ASP A 1 341 ? 2.980 54.925 5.392 1.00 93.31 341 ASP A N 1
ATOM 2710 C CA . ASP A 1 341 ? 3.046 56.212 4.698 1.00 93.31 341 ASP A CA 1
ATOM 2711 C C . ASP A 1 341 ? 4.510 56.582 4.400 1.00 93.31 341 ASP A C 1
ATOM 2713 O O . ASP A 1 341 ? 5.372 56.471 5.274 1.00 93.31 341 ASP A O 1
ATOM 2717 N N . ALA A 1 342 ? 4.812 57.056 3.186 1.00 89.81 342 ALA A N 1
ATOM 2718 C CA . ALA A 1 342 ? 6.192 57.239 2.718 1.00 89.81 342 ALA A CA 1
ATOM 2719 C C . ALA A 1 342 ? 7.033 58.218 3.565 1.00 89.81 342 ALA A C 1
ATOM 2721 O O . ALA A 1 342 ? 8.260 58.136 3.559 1.00 89.81 342 ALA A O 1
ATOM 2722 N N . PHE A 1 343 ? 6.411 59.097 4.363 1.00 88.94 343 PHE A N 1
ATOM 2723 C CA . PHE A 1 343 ? 7.141 59.944 5.317 1.00 88.94 343 PHE A CA 1
ATOM 2724 C C . PHE A 1 343 ? 7.840 59.143 6.434 1.00 88.94 343 PHE A C 1
ATOM 2726 O O . PHE A 1 343 ? 8.795 59.647 7.022 1.00 88.94 343 PHE A O 1
ATOM 2733 N N . LYS A 1 344 ? 7.412 57.899 6.699 1.00 92.38 344 LYS A N 1
ATOM 2734 C CA . LYS A 1 344 ? 8.048 56.967 7.646 1.00 92.38 344 LYS A CA 1
ATOM 2735 C C . LYS A 1 344 ? 9.223 56.191 7.045 1.00 92.38 344 LYS A C 1
ATOM 2737 O O . LYS A 1 344 ? 9.892 55.467 7.776 1.00 92.38 344 LYS A O 1
ATOM 2742 N N . ALA A 1 345 ? 9.505 56.318 5.744 1.00 91.12 345 ALA A N 1
ATOM 2743 C CA . ALA A 1 345 ? 10.493 55.482 5.052 1.00 91.12 345 ALA A CA 1
ATOM 2744 C C . ALA A 1 345 ? 11.883 55.485 5.708 1.00 91.12 345 ALA A C 1
ATOM 2746 O O . ALA A 1 345 ? 12.537 54.450 5.760 1.00 91.12 345 ALA A O 1
ATOM 2747 N N . ARG A 1 346 ? 12.309 56.618 6.279 1.00 91.88 346 ARG A N 1
ATOM 2748 C CA . ARG A 1 346 ? 13.591 56.727 6.994 1.00 91.88 346 ARG A CA 1
ATOM 2749 C C . ARG A 1 346 ? 13.626 55.904 8.287 1.00 91.88 346 ARG A C 1
ATOM 2751 O O . ARG A 1 346 ? 14.669 55.347 8.610 1.00 91.88 346 ARG A O 1
ATOM 2758 N N . ASP A 1 347 ? 12.504 55.792 8.995 1.00 92.81 347 ASP A N 1
ATOM 2759 C CA . ASP A 1 347 ? 12.393 54.976 10.209 1.00 92.81 347 ASP A CA 1
ATOM 2760 C C . ASP A 1 347 ? 12.237 53.485 9.864 1.00 92.81 347 ASP A C 1
ATOM 2762 O O . ASP A 1 347 ? 12.871 52.642 10.494 1.00 92.81 347 ASP A O 1
ATOM 2766 N N . VAL A 1 348 ? 11.475 53.167 8.809 1.00 93.25 348 VAL A N 1
ATOM 2767 C CA . VAL A 1 348 ? 11.294 51.801 8.277 1.00 93.25 348 VAL A CA 1
ATOM 2768 C C . VAL A 1 348 ? 12.619 51.214 7.774 1.00 93.25 348 VAL A C 1
ATOM 2770 O O . VAL A 1 348 ? 12.976 50.099 8.149 1.00 93.25 348 VAL A O 1
ATOM 2773 N N . LEU A 1 349 ? 13.391 51.963 6.978 1.00 93.00 349 LEU A N 1
ATOM 2774 C CA . LEU A 1 349 ? 14.689 51.505 6.466 1.00 93.00 349 LEU A CA 1
ATOM 2775 C C . LEU A 1 349 ? 15.729 51.375 7.586 1.00 93.00 349 LEU A C 1
ATOM 2777 O O . LEU A 1 349 ? 16.413 50.360 7.668 1.00 93.00 349 LEU A O 1
ATOM 2781 N N . LYS A 1 350 ? 15.772 52.326 8.526 1.00 92.62 350 LYS A N 1
ATOM 2782 C CA . LYS A 1 350 ? 16.615 52.222 9.727 1.00 92.62 350 LYS A CA 1
ATOM 2783 C C . LYS A 1 350 ? 16.231 51.033 10.622 1.00 92.62 350 LYS A C 1
ATOM 2785 O O . LYS A 1 350 ? 17.078 50.504 11.341 1.00 92.62 350 LYS A O 1
ATOM 2790 N N . LEU A 1 351 ? 14.970 50.597 10.617 1.00 91.44 351 LEU A N 1
ATOM 2791 C CA . LEU A 1 351 ? 14.566 49.360 11.289 1.00 91.44 351 LEU A CA 1
ATOM 2792 C C . LEU A 1 351 ? 15.009 48.120 10.497 1.00 91.44 351 LEU A C 1
ATOM 2794 O O . LEU A 1 351 ? 15.531 47.182 11.091 1.00 91.44 351 LEU A O 1
ATOM 2798 N N . SER A 1 352 ? 14.927 48.153 9.164 1.00 91.25 352 SER A N 1
ATOM 2799 C CA . SER A 1 352 ? 15.480 47.105 8.294 1.00 91.25 352 SER A CA 1
ATOM 2800 C C . SER A 1 352 ? 16.990 46.898 8.485 1.00 91.25 352 SER A C 1
ATOM 2802 O O . SER A 1 352 ? 17.454 45.762 8.439 1.00 91.25 352 SER A O 1
ATOM 2804 N N . GLU A 1 353 ? 17.760 47.959 8.749 1.00 90.69 353 GLU A N 1
ATOM 2805 C CA . GLU A 1 353 ? 19.197 47.876 9.077 1.00 90.69 353 GLU A CA 1
ATOM 2806 C C . GLU A 1 353 ? 19.481 47.123 10.392 1.00 90.69 353 GLU A C 1
ATOM 2808 O O . GLU A 1 353 ? 20.554 46.543 10.552 1.00 90.69 353 GLU A O 1
ATOM 2813 N N . GLN A 1 354 ? 18.532 47.113 11.336 1.00 90.81 354 GLN A N 1
ATOM 2814 C CA . GLN A 1 354 ? 18.659 46.407 12.621 1.00 90.81 354 GLN A CA 1
ATOM 2815 C C . GLN A 1 354 ? 18.312 44.912 12.511 1.00 90.81 354 GLN A C 1
ATOM 2817 O O . GLN A 1 354 ? 18.736 44.127 13.358 1.00 90.81 354 GLN A O 1
ATOM 2822 N N . TYR A 1 355 ? 17.594 44.514 11.456 1.00 89.44 355 TYR A N 1
ATOM 2823 C CA . TYR A 1 355 ? 17.157 43.141 11.192 1.00 89.44 355 TYR A CA 1
ATOM 2824 C C . TYR A 1 355 ? 17.621 42.661 9.797 1.00 89.44 355 TYR A C 1
ATOM 2826 O O . TYR A 1 355 ? 16.794 42.386 8.918 1.00 89.44 355 TYR A O 1
ATOM 2834 N N . PRO A 1 356 ? 18.947 42.566 9.558 1.00 84.12 356 PRO A N 1
ATOM 2835 C CA . PRO A 1 356 ? 19.494 42.181 8.260 1.00 84.12 356 PRO A CA 1
ATOM 2836 C C . PRO A 1 356 ? 19.006 40.789 7.837 1.00 84.12 356 PRO A C 1
ATOM 2838 O O . PRO A 1 356 ? 19.043 39.839 8.618 1.00 84.12 356 PRO A O 1
ATOM 2841 N N . GLY A 1 357 ? 18.545 40.672 6.590 1.00 82.00 357 GLY A N 1
ATOM 2842 C CA . GLY A 1 357 ? 18.000 39.423 6.048 1.00 82.00 357 GLY A CA 1
ATOM 2843 C C . GLY A 1 357 ? 16.613 39.038 6.578 1.00 82.00 357 GLY A C 1
ATOM 2844 O O . GLY A 1 357 ? 16.231 37.880 6.454 1.00 82.00 357 GLY A O 1
ATOM 2845 N N . GLN A 1 358 ? 15.865 39.955 7.204 1.00 88.06 358 GLN A N 1
ATOM 2846 C CA . GLN A 1 358 ? 14.436 39.754 7.515 1.00 88.06 358 GLN A CA 1
ATOM 2847 C C . GLN A 1 358 ? 13.514 40.466 6.517 1.00 88.06 358 GLN A C 1
ATOM 2849 O O . GLN A 1 358 ? 12.421 39.977 6.240 1.00 88.06 358 GLN A O 1
ATOM 2854 N N . VAL A 1 359 ? 13.962 41.592 5.953 1.00 90.50 359 VAL A N 1
ATOM 2855 C CA . VAL A 1 359 ? 13.310 42.273 4.824 1.00 90.50 359 VAL A CA 1
ATOM 2856 C C . VAL A 1 359 ? 13.937 41.774 3.521 1.00 90.50 359 VAL A C 1
ATOM 2858 O O . VAL A 1 359 ? 15.143 41.915 3.326 1.00 90.50 359 VAL A O 1
ATOM 2861 N N . MET A 1 360 ? 13.119 41.200 2.638 1.00 88.44 360 MET A N 1
ATOM 2862 C CA . MET A 1 360 ? 13.546 40.597 1.363 1.00 88.44 360 MET A CA 1
ATOM 2863 C C . MET A 1 360 ? 13.519 41.593 0.195 1.00 88.44 360 MET A C 1
ATOM 2865 O O . MET A 1 360 ? 14.343 41.528 -0.719 1.00 88.44 360 MET A O 1
ATOM 2869 N N . ALA A 1 361 ? 12.577 42.535 0.238 1.00 91.00 361 ALA A N 1
ATOM 2870 C CA . ALA A 1 361 ? 12.426 43.618 -0.723 1.00 91.00 361 ALA A CA 1
ATOM 2871 C C . ALA A 1 361 ? 11.709 44.809 -0.072 1.00 91.00 361 ALA A C 1
ATOM 2873 O O . ALA A 1 361 ? 10.979 44.658 0.912 1.00 91.00 361 ALA A O 1
ATOM 2874 N N . TYR A 1 362 ? 11.881 45.993 -0.655 1.00 94.62 362 TYR A N 1
ATOM 2875 C CA . TYR A 1 362 ? 11.025 47.146 -0.394 1.00 94.62 362 TYR A CA 1
ATOM 2876 C C . TYR A 1 362 ? 10.811 47.957 -1.674 1.00 94.62 362 TYR A C 1
ATOM 2878 O O . TYR A 1 362 ? 11.510 47.774 -2.675 1.00 94.62 362 TYR A O 1
ATOM 2886 N N . GLY A 1 363 ? 9.821 48.843 -1.653 1.00 93.56 363 GLY A N 1
ATOM 2887 C CA . GLY A 1 363 ? 9.537 49.764 -2.748 1.00 93.56 363 GLY A CA 1
ATOM 2888 C C . GLY A 1 363 ? 8.590 50.879 -2.327 1.00 93.56 363 GLY A C 1
ATOM 2889 O O . GLY A 1 363 ? 7.914 50.790 -1.300 1.00 93.56 363 GLY A O 1
ATOM 2890 N N . PHE A 1 364 ? 8.539 51.935 -3.132 1.00 93.19 364 PHE A N 1
ATOM 2891 C CA . PHE A 1 364 ? 7.606 53.043 -2.962 1.00 93.19 364 PHE A CA 1
ATOM 2892 C C . PHE A 1 364 ? 6.440 52.891 -3.937 1.00 93.19 364 PHE A C 1
ATOM 2894 O O . PHE A 1 364 ? 6.665 52.684 -5.128 1.00 93.19 364 PHE A O 1
ATOM 2901 N N . PHE A 1 365 ? 5.205 53.022 -3.455 1.00 93.81 365 PHE A N 1
ATOM 2902 C CA . PHE A 1 365 ? 3.988 52.714 -4.211 1.00 93.81 365 PHE A CA 1
ATOM 2903 C C . PHE A 1 365 ? 2.919 53.810 -4.084 1.00 93.81 365 PHE A C 1
ATOM 2905 O O . PHE A 1 365 ? 2.888 54.578 -3.120 1.00 93.81 365 PHE A O 1
ATOM 2912 N N . THR A 1 366 ? 2.019 53.883 -5.069 1.00 90.06 366 THR A N 1
ATOM 2913 C CA . THR A 1 366 ? 0.889 54.838 -5.107 1.00 90.06 366 THR A CA 1
ATOM 2914 C C . THR A 1 366 ? -0.266 54.500 -4.161 1.00 90.06 366 THR A C 1
ATOM 2916 O O . THR A 1 366 ? -1.137 55.343 -3.950 1.00 90.06 366 THR A O 1
ATOM 2919 N N . SER A 1 367 ? -0.307 53.270 -3.647 1.00 86.50 367 SER A N 1
ATOM 2920 C CA . SER A 1 367 ? -1.333 52.742 -2.747 1.00 86.50 367 SER A CA 1
ATOM 2921 C C . SER A 1 367 ? -0.731 51.633 -1.881 1.00 86.50 367 SER A C 1
ATOM 2923 O O . SER A 1 367 ? 0.348 51.121 -2.179 1.00 86.50 367 SER A O 1
ATOM 2925 N N . GLU A 1 368 ? -1.442 51.266 -0.819 1.00 80.62 368 GLU A N 1
ATOM 2926 C CA . GLU A 1 368 ? -1.167 50.085 0.011 1.00 80.62 368 GLU A CA 1
ATOM 2927 C C . GLU A 1 368 ? -2.116 48.914 -0.290 1.00 80.62 368 GLU A C 1
ATOM 2929 O O . GLU A 1 368 ? -1.965 47.844 0.288 1.00 80.62 368 GLU A O 1
ATOM 2934 N N . ALA A 1 369 ? -3.069 49.097 -1.211 1.00 86.25 369 ALA A N 1
ATOM 2935 C CA . ALA A 1 369 ? -3.896 48.014 -1.732 1.00 86.25 369 ALA A CA 1
ATOM 2936 C C . ALA A 1 369 ? -3.144 47.298 -2.879 1.00 86.25 369 ALA A C 1
ATOM 2938 O O . ALA A 1 369 ? -2.832 47.965 -3.872 1.00 86.25 369 ALA A O 1
ATOM 2939 N N . PRO A 1 370 ? -2.862 45.981 -2.793 1.00 86.19 370 PRO A N 1
ATOM 2940 C CA . PRO A 1 370 ? -1.998 45.282 -3.754 1.00 86.19 370 PRO A CA 1
ATOM 2941 C C . PRO A 1 370 ? -2.464 45.369 -5.217 1.00 86.19 370 PRO A C 1
ATOM 2943 O O . PRO A 1 370 ? -1.642 45.513 -6.117 1.00 86.19 370 PRO A O 1
ATOM 2946 N N . GLU A 1 371 ? -3.779 45.334 -5.465 1.00 83.44 371 GLU A N 1
ATOM 2947 C CA . GLU A 1 371 ? -4.358 45.408 -6.819 1.00 83.44 371 GLU A CA 1
ATOM 2948 C C . GLU A 1 371 ? -4.301 46.818 -7.446 1.00 83.44 371 GLU A C 1
ATOM 2950 O O . GLU A 1 371 ? -4.343 46.955 -8.669 1.00 83.44 371 GLU A O 1
ATOM 2955 N N . GLU A 1 372 ? -4.207 47.874 -6.629 1.00 84.44 372 GLU A N 1
ATOM 2956 C CA . GLU A 1 372 ? -4.215 49.280 -7.076 1.00 84.44 372 GLU A CA 1
ATOM 2957 C C . GLU A 1 372 ? -2.824 49.941 -7.028 1.00 84.44 372 GLU A C 1
ATOM 2959 O O . GLU A 1 372 ? -2.635 51.067 -7.507 1.00 84.44 372 GLU A O 1
ATOM 2964 N N . ALA A 1 373 ? -1.843 49.272 -6.422 1.00 87.38 373 ALA A N 1
ATOM 2965 C CA . ALA A 1 373 ? -0.505 49.794 -6.212 1.00 87.38 373 ALA A CA 1
ATOM 2966 C C . ALA A 1 373 ? 0.314 49.839 -7.512 1.00 87.38 373 ALA A C 1
ATOM 2968 O O . ALA A 1 373 ? 0.498 48.843 -8.205 1.00 87.38 373 ALA A O 1
ATOM 2969 N N . GLN A 1 374 ? 0.875 51.009 -7.817 1.00 88.12 374 GLN A N 1
ATOM 2970 C CA . GLN A 1 374 ? 1.837 51.202 -8.900 1.00 88.12 374 GLN A CA 1
ATOM 2971 C C . GLN A 1 374 ? 3.188 51.589 -8.302 1.00 88.12 374 GLN A C 1
ATOM 2973 O O . GLN A 1 374 ? 3.257 52.460 -7.432 1.00 88.12 374 GLN A O 1
ATOM 2978 N N . LEU A 1 375 ? 4.258 50.937 -8.764 1.00 90.31 375 LEU A N 1
ATOM 2979 C CA . LEU A 1 375 ? 5.625 51.208 -8.324 1.00 90.31 375 LEU A CA 1
ATOM 2980 C C . LEU A 1 375 ? 6.064 52.615 -8.760 1.00 90.31 375 LEU A C 1
ATOM 2982 O O . LEU A 1 375 ? 6.024 52.956 -9.941 1.00 90.31 375 LEU A O 1
ATOM 2986 N N . ILE A 1 376 ? 6.510 53.412 -7.793 1.00 88.81 376 ILE A N 1
ATOM 2987 C CA . ILE A 1 376 ? 7.044 54.768 -7.966 1.00 88.81 376 ILE A CA 1
ATOM 2988 C C . ILE A 1 376 ? 8.572 54.728 -8.087 1.00 88.81 376 ILE A C 1
ATOM 2990 O O . ILE A 1 376 ? 9.142 55.404 -8.941 1.00 88.81 376 ILE A O 1
ATOM 2994 N N . ALA A 1 377 ? 9.222 53.966 -7.205 1.00 87.88 377 ALA A N 1
ATOM 2995 C CA . ALA A 1 377 ? 10.673 53.862 -7.067 1.00 87.88 377 ALA A CA 1
ATOM 2996 C C . ALA A 1 377 ? 11.034 52.579 -6.301 1.00 87.88 377 ALA A C 1
ATOM 2998 O O . ALA A 1 377 ? 10.278 52.164 -5.419 1.00 87.88 377 ALA A O 1
ATOM 2999 N N . LYS A 1 378 ? 12.189 51.978 -6.598 1.00 90.19 378 LYS A N 1
ATOM 3000 C CA . LYS A 1 378 ? 12.738 50.845 -5.839 1.00 90.19 378 LYS A CA 1
ATOM 3001 C C . LYS A 1 378 ? 13.612 51.319 -4.680 1.00 90.19 378 LYS A C 1
ATOM 3003 O O . LYS A 1 378 ? 13.568 50.718 -3.614 1.00 90.19 378 LYS A O 1
ATOM 3008 N N . THR A 1 379 ? 14.376 52.401 -4.862 1.00 89.44 379 THR A N 1
ATOM 3009 C CA . THR A 1 379 ? 15.278 52.932 -3.822 1.00 89.44 379 THR A CA 1
ATOM 3010 C C . THR A 1 379 ? 14.808 54.271 -3.247 1.00 89.44 379 THR A C 1
ATOM 3012 O O . THR A 1 379 ? 13.933 54.947 -3.792 1.00 89.44 379 THR A O 1
ATOM 3015 N N . MET A 1 380 ? 15.390 54.670 -2.111 1.00 88.06 380 MET A N 1
ATOM 3016 C CA . MET A 1 380 ? 15.072 55.945 -1.462 1.00 88.06 380 MET A CA 1
ATOM 3017 C C . MET A 1 380 ? 15.624 57.140 -2.258 1.00 88.06 380 MET A C 1
ATOM 3019 O O . MET A 1 380 ? 14.999 58.197 -2.300 1.00 88.06 380 MET A O 1
ATOM 3023 N N . GLU A 1 381 ? 16.758 56.968 -2.936 1.00 87.56 381 GLU A N 1
ATOM 3024 C CA . GLU A 1 381 ? 17.379 57.972 -3.802 1.00 87.56 381 GLU A CA 1
ATOM 3025 C C . GLU A 1 381 ? 16.528 58.233 -5.051 1.00 87.56 381 GLU A C 1
ATOM 3027 O O . GLU A 1 381 ? 16.294 59.388 -5.402 1.00 87.56 381 GLU A O 1
ATOM 3032 N N . GLU A 1 382 ? 16.017 57.174 -5.692 1.00 87.44 382 GLU A N 1
ATOM 3033 C CA . GLU A 1 382 ? 15.057 57.280 -6.801 1.00 87.44 382 GLU A CA 1
ATOM 3034 C C . GLU A 1 382 ? 13.781 58.021 -6.372 1.00 87.44 382 GLU A C 1
ATOM 3036 O O . GLU A 1 382 ? 13.255 58.853 -7.116 1.00 87.44 382 GLU A O 1
ATOM 3041 N N . PHE A 1 383 ? 13.300 57.748 -5.154 1.00 87.31 383 PHE A N 1
ATOM 3042 C CA . PHE A 1 383 ? 12.105 58.374 -4.598 1.00 87.31 383 PHE A CA 1
ATOM 3043 C C . PHE A 1 383 ? 12.305 59.868 -4.288 1.00 87.31 383 PHE A C 1
ATOM 3045 O O . PHE A 1 383 ? 11.486 60.688 -4.713 1.00 87.31 383 PHE A O 1
ATOM 3052 N N . GLU A 1 384 ? 13.393 60.240 -3.599 1.00 85.75 384 GLU A N 1
ATOM 3053 C CA . GLU A 1 384 ? 13.699 61.636 -3.236 1.00 85.75 384 GLU A CA 1
ATOM 3054 C C . GLU A 1 384 ? 14.150 62.496 -4.436 1.00 85.75 384 GLU A C 1
ATOM 3056 O O . GLU A 1 384 ? 13.974 63.715 -4.413 1.00 85.75 384 GLU A O 1
ATOM 3061 N N . ALA A 1 385 ? 14.676 61.901 -5.515 1.00 84.62 385 ALA A N 1
ATOM 3062 C CA . ALA A 1 385 ? 15.095 62.629 -6.721 1.00 84.62 385 ALA A CA 1
ATOM 3063 C C . ALA A 1 385 ? 13.930 63.148 -7.596 1.00 84.62 385 ALA A C 1
ATOM 3065 O O . ALA A 1 385 ? 14.146 63.916 -8.542 1.00 84.62 385 ALA A O 1
ATOM 3066 N N . ARG A 1 386 ? 12.689 62.728 -7.324 1.00 79.69 386 ARG A N 1
ATOM 3067 C CA . ARG A 1 386 ? 11.517 62.996 -8.169 1.00 79.69 386 ARG A CA 1
ATOM 3068 C C . ARG A 1 386 ? 10.900 64.374 -7.906 1.00 79.69 386 ARG A C 1
ATOM 3070 O O . ARG A 1 386 ? 10.588 64.753 -6.784 1.00 79.69 386 ARG A O 1
ATOM 3077 N N . THR A 1 387 ? 10.629 65.116 -8.979 1.00 65.56 387 THR A N 1
ATOM 3078 C CA . THR A 1 387 ? 10.173 66.521 -8.928 1.00 65.56 387 THR A CA 1
ATOM 3079 C C . THR A 1 387 ? 8.657 66.718 -8.793 1.00 65.56 387 THR A C 1
ATOM 3081 O O . THR A 1 387 ? 8.188 67.856 -8.772 1.00 65.56 387 THR A O 1
ATOM 3084 N N . THR A 1 388 ? 7.874 65.638 -8.729 1.00 63.75 388 THR A N 1
ATOM 3085 C CA . THR A 1 388 ? 6.402 65.669 -8.668 1.00 63.75 388 THR A CA 1
ATOM 3086 C C . THR A 1 388 ? 5.879 64.647 -7.649 1.00 63.75 388 THR A C 1
ATOM 3088 O O . THR A 1 388 ? 5.843 63.456 -7.962 1.00 63.75 388 THR A O 1
ATOM 3091 N N . PRO A 1 389 ? 5.484 65.083 -6.436 1.00 64.25 389 PRO A N 1
ATOM 3092 C CA . PRO A 1 389 ? 4.891 64.201 -5.436 1.00 64.25 389 PRO A CA 1
ATOM 3093 C C . PRO A 1 389 ? 3.403 63.951 -5.718 1.00 64.25 389 PRO A C 1
ATOM 3095 O O . PRO A 1 389 ? 2.653 64.872 -6.054 1.00 64.25 389 PRO A O 1
ATOM 3098 N N . VAL A 1 390 ? 2.968 62.710 -5.523 1.00 64.25 390 VAL A N 1
ATOM 3099 C CA . VAL A 1 390 ? 1.565 62.309 -5.376 1.00 64.25 390 VAL A CA 1
ATOM 3100 C C . VAL A 1 390 ? 1.198 62.412 -3.889 1.00 64.25 390 VAL A C 1
ATOM 3102 O O . VAL A 1 390 ? 2.042 62.282 -3.007 1.00 64.25 390 VAL A O 1
ATOM 3105 N N . THR A 1 391 ? -0.060 62.703 -3.568 1.00 62.25 391 THR A N 1
ATOM 3106 C CA . THR A 1 391 ? -0.468 63.105 -2.206 1.00 62.25 391 THR A CA 1
ATOM 3107 C C . THR A 1 391 ? -0.716 61.952 -1.222 1.00 62.25 391 THR A C 1
ATOM 3109 O O . THR A 1 391 ? -1.176 62.207 -0.112 1.00 62.25 391 THR A O 1
ATOM 3112 N N . THR A 1 392 ? -0.460 60.702 -1.615 1.00 74.56 392 THR A N 1
ATOM 3113 C CA . THR A 1 392 ? -0.854 59.475 -0.884 1.00 74.56 392 THR A CA 1
ATOM 3114 C C . THR A 1 392 ? 0.169 58.346 -1.062 1.00 74.56 392 THR A C 1
ATOM 3116 O O . THR A 1 392 ? -0.183 57.209 -1.355 1.00 74.56 392 THR A O 1
ATOM 3119 N N . GLU A 1 393 ? 1.455 58.665 -0.954 1.00 89.25 393 GLU A N 1
ATOM 3120 C CA . GLU A 1 393 ? 2.535 57.723 -1.276 1.00 89.25 393 GLU A CA 1
ATOM 3121 C C . GLU A 1 393 ? 2.885 56.821 -0.093 1.00 89.25 393 GLU A C 1
ATOM 3123 O O . GLU A 1 393 ? 2.892 57.253 1.065 1.00 89.25 393 GLU A O 1
ATOM 3128 N N . LYS A 1 394 ? 3.193 55.562 -0.403 1.00 93.06 394 LYS A N 1
ATOM 3129 C CA . LYS A 1 394 ? 3.466 54.495 0.558 1.00 93.06 394 LYS A CA 1
ATOM 3130 C C . LYS A 1 394 ? 4.871 53.940 0.359 1.00 93.06 394 LYS A C 1
ATOM 3132 O O . LYS A 1 394 ? 5.365 53.917 -0.764 1.00 93.06 394 LYS A O 1
ATOM 3137 N N . ILE A 1 395 ? 5.491 53.462 1.432 1.00 94.31 395 ILE A N 1
ATOM 3138 C CA . ILE A 1 395 ? 6.588 52.492 1.367 1.00 94.31 395 ILE A CA 1
ATOM 3139 C C . ILE A 1 395 ? 6.026 51.140 1.801 1.00 94.31 395 ILE A C 1
ATOM 3141 O O . ILE A 1 395 ? 5.347 51.052 2.823 1.00 94.31 395 ILE A O 1
ATOM 3145 N N . VAL A 1 396 ? 6.289 50.100 1.016 1.00 95.69 396 VAL A N 1
ATOM 3146 C CA . VAL A 1 396 ? 5.895 48.722 1.326 1.00 95.69 396 VAL A CA 1
ATOM 3147 C C . VAL A 1 396 ? 7.155 47.877 1.451 1.00 95.69 396 VAL A C 1
ATOM 3149 O O . VAL A 1 396 ? 8.097 48.054 0.674 1.00 95.69 396 VAL A O 1
ATOM 3152 N N . ILE A 1 397 ? 7.174 46.980 2.434 1.00 95.19 397 ILE A N 1
ATOM 3153 C CA . ILE A 1 397 ? 8.249 46.011 2.673 1.00 95.19 397 ILE A CA 1
ATOM 3154 C C . ILE A 1 397 ? 7.711 44.580 2.573 1.00 95.19 397 ILE A C 1
ATOM 3156 O O . ILE A 1 397 ? 6.565 44.315 2.935 1.00 95.19 397 ILE A O 1
ATOM 3160 N N . GLN A 1 398 ? 8.560 43.665 2.111 1.00 93.25 398 GLN A N 1
ATOM 3161 C CA . GLN A 1 398 ? 8.358 42.216 2.137 1.00 93.25 398 GLN A CA 1
ATOM 3162 C C . GLN A 1 398 ? 9.140 41.648 3.324 1.00 93.25 398 GLN A C 1
ATOM 3164 O O . GLN A 1 398 ? 10.371 41.634 3.291 1.00 93.25 398 GLN A O 1
ATOM 3169 N N . LEU A 1 399 ? 8.442 41.219 4.378 1.00 92.44 399 LEU A N 1
ATOM 3170 C CA . LEU A 1 399 ? 9.044 40.809 5.651 1.00 92.44 399 LEU A CA 1
ATOM 3171 C C . LEU A 1 399 ? 8.829 39.312 5.926 1.00 92.44 399 LEU A C 1
ATOM 3173 O O . LEU A 1 399 ? 7.726 38.797 5.742 1.00 92.44 399 LEU A O 1
ATOM 3177 N N . ILE A 1 400 ? 9.862 38.634 6.431 1.00 89.31 400 ILE A N 1
ATOM 3178 C CA . ILE A 1 400 ? 9.770 37.272 6.975 1.00 89.31 400 ILE A CA 1
ATOM 3179 C C . ILE A 1 400 ? 9.070 37.308 8.345 1.00 89.31 400 ILE A C 1
ATOM 3181 O O . ILE A 1 400 ? 9.563 37.902 9.302 1.00 89.31 400 ILE A O 1
ATOM 3185 N N . LYS A 1 401 ? 7.928 36.622 8.458 1.00 83.44 401 LYS A N 1
ATOM 3186 C CA . LYS A 1 401 ? 7.071 36.557 9.658 1.00 83.44 401 LYS A CA 1
ATOM 3187 C C . LYS A 1 401 ? 7.575 35.584 10.736 1.00 83.44 401 LYS A C 1
ATOM 3189 O O . LYS A 1 401 ? 7.002 35.518 11.819 1.00 83.44 401 LYS A O 1
ATOM 3194 N N . GLU A 1 402 ? 8.619 34.806 10.449 1.00 83.62 402 GLU A N 1
ATOM 3195 C CA . GLU A 1 402 ? 9.149 33.766 11.350 1.00 83.62 402 GLU A CA 1
ATOM 3196 C C . GLU A 1 402 ? 9.819 34.333 12.613 1.00 83.62 402 GLU A C 1
ATOM 3198 O O . GLU A 1 402 ? 9.942 33.629 13.616 1.00 83.62 402 GLU A O 1
ATOM 3203 N N . ASN A 1 403 ? 10.225 35.605 12.586 1.00 84.62 403 ASN A N 1
ATOM 3204 C CA . ASN A 1 403 ? 10.835 36.302 13.712 1.00 84.62 403 ASN A CA 1
ATOM 3205 C C . ASN A 1 403 ? 9.820 37.253 14.380 1.00 84.62 403 ASN A C 1
ATOM 3207 O O . ASN A 1 403 ? 9.575 38.344 13.854 1.00 84.62 403 ASN A O 1
ATOM 3211 N N . PRO A 1 404 ? 9.239 36.879 15.538 1.00 85.44 404 PRO A N 1
ATOM 3212 C CA . PRO A 1 404 ? 8.216 37.690 16.191 1.00 85.44 404 PRO A CA 1
ATOM 3213 C C . PRO A 1 404 ? 8.766 39.022 16.712 1.00 85.44 404 PRO A C 1
ATOM 3215 O O . PRO A 1 404 ? 8.083 40.029 16.590 1.00 85.44 404 PRO A O 1
ATOM 3218 N N . GLU A 1 405 ? 10.009 39.069 17.209 1.00 88.25 405 GLU A N 1
ATOM 3219 C CA . GLU A 1 405 ? 10.618 40.318 17.697 1.00 88.25 405 GLU A CA 1
ATOM 3220 C C . GLU A 1 405 ? 10.786 41.344 16.565 1.00 88.25 405 GLU A C 1
ATOM 3222 O O . GLU A 1 405 ? 10.587 42.540 16.768 1.00 88.25 405 GLU A O 1
ATOM 3227 N N . CYS A 1 406 ? 11.111 40.874 15.356 1.00 88.81 406 CYS A N 1
ATOM 3228 C CA . CYS A 1 406 ? 11.188 41.718 14.167 1.00 88.81 406 CYS A CA 1
ATOM 3229 C C . CYS A 1 406 ? 9.796 42.190 13.714 1.00 88.81 406 CYS A C 1
ATOM 3231 O O . CYS A 1 406 ? 9.590 43.383 13.490 1.00 88.81 406 CYS A O 1
ATOM 3233 N N . PHE A 1 407 ? 8.826 41.272 13.624 1.00 91.31 407 PHE A N 1
ATOM 3234 C CA . PHE A 1 407 ? 7.449 41.588 13.231 1.00 91.31 407 PHE A CA 1
ATOM 3235 C C . PHE A 1 407 ? 6.790 42.591 14.193 1.00 91.31 407 PHE A C 1
ATOM 3237 O O . PHE A 1 407 ? 6.198 43.572 13.744 1.00 91.31 407 PHE A O 1
ATOM 3244 N N . ASP A 1 408 ? 6.951 42.405 15.504 1.00 91.19 408 ASP A N 1
ATOM 3245 C CA . ASP A 1 408 ? 6.416 43.314 16.521 1.00 91.19 408 ASP A CA 1
ATOM 3246 C C . ASP A 1 408 ? 7.083 44.697 16.460 1.00 91.19 408 ASP A C 1
ATOM 3248 O O . ASP A 1 408 ? 6.377 45.706 16.473 1.00 91.19 408 ASP A O 1
ATOM 3252 N N . ALA A 1 409 ? 8.406 44.779 16.269 1.00 91.50 409 ALA A N 1
ATOM 3253 C CA . ALA A 1 409 ? 9.096 46.058 16.082 1.00 91.50 409 ALA A CA 1
ATOM 3254 C C . ALA A 1 409 ? 8.611 46.819 14.829 1.00 91.50 409 ALA A C 1
ATOM 3256 O O . ALA A 1 409 ? 8.439 48.041 14.862 1.00 91.50 409 ALA A O 1
ATOM 3257 N N . PHE A 1 410 ? 8.334 46.114 13.724 1.00 93.75 410 PHE A N 1
ATOM 3258 C CA . PHE A 1 410 ? 7.729 46.722 12.534 1.00 93.75 410 PHE A CA 1
ATOM 3259 C C . PHE A 1 410 ? 6.265 47.145 12.780 1.00 93.75 410 PHE A C 1
ATOM 3261 O O . PHE A 1 410 ? 5.845 48.195 12.281 1.00 93.75 410 PHE A O 1
ATOM 3268 N N . ASN A 1 411 ? 5.501 46.421 13.605 1.00 92.06 411 ASN A N 1
ATOM 3269 C CA . ASN A 1 411 ? 4.159 46.840 14.026 1.00 92.06 411 ASN A CA 1
ATOM 3270 C C . ASN A 1 411 ? 4.178 48.087 14.934 1.00 92.06 411 ASN A C 1
ATOM 3272 O O . ASN A 1 411 ? 3.301 48.945 14.804 1.00 92.06 411 ASN A O 1
ATOM 3276 N N . GLU A 1 412 ? 5.183 48.258 15.802 1.00 94.12 412 GLU A N 1
ATOM 3277 C CA . GLU A 1 412 ? 5.323 49.455 16.651 1.00 94.12 412 GLU A CA 1
ATOM 3278 C C . GLU A 1 412 ? 5.505 50.756 15.843 1.00 94.12 412 GLU A C 1
ATOM 3280 O O . GLU A 1 412 ? 5.064 51.824 16.279 1.00 94.12 412 GLU A O 1
ATOM 3285 N N . LEU A 1 413 ? 6.034 50.692 14.613 1.00 92.06 413 LEU A N 1
ATOM 3286 C CA . LEU A 1 413 ? 6.059 51.839 13.688 1.00 92.06 413 LEU A CA 1
ATOM 3287 C C . LEU A 1 413 ? 4.659 52.269 13.192 1.00 92.06 413 LEU A C 1
ATOM 3289 O O . LEU A 1 413 ? 4.538 53.272 12.478 1.00 92.06 413 LEU A O 1
ATOM 3293 N N . ASN A 1 414 ? 3.594 51.568 13.605 1.00 92.06 414 ASN A N 1
ATOM 3294 C CA . ASN A 1 414 ? 2.195 51.789 13.233 1.00 92.06 414 ASN A CA 1
ATOM 3295 C C . ASN A 1 414 ? 2.006 51.735 11.700 1.00 92.06 414 ASN A C 1
ATOM 3297 O O . ASN A 1 414 ? 1.825 52.786 11.071 1.00 92.06 414 ASN A O 1
ATOM 3301 N N . PRO A 1 415 ? 2.105 50.547 11.076 1.00 94.44 415 PRO A N 1
ATOM 3302 C CA . PRO A 1 415 ? 1.806 50.378 9.658 1.00 94.44 415 PRO A CA 1
ATOM 3303 C C . PRO A 1 415 ? 0.369 50.792 9.332 1.00 94.44 415 PRO A C 1
ATOM 3305 O O . PRO A 1 415 ? -0.532 50.677 10.164 1.00 94.44 415 PRO A O 1
ATOM 3308 N N . SER A 1 416 ? 0.165 51.283 8.112 1.00 90.50 416 SER A N 1
ATOM 3309 C CA . SER A 1 416 ? -1.159 51.576 7.557 1.00 90.50 416 SER A CA 1
ATOM 3310 C C . SER A 1 416 ? -1.743 50.387 6.770 1.00 90.50 416 SER A C 1
ATOM 3312 O O . SER A 1 416 ? -2.963 50.305 6.632 1.00 90.50 416 SER A O 1
ATOM 3314 N N . TYR A 1 417 ? -0.913 49.395 6.411 1.00 92.88 417 TYR A N 1
ATOM 3315 C CA . TYR A 1 417 ? -1.333 48.076 5.920 1.00 92.88 417 TYR A CA 1
ATOM 3316 C C . TYR A 1 417 ? -0.476 46.937 6.496 1.00 92.88 417 TYR A C 1
ATOM 3318 O O . TYR A 1 417 ? 0.740 47.074 6.612 1.00 92.88 417 TYR A O 1
ATOM 3326 N N . VAL A 1 418 ? -1.095 45.792 6.797 1.00 91.50 418 VAL A N 1
ATOM 3327 C CA . VAL A 1 418 ? -0.422 44.526 7.140 1.00 91.50 418 VAL A CA 1
ATOM 3328 C C . VAL A 1 418 ? -1.223 43.381 6.521 1.00 91.50 418 VAL A C 1
ATOM 3330 O O . VAL A 1 418 ? -2.435 43.312 6.736 1.00 91.50 418 VAL A O 1
ATOM 3333 N N . SER A 1 419 ? -0.565 42.462 5.812 1.00 91.06 419 SER A N 1
ATOM 3334 C CA . SER A 1 419 ? -1.206 41.243 5.302 1.00 91.06 419 SER A CA 1
ATOM 3335 C C . SER A 1 419 ? -1.864 40.423 6.419 1.00 91.06 419 SER A C 1
ATOM 3337 O O . SER A 1 419 ? -1.232 40.108 7.433 1.00 91.06 419 SER A O 1
ATOM 3339 N N . PHE A 1 420 ? -3.127 40.039 6.214 1.00 74.12 420 PHE A N 1
ATOM 3340 C CA . PHE A 1 420 ? -3.966 39.405 7.240 1.00 74.12 420 PHE A CA 1
ATOM 3341 C C . PHE A 1 420 ? -3.385 38.081 7.773 1.00 74.12 420 PHE A C 1
ATOM 3343 O O . PHE A 1 420 ? -3.284 37.876 8.984 1.00 74.12 420 PHE A O 1
ATOM 3350 N N . ASP A 1 421 ? -2.944 37.199 6.876 1.00 78.38 421 ASP A N 1
ATOM 3351 C CA . ASP A 1 421 ? -2.339 35.907 7.203 1.00 78.38 421 ASP A CA 1
ATOM 3352 C C . ASP A 1 421 ? -1.154 35.579 6.270 1.00 78.38 421 ASP A C 1
ATOM 3354 O O . ASP A 1 421 ? -0.622 36.461 5.599 1.00 78.38 421 ASP A O 1
ATOM 3358 N N . ALA A 1 422 ? -0.677 34.332 6.303 1.00 74.00 422 ALA A N 1
ATOM 3359 C CA . ALA A 1 422 ? 0.440 33.856 5.484 1.00 74.00 422 ALA A CA 1
ATOM 3360 C C . ALA A 1 422 ? 0.095 33.729 3.987 1.00 74.00 422 ALA A C 1
ATOM 3362 O O . ALA A 1 422 ? 0.935 34.009 3.139 1.00 74.00 422 ALA A O 1
ATOM 3363 N N . ILE A 1 423 ? -1.134 33.318 3.668 1.00 74.06 423 ILE A N 1
ATOM 3364 C CA . ILE A 1 423 ? -1.598 33.031 2.305 1.00 74.06 423 ILE A CA 1
ATOM 3365 C C . ILE A 1 423 ? -1.891 34.350 1.586 1.00 74.06 423 ILE A C 1
ATOM 3367 O O . ILE A 1 423 ? -1.460 34.556 0.453 1.00 74.06 423 ILE A O 1
ATOM 3371 N N . VAL A 1 424 ? -2.567 35.273 2.277 1.00 82.88 424 VAL A N 1
ATOM 3372 C CA . VAL A 1 424 ? -2.752 36.654 1.810 1.00 82.88 424 VAL A CA 1
ATOM 3373 C C . VAL A 1 424 ? -1.396 37.361 1.706 1.00 82.88 424 VAL A C 1
ATOM 3375 O O . VAL A 1 424 ? -1.129 38.022 0.711 1.00 82.88 424 VAL A O 1
ATOM 3378 N N . GLY A 1 425 ? -0.499 37.161 2.680 1.00 86.88 425 GLY A N 1
ATOM 3379 C CA . GLY A 1 425 ? 0.848 37.741 2.677 1.00 86.88 425 GLY A CA 1
ATOM 3380 C C . GLY A 1 425 ? 1.687 37.376 1.460 1.00 86.88 425 GLY A C 1
ATOM 3381 O O . GLY A 1 425 ? 2.288 38.256 0.843 1.00 86.88 425 GLY A O 1
ATOM 3382 N N . GLU A 1 426 ? 1.676 36.106 1.066 1.00 85.06 426 GLU A N 1
ATOM 3383 C CA . GLU A 1 426 ? 2.350 35.645 -0.145 1.00 85.06 426 GLU A CA 1
ATOM 3384 C C . GLU A 1 426 ? 1.751 36.268 -1.422 1.00 85.06 426 GLU A C 1
ATOM 3386 O O . GLU A 1 426 ? 2.490 36.696 -2.312 1.00 85.06 426 GLU A O 1
ATOM 3391 N N . GLN A 1 427 ? 0.420 36.371 -1.503 1.00 84.94 427 GLN A N 1
ATOM 3392 C CA . GLN A 1 427 ? -0.280 36.984 -2.638 1.00 84.94 427 GLN A CA 1
ATOM 3393 C C . GLN A 1 427 ? 0.030 38.483 -2.744 1.00 84.94 427 GLN A C 1
ATOM 3395 O O . GLN A 1 427 ? 0.472 38.936 -3.801 1.00 84.94 427 GLN A O 1
ATOM 3400 N N . ASP A 1 428 ? -0.094 39.232 -1.645 1.00 90.62 428 ASP A N 1
ATOM 3401 C CA . ASP A 1 428 ? 0.273 40.650 -1.566 1.00 90.62 428 ASP A CA 1
ATOM 3402 C C . ASP A 1 428 ? 1.720 40.868 -2.031 1.00 90.62 428 ASP A C 1
ATOM 3404 O O . ASP A 1 428 ? 2.000 41.735 -2.862 1.00 90.62 428 ASP A O 1
ATOM 3408 N N . CYS A 1 429 ? 2.649 40.039 -1.542 1.00 90.19 429 CYS A N 1
ATOM 3409 C CA . CYS A 1 429 ? 4.056 40.118 -1.918 1.00 90.19 429 CYS A CA 1
ATOM 3410 C C . CYS A 1 429 ? 4.274 39.875 -3.415 1.00 90.19 429 CYS A C 1
ATOM 3412 O O . CYS A 1 429 ? 5.071 40.586 -4.017 1.00 90.19 429 CYS A O 1
ATOM 3414 N N . ARG A 1 430 ? 3.550 38.939 -4.042 1.00 87.81 430 ARG A N 1
ATOM 3415 C CA . ARG A 1 430 ? 3.617 38.706 -5.497 1.00 87.81 430 ARG A CA 1
ATOM 3416 C C . ARG A 1 430 ? 3.077 39.891 -6.316 1.00 87.81 430 ARG A C 1
ATOM 3418 O O . ARG A 1 430 ? 3.548 40.102 -7.432 1.00 87.81 430 ARG A O 1
ATOM 3425 N N . HIS A 1 431 ? 2.135 40.671 -5.777 1.00 87.75 431 HIS A N 1
ATOM 3426 C CA . HIS A 1 431 ? 1.626 41.894 -6.413 1.00 87.75 431 HIS A CA 1
ATOM 3427 C C . HIS A 1 431 ? 2.608 43.074 -6.305 1.00 87.75 431 HIS A C 1
ATOM 3429 O O . HIS A 1 431 ? 2.891 43.723 -7.312 1.00 87.75 431 HIS A O 1
ATOM 3435 N N . PHE A 1 432 ? 3.160 43.341 -5.116 1.00 90.12 432 PHE A N 1
ATOM 3436 C CA . PHE A 1 432 ? 4.131 44.429 -4.916 1.00 90.12 432 PHE A CA 1
ATOM 3437 C C . PHE A 1 432 ? 5.521 44.108 -5.498 1.00 90.12 432 PHE A C 1
ATOM 3439 O O . PHE A 1 432 ? 6.184 44.987 -6.054 1.00 90.12 432 PHE A O 1
ATOM 3446 N N . PHE A 1 433 ? 5.958 42.851 -5.390 1.00 92.12 433 PHE A N 1
ATOM 3447 C CA . PHE A 1 433 ? 7.311 42.376 -5.698 1.00 92.12 433 PHE A CA 1
ATOM 3448 C C . PHE A 1 433 ? 7.262 41.159 -6.647 1.00 92.12 433 PHE A C 1
ATOM 3450 O O . PHE A 1 433 ? 7.588 40.037 -6.250 1.00 92.12 433 PHE A O 1
ATOM 3457 N N . PRO A 1 434 ? 6.836 41.347 -7.912 1.00 86.31 434 PRO A N 1
ATOM 3458 C CA . PRO A 1 434 ? 6.710 40.254 -8.876 1.00 86.31 434 PRO A CA 1
ATOM 3459 C C . PRO A 1 434 ? 8.065 39.592 -9.203 1.00 86.31 434 PRO A C 1
ATOM 3461 O O . PRO A 1 434 ? 9.117 40.217 -9.026 1.00 86.31 434 PRO A O 1
ATOM 3464 N N . PRO A 1 435 ? 8.076 38.353 -9.736 1.00 78.88 435 PRO A N 1
ATOM 3465 C CA . PRO A 1 435 ? 9.303 37.659 -10.128 1.00 78.88 435 PRO A CA 1
ATOM 3466 C C . PRO A 1 435 ? 10.219 38.528 -11.001 1.00 78.88 435 PRO A C 1
ATOM 3468 O O . PRO A 1 435 ? 9.786 39.128 -11.985 1.00 78.88 435 PRO A O 1
ATOM 3471 N N . GLY A 1 436 ? 11.494 38.623 -10.616 1.00 77.31 436 GLY A N 1
ATOM 3472 C CA . GLY A 1 436 ? 12.462 39.525 -11.245 1.00 77.31 436 GLY A CA 1
ATOM 3473 C C . GLY A 1 436 ? 12.466 40.969 -10.716 1.00 77.31 436 GLY A C 1
ATOM 3474 O O . GLY A 1 436 ? 13.219 41.786 -11.241 1.00 77.31 436 GLY A O 1
ATOM 3475 N N . TYR A 1 437 ? 11.708 41.313 -9.663 1.00 82.69 437 TYR A N 1
ATOM 3476 C CA . TYR A 1 437 ? 11.726 42.659 -9.061 1.00 82.69 437 TYR A CA 1
ATOM 3477 C C . TYR A 1 437 ? 13.143 43.131 -8.678 1.00 82.69 437 TYR A C 1
ATOM 3479 O O . TYR A 1 437 ? 13.493 44.279 -8.948 1.00 82.69 437 TYR A O 1
ATOM 3487 N N . ASN A 1 438 ? 13.988 42.246 -8.141 1.00 77.88 438 ASN A N 1
ATOM 3488 C CA . ASN A 1 438 ? 15.379 42.555 -7.775 1.00 77.88 438 ASN A CA 1
ATOM 3489 C C . ASN A 1 438 ? 16.393 42.408 -8.935 1.00 77.88 438 ASN A C 1
ATOM 3491 O O . ASN A 1 438 ? 17.589 42.594 -8.722 1.00 77.88 438 ASN A O 1
ATOM 3495 N N . ALA A 1 439 ? 15.957 42.093 -10.162 1.00 72.94 439 ALA A N 1
ATOM 3496 C CA . ALA A 1 439 ? 16.866 41.957 -11.302 1.00 72.94 439 ALA A CA 1
ATOM 3497 C C . ALA A 1 439 ? 17.438 43.323 -11.752 1.00 72.94 439 ALA A C 1
ATOM 3499 O O . ALA A 1 439 ? 16.710 44.326 -11.760 1.00 72.94 439 ALA A O 1
ATOM 3500 N N . PRO A 1 440 ? 18.721 43.385 -12.168 1.00 57.12 440 PRO A N 1
ATOM 3501 C CA . PRO A 1 440 ? 19.322 44.610 -12.688 1.00 57.12 440 PRO A CA 1
ATOM 3502 C C . PRO A 1 440 ? 18.657 45.038 -14.012 1.00 57.12 440 PRO A C 1
ATOM 3504 O O . PRO A 1 440 ? 18.286 44.186 -14.824 1.00 57.12 440 PRO A O 1
ATOM 3507 N N . PRO A 1 441 ? 18.495 46.351 -14.267 1.00 52.19 441 PRO A N 1
ATOM 3508 C CA . PRO A 1 441 ? 17.777 46.841 -15.439 1.00 52.19 441 PRO A CA 1
ATOM 3509 C C . PRO A 1 441 ? 18.540 46.560 -16.742 1.00 52.19 441 PRO A C 1
ATOM 3511 O O . PRO A 1 441 ? 19.647 47.052 -16.952 1.00 52.19 441 PRO A O 1
ATOM 3514 N N . VAL A 1 442 ? 17.915 45.808 -17.650 1.00 44.97 442 VAL A N 1
ATOM 3515 C CA . VAL A 1 442 ? 18.454 45.518 -18.989 1.00 44.97 442 VAL A CA 1
ATOM 3516 C C . VAL A 1 442 ? 18.353 46.760 -19.886 1.00 44.97 442 VAL A C 1
ATOM 3518 O O . VAL A 1 442 ? 17.267 47.312 -20.075 1.00 44.97 442 VAL A O 1
ATOM 3521 N N . GLU A 1 443 ? 19.468 47.192 -20.485 1.00 37.66 443 GLU A N 1
ATOM 3522 C CA . GLU A 1 443 ? 19.501 48.354 -21.386 1.00 37.66 443 GLU A CA 1
ATOM 3523 C C . GLU A 1 443 ? 18.791 48.087 -22.729 1.00 37.66 443 GLU A C 1
ATOM 3525 O O . GLU A 1 443 ? 19.386 47.642 -23.714 1.00 37.66 443 GLU A O 1
ATOM 3530 N N . VAL A 1 444 ? 17.501 48.426 -22.812 1.00 37.09 444 VAL A N 1
ATOM 3531 C CA . VAL A 1 444 ? 16.730 48.339 -24.063 1.00 37.09 444 VAL A CA 1
ATOM 3532 C C . VAL A 1 444 ? 17.140 49.454 -25.036 1.00 37.09 444 VAL A C 1
ATOM 3534 O O . VAL A 1 444 ? 16.585 50.559 -25.045 1.00 37.09 444 VAL A O 1
ATOM 3537 N N . THR A 1 445 ? 18.097 49.157 -25.918 1.00 32.34 445 THR A N 1
ATOM 3538 C CA . THR A 1 445 ? 18.532 50.059 -26.996 1.00 32.34 445 THR A CA 1
ATOM 3539 C C . THR A 1 445 ? 17.416 50.280 -28.027 1.00 32.34 445 THR A C 1
ATOM 3541 O O . THR A 1 445 ? 17.129 49.450 -28.889 1.00 32.34 445 THR A O 1
ATOM 3544 N N . GLN A 1 446 ? 16.758 51.442 -27.959 1.00 33.44 446 GLN A N 1
ATOM 3545 C CA . GLN A 1 446 ? 15.576 51.743 -28.775 1.00 33.44 446 GLN A CA 1
ATOM 3546 C C . GLN A 1 446 ? 15.869 51.841 -30.286 1.00 33.44 446 GLN A C 1
ATOM 3548 O O . GLN A 1 446 ? 16.324 52.873 -30.794 1.00 33.44 446 GLN A O 1
ATOM 3553 N N . VAL A 1 447 ? 15.485 50.808 -31.042 1.00 32.94 447 VAL A N 1
ATOM 3554 C CA . VAL A 1 447 ? 15.501 50.813 -32.514 1.00 32.94 447 VAL A CA 1
ATOM 3555 C C . VAL A 1 447 ? 14.462 51.806 -33.063 1.00 32.94 447 VAL A C 1
ATOM 3557 O O . VAL A 1 447 ? 13.271 51.512 -33.197 1.00 32.94 447 VAL A O 1
ATOM 3560 N N . LYS A 1 448 ? 14.915 53.015 -33.419 1.00 32.41 448 LYS A N 1
ATOM 3561 C CA . LYS A 1 448 ? 14.062 54.089 -33.961 1.00 32.41 448 LYS A CA 1
ATOM 3562 C C . LYS A 1 448 ? 13.475 53.730 -35.335 1.00 32.41 448 LYS A C 1
ATOM 3564 O O . LYS A 1 448 ? 14.124 53.899 -36.371 1.00 32.41 448 LYS A O 1
ATOM 3569 N N . LYS A 1 449 ? 12.203 53.312 -35.355 1.00 32.41 449 LYS A N 1
ATOM 3570 C CA . LYS A 1 449 ? 11.398 53.101 -36.576 1.00 32.41 449 LYS A CA 1
ATOM 3571 C C . LYS A 1 449 ? 11.361 54.383 -37.431 1.00 32.41 449 LYS A C 1
ATOM 3573 O O . LYS A 1 449 ? 10.853 55.417 -37.002 1.00 32.41 449 LYS A O 1
ATOM 3578 N N . LYS A 1 450 ? 11.903 54.325 -38.655 1.00 30.23 450 LYS A N 1
ATOM 3579 C CA . LYS A 1 450 ? 12.007 55.471 -39.585 1.00 30.23 450 LYS A CA 1
ATOM 3580 C C . LYS A 1 450 ? 10.676 55.761 -40.293 1.00 30.23 450 LYS A C 1
ATOM 3582 O O . LYS A 1 450 ? 10.106 54.874 -40.923 1.00 30.23 450 LYS A O 1
ATOM 3587 N N . SER A 1 451 ? 10.237 57.021 -40.301 1.00 30.95 451 SER A N 1
ATOM 3588 C CA . SER A 1 451 ? 9.118 57.488 -41.133 1.00 30.95 451 SER A CA 1
ATOM 3589 C C . SER A 1 451 ? 9.595 58.007 -42.508 1.00 30.95 451 SER A C 1
ATOM 3591 O O . SER A 1 451 ? 10.671 58.584 -42.655 1.00 30.95 451 SER A O 1
ATOM 3593 N N . ARG A 1 452 ? 8.807 57.752 -43.563 1.00 36.91 452 ARG A N 1
ATOM 3594 C CA . ARG A 1 452 ? 9.161 58.002 -44.981 1.00 36.91 452 ARG A CA 1
ATOM 3595 C C . ARG A 1 452 ? 9.192 59.494 -45.358 1.00 36.91 452 ARG A C 1
ATOM 3597 O O . ARG A 1 452 ? 8.163 60.159 -45.241 1.00 36.91 452 ARG A O 1
ATOM 3604 N N . LYS A 1 453 ? 10.253 59.971 -46.041 1.00 29.61 453 LYS A N 1
ATOM 3605 C CA . LYS A 1 453 ? 10.145 61.156 -46.932 1.00 29.61 453 LYS A CA 1
ATOM 3606 C C . LYS A 1 453 ? 11.156 61.239 -48.106 1.00 29.61 453 LYS A C 1
ATOM 3608 O O . LYS A 1 453 ? 12.228 61.801 -47.980 1.00 29.61 453 LYS A O 1
ATOM 3613 N N . ARG A 1 454 ? 10.697 60.782 -49.284 1.00 29.38 454 ARG A N 1
ATOM 3614 C CA . ARG A 1 454 ? 10.982 61.262 -50.669 1.00 29.38 454 ARG A CA 1
ATOM 3615 C C . ARG A 1 454 ? 12.427 61.448 -51.226 1.00 29.38 454 ARG A C 1
ATOM 3617 O O . ARG A 1 454 ? 13.108 62.398 -50.878 1.00 29.38 454 ARG A O 1
ATOM 3624 N N . ARG A 1 455 ? 12.608 60.789 -52.393 1.00 28.95 455 ARG A N 1
ATOM 3625 C CA . ARG A 1 455 ? 13.244 61.228 -53.677 1.00 28.95 455 ARG A CA 1
ATOM 3626 C C . ARG A 1 455 ? 14.772 61.102 -53.897 1.00 28.95 455 ARG A C 1
ATOM 3628 O O . ARG A 1 455 ? 15.505 61.963 -53.442 1.00 28.95 455 ARG A O 1
ATOM 3635 N N . LYS A 1 456 ? 15.103 60.255 -54.901 1.00 27.33 456 LYS A N 1
ATOM 3636 C CA . LYS A 1 456 ? 16.187 60.373 -55.922 1.00 27.33 456 LYS A CA 1
ATOM 3637 C C . LYS A 1 456 ? 17.650 60.341 -55.409 1.00 27.33 456 LYS A C 1
ATOM 3639 O O . LYS A 1 456 ? 17.916 60.822 -54.326 1.00 27.33 456 LYS A O 1
ATOM 3644 N N . HIS A 1 457 ?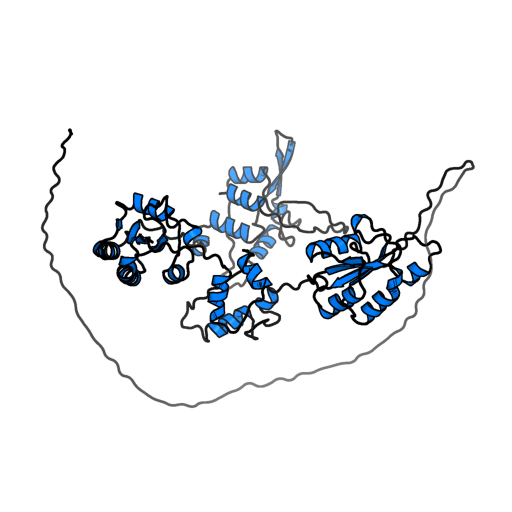 18.659 59.839 -56.133 1.00 29.84 457 HIS A N 1
ATOM 3645 C CA . HIS A 1 457 ? 18.782 59.279 -57.499 1.00 29.84 457 HIS A CA 1
ATOM 3646 C C . HIS A 1 457 ? 19.493 57.892 -57.446 1.00 29.84 457 HIS A C 1
ATOM 3648 O O . HIS A 1 457 ? 19.907 57.458 -56.379 1.00 29.84 457 HIS A O 1
ATOM 3654 N N . ALA A 1 458 ? 19.635 57.212 -58.588 1.00 24.12 458 ALA A N 1
ATOM 3655 C CA . ALA A 1 458 ? 20.487 56.022 -58.810 1.00 24.12 458 ALA A CA 1
ATOM 3656 C C . ALA A 1 458 ? 21.517 56.353 -59.933 1.00 24.12 458 ALA A C 1
ATOM 3658 O O . ALA A 1 458 ? 21.365 57.452 -60.490 1.00 24.12 458 ALA A O 1
ATOM 3659 N N . PRO A 1 459 ? 22.472 55.480 -60.361 1.00 41.31 459 PRO A N 1
ATOM 3660 C CA . PRO A 1 459 ? 22.730 54.071 -59.978 1.00 41.31 459 PRO A CA 1
ATOM 3661 C C . PRO A 1 459 ? 24.242 53.674 -59.834 1.00 41.31 459 PRO A C 1
ATOM 3663 O O . PRO A 1 459 ? 25.109 54.538 -59.894 1.00 41.31 459 PRO A O 1
ATOM 3666 N N . ALA A 1 460 ? 24.510 52.350 -59.794 1.00 26.11 460 ALA A N 1
ATOM 3667 C CA . ALA A 1 460 ? 25.645 51.612 -60.415 1.00 26.11 460 ALA A CA 1
ATOM 3668 C C . ALA A 1 460 ? 26.786 51.012 -59.545 1.00 26.11 460 ALA A C 1
ATOM 3670 O O . ALA A 1 460 ? 27.194 51.594 -58.550 1.00 26.11 460 ALA A O 1
ATOM 3671 N N . ALA A 1 461 ? 27.312 49.878 -60.059 1.00 26.36 461 ALA A N 1
ATOM 3672 C CA . ALA A 1 461 ? 28.462 49.034 -59.653 1.00 26.36 461 ALA A CA 1
ATOM 3673 C C . ALA A 1 461 ? 28.403 48.371 -58.247 1.00 26.36 461 ALA A C 1
ATOM 3675 O O . ALA A 1 461 ? 28.033 49.038 -57.293 1.00 26.36 461 ALA A O 1
ATOM 3676 N N . ASN A 1 462 ? 28.648 47.068 -58.005 1.00 24.91 462 ASN A N 1
ATOM 3677 C CA . ASN A 1 462 ? 29.335 45.929 -58.675 1.00 24.91 462 ASN A CA 1
ATOM 3678 C C . ASN A 1 462 ? 30.798 45.689 -58.225 1.00 24.91 462 ASN A C 1
ATOM 3680 O O . ASN A 1 462 ? 31.566 46.644 -58.171 1.00 24.91 462 ASN A O 1
ATOM 3684 N N . LYS A 1 463 ? 31.152 44.397 -58.056 1.00 27.67 463 LYS A N 1
ATOM 3685 C CA . LYS A 1 463 ? 32.440 43.786 -57.634 1.00 27.67 463 LYS A CA 1
ATOM 3686 C C . LYS A 1 463 ? 32.854 43.943 -56.152 1.00 27.67 463 LYS A C 1
ATOM 3688 O O . LYS A 1 463 ? 32.349 44.850 -55.504 1.00 27.67 463 LYS A O 1
ATOM 3693 N N . GLU A 1 464 ? 33.816 43.195 -55.577 1.00 25.17 464 GLU A N 1
ATOM 3694 C CA . GLU A 1 464 ? 34.385 41.810 -55.701 1.00 25.17 464 GLU A CA 1
ATOM 3695 C C . GLU A 1 464 ? 35.673 41.759 -54.818 1.00 25.17 464 GLU A C 1
ATOM 3697 O O . GLU A 1 464 ? 36.171 42.825 -54.468 1.00 25.17 464 GLU A O 1
ATOM 3702 N N . ALA A 1 465 ? 36.242 40.572 -54.545 1.00 25.14 465 ALA A N 1
ATOM 3703 C CA . ALA A 1 465 ? 37.604 40.316 -54.010 1.00 25.14 465 ALA A CA 1
ATOM 3704 C C . ALA A 1 465 ? 37.975 40.694 -52.541 1.00 25.14 465 ALA A C 1
ATOM 3706 O O . ALA A 1 465 ? 38.231 41.846 -52.207 1.00 25.14 465 ALA A O 1
ATOM 3707 N N . ASP A 1 466 ? 38.070 39.658 -51.697 1.00 24.70 466 ASP A N 1
ATOM 3708 C CA . ASP A 1 466 ? 39.300 39.093 -51.084 1.00 24.70 466 ASP A CA 1
ATOM 3709 C C . ASP A 1 466 ? 40.389 39.929 -50.346 1.00 24.70 466 ASP A C 1
ATOM 3711 O O . ASP A 1 466 ? 41.110 40.725 -50.942 1.00 24.70 466 ASP A O 1
ATOM 3715 N N . ALA A 1 467 ? 40.650 39.467 -49.105 1.00 26.62 467 ALA A N 1
ATOM 3716 C CA . ALA A 1 467 ? 41.955 39.095 -48.497 1.00 26.62 467 ALA A CA 1
ATOM 3717 C C . ALA A 1 467 ? 42.971 40.129 -47.922 1.00 26.62 467 ALA A C 1
ATOM 3719 O O . ALA A 1 467 ? 43.100 41.252 -48.395 1.00 26.62 467 ALA A O 1
ATOM 3720 N N . ALA A 1 468 ? 43.770 39.623 -46.948 1.00 28.25 468 ALA A N 1
ATOM 3721 C CA . ALA A 1 468 ? 44.944 40.217 -46.251 1.00 28.25 468 ALA A CA 1
ATOM 3722 C C . ALA A 1 468 ? 44.669 41.452 -45.346 1.00 28.25 468 ALA A C 1
ATOM 3724 O O . ALA A 1 468 ? 43.716 42.183 -45.589 1.00 28.25 468 ALA A O 1
ATOM 3725 N N . SER A 1 469 ? 45.429 41.786 -44.286 1.00 27.75 469 SER A N 1
ATOM 3726 C CA . SER A 1 469 ? 46.471 41.143 -43.425 1.00 27.75 469 SER A CA 1
ATOM 3727 C C . SER A 1 469 ? 46.510 41.942 -42.079 1.00 27.75 469 SER A C 1
ATOM 3729 O O . SER A 1 469 ? 45.667 42.824 -41.917 1.00 27.75 469 SER A O 1
ATOM 3731 N N . ASP A 1 470 ? 47.305 41.750 -41.010 1.00 26.31 470 ASP A N 1
ATOM 3732 C CA . ASP A 1 470 ? 48.533 41.013 -40.598 1.00 26.31 470 ASP A CA 1
ATOM 3733 C C . ASP A 1 470 ? 48.333 40.561 -39.112 1.00 26.31 470 ASP A C 1
ATOM 3735 O O . ASP A 1 470 ? 47.424 41.073 -38.460 1.00 26.31 470 ASP A O 1
ATOM 3739 N N . ALA A 1 471 ? 48.981 39.568 -38.475 1.00 28.78 471 ALA A N 1
ATOM 3740 C CA . ALA A 1 471 ? 50.373 39.068 -38.399 1.00 28.78 471 ALA A CA 1
ATOM 3741 C C . ALA A 1 471 ? 51.298 39.786 -37.369 1.00 28.78 471 ALA A C 1
ATOM 3743 O O . ALA A 1 471 ? 51.769 40.890 -37.617 1.00 28.78 471 ALA A O 1
ATOM 3744 N N . ASN A 1 472 ? 51.522 39.129 -36.211 1.00 26.92 472 ASN A N 1
ATOM 3745 C CA . ASN A 1 472 ? 52.655 39.185 -35.244 1.00 26.92 472 ASN A CA 1
ATOM 3746 C C . ASN A 1 472 ? 52.222 38.387 -33.984 1.00 26.92 472 ASN A C 1
ATOM 3748 O O . ASN A 1 472 ? 51.130 38.651 -33.486 1.00 26.92 472 ASN A O 1
ATOM 3752 N N . VAL A 1 473 ? 52.882 37.355 -33.434 1.00 29.66 473 VAL A N 1
ATOM 3753 C CA . VAL A 1 473 ? 54.274 36.829 -33.450 1.00 29.66 473 VAL A CA 1
ATOM 3754 C C . VAL A 1 473 ? 55.247 37.513 -32.478 1.00 29.66 473 VAL A C 1
ATOM 3756 O O . VAL A 1 473 ? 55.767 38.581 -32.773 1.00 29.66 473 VAL A O 1
ATOM 3759 N N . ASP A 1 474 ? 55.439 36.841 -31.335 1.00 27.06 474 ASP A N 1
ATOM 3760 C CA . ASP A 1 474 ? 56.662 36.585 -30.534 1.00 27.06 474 ASP A CA 1
ATOM 3761 C C . ASP A 1 474 ? 56.163 35.672 -29.370 1.00 27.06 474 ASP A C 1
ATOM 3763 O O . ASP A 1 474 ? 55.234 36.068 -28.666 1.00 27.06 474 ASP A O 1
ATOM 3767 N N . GLN A 1 475 ? 56.521 34.390 -29.164 1.00 32.41 475 GLN A N 1
ATOM 3768 C CA . GLN A 1 475 ? 57.758 33.613 -29.411 1.00 32.41 475 GLN A CA 1
ATOM 3769 C C . GLN A 1 475 ? 58.921 34.124 -28.520 1.00 32.41 475 GLN A C 1
ATOM 3771 O O . GLN A 1 475 ? 59.075 35.331 -28.384 1.00 32.41 475 GLN A O 1
ATOM 3776 N N . LEU A 1 476 ? 59.722 33.336 -27.777 1.00 32.28 476 LEU A N 1
ATOM 3777 C CA . LEU A 1 476 ? 60.235 31.942 -27.836 1.00 32.28 476 LEU A CA 1
ATOM 3778 C C . LEU A 1 476 ? 60.439 31.396 -26.376 1.00 32.28 476 LEU A C 1
ATOM 3780 O O . LEU A 1 476 ? 60.636 32.211 -25.478 1.00 32.28 476 LEU A O 1
ATOM 3784 N N . GLU A 1 477 ? 60.165 30.123 -26.023 1.00 33.84 477 GLU A N 1
ATOM 3785 C CA . GLU A 1 477 ? 61.056 28.912 -26.008 1.00 33.84 477 GLU A CA 1
ATOM 3786 C C . GLU A 1 477 ? 62.251 28.941 -25.003 1.00 33.84 477 GLU A C 1
ATOM 3788 O O . GLU A 1 477 ? 62.767 30.016 -24.712 1.00 33.84 477 GLU A O 1
ATOM 3793 N N . ALA A 1 478 ? 62.786 27.833 -24.442 1.00 31.16 478 ALA A N 1
ATOM 3794 C CA . ALA A 1 478 ? 62.347 26.422 -24.277 1.00 31.16 478 ALA A CA 1
ATOM 3795 C C . ALA A 1 478 ? 63.333 25.620 -23.359 1.00 31.16 478 ALA A C 1
ATOM 3797 O O . ALA A 1 478 ? 64.363 26.166 -22.971 1.00 31.16 478 ALA A O 1
ATOM 3798 N N . GLU A 1 479 ? 63.026 24.328 -23.104 1.00 31.19 479 GLU A N 1
ATOM 3799 C CA . GLU A 1 479 ? 63.965 23.183 -22.869 1.00 31.19 479 GLU A CA 1
ATOM 3800 C C . GLU A 1 479 ? 64.884 23.159 -21.612 1.00 31.19 479 GLU A C 1
ATOM 3802 O O . GLU A 1 479 ? 65.142 24.186 -20.994 1.00 31.19 479 GLU A O 1
ATOM 3807 N N . HIS A 1 480 ? 65.405 22.018 -21.112 1.00 33.53 480 HIS A N 1
ATOM 3808 C CA . HIS A 1 480 ? 65.284 20.562 -21.416 1.00 33.53 480 HIS A CA 1
ATOM 3809 C C . HIS A 1 480 ? 65.316 19.765 -20.060 1.00 33.53 480 HIS A C 1
ATOM 3811 O O . HIS A 1 480 ? 65.592 20.385 -19.034 1.00 33.53 480 HIS A O 1
ATOM 3817 N N . ALA A 1 481 ? 64.801 18.521 -19.932 1.00 31.33 481 ALA A N 1
ATOM 3818 C CA . ALA A 1 481 ? 65.505 17.198 -19.851 1.00 31.33 481 ALA A CA 1
ATOM 3819 C C . ALA A 1 481 ? 66.810 17.138 -18.986 1.00 31.33 481 ALA A C 1
ATOM 3821 O O . ALA A 1 481 ? 67.414 18.176 -18.752 1.00 31.33 481 ALA A O 1
ATOM 3822 N N . GLU A 1 482 ? 67.331 16.032 -18.422 1.00 31.36 482 GLU A N 1
ATOM 3823 C CA . GLU A 1 482 ? 67.241 14.548 -18.572 1.00 31.36 482 GLU A CA 1
ATOM 3824 C C . GLU A 1 482 ? 67.502 13.884 -17.167 1.00 31.36 482 GLU A C 1
ATOM 3826 O O . GLU A 1 482 ? 67.908 14.603 -16.252 1.00 31.36 482 GLU A O 1
ATOM 3831 N N . ASP A 1 483 ? 67.500 12.557 -16.924 1.00 30.20 483 ASP A N 1
ATOM 3832 C CA . ASP A 1 483 ? 66.422 11.532 -16.975 1.00 30.20 483 ASP A CA 1
ATOM 3833 C C . ASP A 1 483 ? 66.815 10.298 -16.069 1.00 30.20 483 ASP A C 1
ATOM 3835 O O . ASP A 1 483 ? 67.677 10.486 -15.208 1.00 30.20 483 ASP A O 1
ATOM 3839 N N . ASP A 1 484 ? 66.248 9.081 -16.258 1.00 29.16 484 ASP A N 1
ATOM 3840 C CA . ASP A 1 484 ? 66.638 7.743 -15.678 1.00 29.16 484 ASP A CA 1
ATOM 3841 C C . ASP A 1 484 ? 66.312 7.446 -14.169 1.00 29.16 484 ASP A C 1
ATOM 3843 O O . ASP A 1 484 ? 66.490 8.301 -13.304 1.00 29.16 484 ASP A O 1
ATOM 3847 N N . ASN A 1 485 ? 65.644 6.333 -13.772 1.00 31.94 485 ASN A N 1
ATOM 3848 C CA . ASN A 1 485 ? 66.007 4.879 -13.656 1.00 31.94 485 ASN A CA 1
ATOM 3849 C C . ASN A 1 485 ? 66.862 4.511 -12.395 1.00 31.94 485 ASN A C 1
ATOM 3851 O O . ASN A 1 485 ? 67.545 5.373 -11.852 1.00 31.94 485 ASN A O 1
ATOM 3855 N N . GLU A 1 486 ? 66.849 3.304 -11.787 1.00 29.50 486 GLU A N 1
ATOM 3856 C CA . GLU A 1 486 ? 66.378 1.950 -12.186 1.00 29.50 486 GLU A CA 1
ATOM 3857 C C . GLU A 1 486 ? 66.026 1.033 -10.956 1.00 29.50 486 GLU A C 1
ATOM 3859 O O . GLU A 1 486 ? 66.064 1.481 -9.808 1.00 29.50 486 GLU A O 1
ATOM 3864 N N . ASP A 1 487 ? 65.688 -0.244 -11.208 1.00 30.47 487 ASP A N 1
ATOM 3865 C CA . ASP A 1 487 ? 65.152 -1.313 -10.318 1.00 30.47 487 ASP A CA 1
ATOM 3866 C C . ASP A 1 487 ? 65.991 -1.785 -9.093 1.00 30.47 487 ASP A C 1
ATOM 3868 O O . ASP A 1 487 ? 67.201 -1.568 -9.033 1.00 30.47 487 ASP A O 1
ATOM 3872 N N . GLN A 1 488 ? 65.385 -2.602 -8.194 1.00 29.03 488 GLN A N 1
ATOM 3873 C CA . GLN A 1 488 ? 65.787 -4.031 -8.039 1.00 29.03 488 GLN A CA 1
ATOM 3874 C C . GLN A 1 488 ? 64.864 -4.953 -7.195 1.00 29.03 488 GLN A C 1
ATOM 3876 O O . GLN A 1 488 ? 64.007 -4.506 -6.437 1.00 29.03 488 GLN A O 1
ATOM 3881 N N . GLU A 1 489 ? 65.051 -6.267 -7.406 1.00 30.16 489 GLU A N 1
ATOM 3882 C CA . GLU A 1 489 ? 64.200 -7.419 -7.038 1.00 30.16 489 GLU A CA 1
ATOM 3883 C C . GLU A 1 489 ? 64.415 -8.003 -5.608 1.00 30.16 489 GLU A C 1
ATOM 3885 O O . GLU A 1 489 ? 65.155 -7.459 -4.790 1.00 30.16 489 GLU A O 1
ATOM 3890 N N . SER A 1 490 ? 63.857 -9.212 -5.389 1.00 28.77 490 SER A N 1
ATOM 3891 C CA . SER A 1 490 ? 64.072 -10.202 -4.304 1.00 28.77 490 SER A CA 1
ATOM 3892 C C . SER A 1 490 ? 63.233 -10.036 -3.013 1.00 28.77 490 SER A C 1
ATOM 3894 O O . SER A 1 490 ? 62.821 -8.935 -2.665 1.00 28.77 490 SER A O 1
ATOM 3896 N N . ASP A 1 491 ? 62.874 -11.107 -2.286 1.00 28.39 491 ASP A N 1
ATOM 3897 C CA . ASP A 1 491 ? 63.334 -12.512 -2.379 1.00 28.39 491 ASP A CA 1
ATOM 3898 C C . ASP A 1 491 ? 62.223 -13.553 -2.060 1.00 28.39 491 ASP A C 1
ATOM 3900 O O . ASP A 1 491 ? 61.146 -13.199 -1.573 1.00 28.39 491 ASP A O 1
ATOM 3904 N N . GLU A 1 492 ? 62.485 -14.838 -2.334 1.00 33.03 492 GLU A N 1
ATOM 3905 C CA . GLU A 1 492 ? 61.608 -15.992 -2.025 1.00 33.03 492 GLU A CA 1
ATOM 3906 C C . GLU A 1 492 ? 62.076 -16.749 -0.743 1.00 33.03 492 GLU A C 1
ATOM 3908 O O . GLU A 1 492 ? 62.980 -16.305 -0.045 1.00 33.03 492 GLU A O 1
ATOM 3913 N N . GLU A 1 493 ? 61.498 -17.931 -0.454 1.00 33.25 493 GLU A N 1
ATOM 3914 C CA . GLU A 1 493 ? 61.873 -18.886 0.622 1.00 33.25 493 GLU A CA 1
ATOM 3915 C C . GLU A 1 493 ? 61.579 -18.500 2.105 1.00 33.25 493 GLU A C 1
ATOM 3917 O O . GLU A 1 493 ? 61.533 -17.335 2.472 1.00 33.25 493 GLU A O 1
ATOM 3922 N N . LYS A 1 494 ? 61.425 -19.423 3.083 1.00 30.09 494 LYS A N 1
ATOM 3923 C CA . LYS A 1 494 ? 60.853 -20.803 3.172 1.00 30.09 494 LYS A CA 1
ATOM 3924 C C . LYS A 1 494 ? 60.855 -21.242 4.669 1.00 30.09 494 LYS A C 1
ATOM 3926 O O . LYS A 1 494 ? 61.643 -20.698 5.434 1.00 30.09 494 LYS A O 1
ATOM 3931 N N . ARG A 1 495 ? 60.128 -22.325 5.039 1.00 32.28 495 ARG A N 1
ATOM 3932 C CA . ARG A 1 495 ? 60.286 -23.150 6.293 1.00 32.28 495 ARG A CA 1
ATOM 3933 C C . ARG A 1 495 ? 59.845 -22.484 7.633 1.00 32.28 495 ARG A C 1
ATOM 3935 O O . ARG A 1 495 ? 59.786 -21.269 7.704 1.00 32.28 495 ARG A O 1
ATOM 3942 N N . GLN A 1 496 ? 59.525 -23.187 8.741 1.00 29.67 496 GLN A N 1
ATOM 3943 C CA . GLN A 1 496 ? 59.239 -24.620 9.011 1.00 29.67 496 GLN A CA 1
ATOM 3944 C C . GLN A 1 496 ? 58.394 -24.819 10.304 1.00 29.67 496 GLN A C 1
ATOM 3946 O O . GLN A 1 496 ? 58.495 -24.029 11.233 1.00 29.67 496 GLN A O 1
ATOM 3951 N N . GLU A 1 497 ? 57.634 -25.923 10.340 1.00 30.70 497 GLU A N 1
ATOM 3952 C CA . GLU A 1 497 ? 57.340 -26.848 11.470 1.00 30.70 497 GLU A CA 1
ATOM 3953 C C . GLU A 1 497 ? 57.212 -26.378 12.944 1.00 30.70 497 GLU A C 1
ATOM 3955 O O . GLU A 1 497 ? 58.203 -26.133 13.628 1.00 30.70 497 GLU A O 1
ATOM 3960 N N . SER A 1 498 ? 56.014 -26.593 13.504 1.00 31.12 498 SER A N 1
ATOM 3961 C CA . SER A 1 498 ? 55.756 -27.587 14.577 1.00 31.12 498 SER A CA 1
ATOM 3962 C C . SER A 1 498 ? 54.291 -28.068 14.446 1.00 31.12 498 SER A C 1
ATOM 3964 O O . SER A 1 498 ? 53.423 -27.251 14.155 1.00 31.12 498 SER A O 1
ATOM 3966 N N . LEU A 1 499 ? 53.931 -29.359 14.375 1.00 32.91 499 LEU A N 1
ATOM 3967 C CA . LEU A 1 499 ? 54.214 -30.576 15.171 1.00 32.91 499 LEU A CA 1
ATOM 3968 C C . LEU A 1 499 ? 53.362 -30.711 16.450 1.00 32.91 499 LEU A C 1
ATOM 3970 O O . LEU A 1 499 ? 53.432 -29.845 17.313 1.00 32.91 499 LEU A O 1
ATOM 3974 N N . ASP A 1 500 ? 52.665 -31.858 16.521 1.00 33.06 500 ASP A N 1
ATOM 3975 C CA . ASP A 1 500 ? 52.110 -32.606 17.672 1.00 33.06 500 ASP A CA 1
ATOM 3976 C C . ASP A 1 500 ? 51.126 -31.863 18.625 1.00 33.06 500 ASP A C 1
ATOM 3978 O O . ASP A 1 500 ? 51.358 -30.729 19.027 1.00 33.06 500 ASP A O 1
ATOM 3982 N N . ASN A 1 501 ? 50.002 -32.419 19.103 1.00 37.03 501 ASN A N 1
ATOM 3983 C CA . ASN A 1 501 ? 49.364 -33.745 18.955 1.00 37.03 501 ASN A CA 1
ATOM 3984 C C . ASN A 1 501 ? 47.806 -33.554 19.044 1.00 37.03 501 ASN A C 1
ATOM 3986 O O . ASN A 1 501 ? 47.353 -32.441 18.783 1.00 37.03 501 ASN A O 1
ATOM 3990 N N . ASP A 1 502 ? 46.872 -34.471 19.355 1.00 34.62 502 ASP A N 1
ATOM 3991 C CA . ASP A 1 502 ? 46.851 -35.822 19.961 1.00 34.62 502 ASP A CA 1
ATOM 3992 C C . ASP A 1 502 ? 45.595 -36.620 19.470 1.00 34.62 502 ASP A C 1
ATOM 3994 O O . ASP A 1 502 ? 44.982 -36.247 18.469 1.00 34.62 502 ASP A O 1
ATOM 3998 N N . ASP A 1 503 ? 45.200 -37.707 20.149 1.00 35.47 503 ASP A N 1
ATOM 3999 C CA . ASP A 1 503 ? 44.166 -38.693 19.751 1.00 35.47 503 ASP A CA 1
ATOM 4000 C C . ASP A 1 503 ? 42.746 -38.504 20.369 1.00 35.47 503 ASP A C 1
ATOM 4002 O O . ASP A 1 503 ? 42.559 -37.810 21.368 1.00 35.47 503 ASP A O 1
ATOM 4006 N N . GLY A 1 504 ? 41.747 -39.247 19.844 1.00 32.75 504 GLY A N 1
ATOM 4007 C CA . GLY A 1 504 ? 40.463 -39.570 20.525 1.00 32.75 504 GLY A CA 1
ATOM 4008 C C . GLY A 1 504 ? 39.184 -39.196 19.741 1.00 32.75 504 GLY A C 1
ATOM 4009 O O . GLY A 1 504 ? 38.826 -38.028 19.690 1.00 32.75 504 GLY A O 1
ATOM 4010 N N . ASN A 1 505 ? 38.429 -40.080 19.060 1.00 35.31 505 ASN A N 1
ATOM 4011 C CA . ASN A 1 505 ? 37.878 -41.402 19.444 1.00 35.31 505 ASN A CA 1
ATOM 4012 C C . ASN A 1 505 ? 36.937 -41.272 20.673 1.00 35.31 505 ASN A C 1
ATOM 4014 O O . ASN A 1 505 ? 37.357 -40.749 21.696 1.00 35.31 505 ASN A O 1
ATOM 4018 N N . VAL A 1 506 ? 35.653 -41.665 20.658 1.00 36.75 506 VAL A N 1
ATOM 4019 C CA . VAL A 1 506 ? 35.102 -43.028 20.454 1.00 36.75 506 VAL A CA 1
ATOM 4020 C C . VAL A 1 506 ? 33.673 -43.009 19.856 1.00 36.75 506 VAL A C 1
ATOM 4022 O O . VAL A 1 506 ? 32.956 -42.019 19.958 1.00 36.75 506 VAL A O 1
ATOM 4025 N N . ALA A 1 507 ? 33.260 -44.118 19.224 1.00 36.69 507 ALA A N 1
ATOM 4026 C CA . ALA A 1 507 ? 31.981 -44.302 18.517 1.00 36.69 507 ALA A CA 1
ATOM 4027 C C . ALA A 1 507 ? 30.866 -45.024 19.336 1.00 36.69 507 ALA A C 1
ATOM 4029 O O . ALA A 1 507 ? 30.990 -45.221 20.542 1.00 36.69 507 ALA A O 1
ATOM 4030 N N . SER A 1 508 ? 29.827 -45.508 18.627 1.00 36.53 508 SER A N 1
ATOM 4031 C CA . SER A 1 508 ? 28.626 -46.280 19.052 1.00 36.53 508 SER A CA 1
ATOM 4032 C C . SER A 1 508 ? 27.402 -45.474 19.547 1.00 36.53 508 SER A C 1
ATOM 4034 O O . SER A 1 508 ? 27.562 -44.454 20.201 1.00 36.53 508 SER A O 1
ATOM 4036 N N . GLY A 1 509 ? 26.149 -45.876 19.264 1.00 31.78 509 GLY A N 1
ATOM 4037 C CA . GLY A 1 509 ? 25.677 -46.861 18.266 1.00 31.78 509 GLY A CA 1
ATOM 4038 C C . GLY A 1 509 ? 24.318 -47.531 18.574 1.00 31.78 509 GLY A C 1
ATOM 4039 O O . GLY A 1 509 ? 24.025 -47.778 19.737 1.00 31.78 509 GLY A O 1
ATOM 4040 N N . ALA A 1 510 ? 23.590 -47.934 17.513 1.00 38.22 510 ALA A N 1
ATOM 4041 C CA . ALA A 1 510 ? 22.471 -48.911 17.478 1.00 38.22 510 ALA A CA 1
ATOM 4042 C C . ALA A 1 510 ? 21.129 -48.566 18.202 1.00 38.22 510 ALA A C 1
ATOM 4044 O O . ALA A 1 510 ? 21.118 -47.747 19.109 1.00 38.22 510 ALA A O 1
ATOM 4045 N N . ASP A 1 511 ? 19.959 -49.186 17.929 1.00 41.00 511 ASP A N 1
ATOM 4046 C CA . ASP A 1 511 ? 19.344 -49.814 16.720 1.00 41.00 511 ASP A CA 1
ATOM 4047 C C . ASP A 1 511 ? 17.854 -50.221 17.032 1.00 41.00 511 ASP A C 1
ATOM 4049 O O . ASP A 1 511 ? 17.511 -50.406 18.196 1.00 41.00 511 ASP A O 1
ATOM 4053 N N . LYS A 1 512 ? 17.012 -50.446 16.000 1.00 37.62 512 LYS A N 1
ATOM 4054 C CA . LYS A 1 512 ? 15.693 -51.170 15.939 1.00 37.62 512 LYS A CA 1
ATOM 4055 C C . LYS A 1 512 ? 14.425 -50.679 16.681 1.00 37.62 512 LYS A C 1
ATOM 4057 O O . LYS A 1 512 ? 14.352 -50.729 17.902 1.00 37.62 512 LYS A O 1
ATOM 4062 N N . ALA A 1 513 ? 13.343 -50.467 15.904 1.00 35.31 513 ALA A N 1
ATOM 4063 C CA . ALA A 1 513 ? 12.047 -51.210 15.932 1.00 35.31 513 ALA A CA 1
ATOM 4064 C C . ALA A 1 513 ? 11.018 -50.515 14.990 1.00 35.31 513 ALA A C 1
ATOM 4066 O O . ALA A 1 513 ? 10.704 -49.354 15.210 1.00 35.31 513 ALA A O 1
ATOM 4067 N N . THR A 1 514 ? 10.563 -51.023 13.832 1.00 35.47 514 THR A N 1
ATOM 4068 C CA . THR A 1 514 ? 9.706 -52.197 13.495 1.00 35.47 514 THR A CA 1
ATOM 4069 C C . THR A 1 514 ? 8.304 -52.242 14.133 1.00 35.47 514 THR A C 1
ATOM 4071 O O . THR A 1 514 ? 8.162 -52.653 15.282 1.00 35.47 514 THR A O 1
ATOM 4074 N N . SER A 1 515 ? 7.270 -51.924 13.339 1.00 43.91 515 SER A N 1
ATOM 4075 C CA . SER A 1 515 ? 5.834 -52.217 13.580 1.00 43.91 515 SER A CA 1
ATOM 4076 C C . SER A 1 515 ? 5.478 -53.690 13.270 1.00 43.91 515 SER A C 1
ATOM 4078 O O . SER A 1 515 ? 6.324 -54.390 12.705 1.00 43.91 515 SER A O 1
ATOM 4080 N N . PRO A 1 516 ? 4.251 -54.180 13.587 1.00 49.75 516 PRO A N 1
ATOM 4081 C CA . PRO A 1 516 ? 3.239 -54.298 12.509 1.00 49.75 516 PRO A CA 1
ATOM 4082 C C . PRO A 1 516 ? 1.727 -54.240 12.898 1.00 49.75 516 PRO A C 1
ATOM 4084 O O . PRO A 1 516 ? 1.314 -54.746 13.934 1.00 49.75 516 PRO A O 1
ATOM 4087 N N . ILE A 1 517 ? 0.920 -53.679 11.980 1.00 38.88 517 ILE A N 1
ATOM 4088 C CA . ILE A 1 517 ? -0.356 -54.182 11.388 1.00 38.88 517 ILE A CA 1
ATOM 4089 C C . ILE A 1 517 ? -1.369 -54.966 12.267 1.00 38.88 517 ILE A C 1
ATOM 4091 O O . ILE A 1 517 ? -1.087 -56.100 12.649 1.00 38.88 517 ILE A O 1
ATOM 4095 N N . HIS A 1 518 ? -2.621 -54.467 12.361 1.00 30.86 518 HIS A N 1
ATOM 4096 C CA . HIS A 1 518 ? -3.800 -55.175 11.798 1.00 30.86 518 HIS A CA 1
ATOM 4097 C C . HIS A 1 518 ? -5.073 -54.311 11.631 1.00 30.86 518 HIS A C 1
ATOM 4099 O O . HIS A 1 518 ? -5.372 -53.465 12.470 1.00 30.86 518 HIS A O 1
ATOM 4105 N N . ASP A 1 519 ? -5.825 -54.568 10.555 1.00 38.56 519 ASP A N 1
ATOM 4106 C CA . ASP A 1 519 ? -7.150 -54.005 10.233 1.00 38.56 519 ASP A CA 1
ATOM 4107 C C . ASP A 1 519 ? -8.318 -54.755 10.905 1.00 38.56 519 ASP A C 1
ATOM 4109 O O . ASP A 1 519 ? -8.213 -55.962 11.123 1.00 38.56 519 ASP A O 1
ATOM 4113 N N . GLU A 1 520 ? -9.484 -54.099 11.019 1.00 32.03 520 GLU A N 1
ATOM 4114 C CA . GLU A 1 520 ? -10.796 -54.734 10.776 1.00 32.03 520 GLU A CA 1
ATOM 4115 C C . GLU A 1 520 ? -11.749 -53.793 10.004 1.00 32.03 520 GLU A C 1
ATOM 4117 O O . GLU A 1 520 ? -11.774 -52.583 10.222 1.00 32.03 520 GLU A O 1
ATOM 4122 N N . ASN A 1 521 ? -12.549 -54.362 9.093 1.00 32.88 521 ASN A N 1
ATOM 4123 C CA . ASN A 1 521 ? -13.561 -53.670 8.279 1.00 32.88 521 ASN A CA 1
ATOM 4124 C C . ASN A 1 521 ? -14.979 -53.939 8.807 1.00 32.88 521 ASN A C 1
ATOM 4126 O O . ASN A 1 521 ? -15.328 -55.105 8.981 1.00 32.88 521 ASN A O 1
ATOM 4130 N N . VAL A 1 522 ? -15.854 -52.922 8.856 1.00 32.84 522 VAL A N 1
ATOM 4131 C CA . VAL A 1 522 ? -17.319 -53.125 8.789 1.00 32.84 522 VAL A CA 1
ATOM 4132 C C . VAL A 1 522 ? -18.002 -52.019 7.963 1.00 32.84 522 VAL A C 1
ATOM 4134 O O . VAL A 1 522 ? -17.951 -50.842 8.303 1.00 32.84 522 VAL A O 1
ATOM 4137 N N . HIS A 1 523 ? -18.684 -52.412 6.883 1.00 31.19 523 HIS A N 1
ATOM 4138 C CA . HIS A 1 523 ? -19.633 -51.581 6.122 1.00 31.19 523 HIS A CA 1
ATOM 4139 C C . HIS A 1 523 ? -20.951 -51.367 6.897 1.00 31.19 523 HIS A C 1
ATOM 4141 O O . HIS A 1 523 ? -21.404 -52.302 7.549 1.00 31.19 523 HIS A O 1
ATOM 4147 N N . PHE A 1 524 ? -21.677 -50.259 6.661 1.00 26.81 524 PHE A N 1
ATOM 4148 C CA . PHE A 1 524 ? -22.912 -50.326 5.845 1.00 26.81 524 PHE A CA 1
ATOM 4149 C C . PHE A 1 524 ? -23.485 -48.964 5.402 1.00 26.81 524 PHE A C 1
ATOM 4151 O O . PHE A 1 524 ? -23.285 -47.934 6.034 1.00 26.81 524 PHE A O 1
ATOM 4158 N N . ASN A 1 525 ? -24.217 -49.003 4.285 1.00 30.73 525 ASN A N 1
ATOM 4159 C CA . ASN A 1 525 ? -25.011 -47.910 3.711 1.00 30.73 525 ASN A CA 1
ATOM 4160 C C . ASN A 1 525 ? -26.381 -47.770 4.395 1.00 30.73 525 ASN A C 1
ATOM 4162 O O . ASN A 1 525 ? -26.954 -48.788 4.781 1.00 30.73 525 ASN A O 1
ATOM 4166 N N . CYS A 1 526 ? -26.981 -46.570 4.346 1.00 28.09 526 CYS A N 1
ATOM 4167 C CA . CYS A 1 526 ? -28.389 -46.424 3.929 1.00 28.09 526 CYS A CA 1
ATOM 4168 C C . CYS A 1 526 ? -28.807 -44.967 3.628 1.00 28.09 526 CYS A C 1
ATOM 4170 O O . CYS A 1 526 ? -28.872 -44.136 4.526 1.00 28.09 526 CYS A O 1
ATOM 4172 N N . ASN A 1 527 ? -29.198 -44.699 2.377 1.00 32.91 527 ASN A N 1
ATOM 4173 C CA . ASN A 1 527 ? -30.041 -43.557 1.990 1.00 32.91 527 ASN A CA 1
ATOM 4174 C C . ASN A 1 527 ? -31.505 -44.021 1.941 1.00 32.91 527 ASN A C 1
ATOM 4176 O O . ASN A 1 527 ? -31.766 -44.996 1.239 1.00 32.91 527 ASN A O 1
ATOM 4180 N N . HIS A 1 528 ? -32.458 -43.314 2.567 1.00 30.05 528 HIS A N 1
ATOM 4181 C CA . HIS A 1 528 ? -33.861 -43.261 2.105 1.00 30.05 528 HIS A CA 1
ATOM 4182 C C . HIS A 1 528 ? -34.706 -42.192 2.832 1.00 30.05 528 HIS A C 1
ATOM 4184 O O . HIS A 1 528 ? -34.329 -41.753 3.912 1.00 30.05 528 HIS A O 1
ATOM 4190 N N . LEU A 1 529 ? -35.883 -41.867 2.257 1.00 30.59 529 LEU A N 1
ATOM 4191 C CA . LEU A 1 529 ? -36.874 -40.848 2.695 1.00 30.59 529 LEU A CA 1
ATOM 4192 C C . LEU A 1 529 ? -36.377 -39.411 2.425 1.00 30.59 529 LEU A C 1
ATOM 4194 O O . LEU A 1 529 ? -35.608 -38.864 3.199 1.00 30.59 529 LEU A O 1
ATOM 4198 N N . LEU A 1 530 ? -36.679 -38.742 1.304 1.00 32.38 530 LEU A N 1
ATOM 4199 C CA . LEU A 1 530 ? -37.868 -38.725 0.428 1.00 32.38 530 LEU A CA 1
ATOM 4200 C C . LEU A 1 530 ? -39.160 -38.203 1.097 1.00 32.38 530 LEU A C 1
ATOM 4202 O O . LEU A 1 530 ? -39.802 -38.916 1.858 1.00 32.38 530 LEU A O 1
ATOM 4206 N N . ASN A 1 531 ? -39.561 -37.000 0.662 1.00 32.56 531 ASN A N 1
ATOM 4207 C CA . ASN A 1 531 ? -40.908 -36.409 0.629 1.00 32.56 531 ASN A CA 1
ATOM 4208 C C . ASN A 1 531 ? -41.787 -36.410 1.896 1.00 32.56 531 ASN A C 1
ATOM 4210 O O . ASN A 1 531 ? -42.385 -37.423 2.253 1.00 32.56 531 ASN A O 1
ATOM 4214 N N . ASN A 1 532 ? -42.172 -35.200 2.322 1.00 32.19 532 ASN A N 1
ATOM 4215 C CA . ASN A 1 532 ? -43.602 -34.877 2.314 1.00 32.19 532 ASN A CA 1
ATOM 4216 C C . ASN A 1 532 ? -43.872 -33.399 1.972 1.00 32.19 532 ASN A C 1
ATOM 4218 O O . ASN A 1 532 ? -42.973 -32.567 2.060 1.00 32.19 532 ASN A O 1
ATOM 4222 N N . LYS A 1 533 ? -45.097 -33.087 1.530 1.00 42.16 533 LYS A N 1
ATOM 4223 C CA . LYS A 1 533 ? -45.550 -31.738 1.135 1.00 42.16 533 LYS A CA 1
ATOM 4224 C C . LYS A 1 533 ? -46.781 -31.298 1.945 1.00 42.16 533 LYS A C 1
ATOM 4226 O O . LYS A 1 533 ? -47.515 -32.150 2.434 1.00 42.16 533 LYS A O 1
ATOM 4231 N N . ASN A 1 534 ? -47.074 -29.996 1.847 1.00 41.22 534 ASN A N 1
ATOM 4232 C CA . ASN A 1 534 ? -48.365 -29.320 2.071 1.00 41.22 534 ASN A CA 1
ATOM 4233 C C . ASN A 1 534 ? -48.748 -28.962 3.521 1.00 41.22 534 ASN A C 1
ATOM 4235 O O . ASN A 1 534 ? -48.741 -29.824 4.387 1.00 41.22 534 ASN A O 1
ATOM 4239 N N . ASN A 1 535 ? -49.250 -27.724 3.656 1.00 40.97 535 ASN A N 1
ATOM 4240 C CA . ASN A 1 535 ? -50.273 -27.214 4.588 1.00 40.97 535 ASN A CA 1
ATOM 4241 C C . ASN A 1 535 ? -50.000 -27.374 6.109 1.00 40.97 535 ASN A C 1
ATOM 4243 O O . ASN A 1 535 ? -49.872 -28.489 6.604 1.00 40.97 535 ASN A O 1
ATOM 4247 N N . CYS A 1 536 ? -49.989 -26.317 6.928 1.00 36.06 536 CYS A N 1
ATOM 4248 C CA . CYS A 1 536 ? -50.567 -24.966 6.792 1.00 36.06 536 CYS A CA 1
ATOM 4249 C C . CYS A 1 536 ? -49.618 -23.871 7.301 1.00 36.06 536 CYS A C 1
ATOM 4251 O O . CYS A 1 536 ? -48.736 -24.207 8.119 1.00 36.06 536 CYS A O 1
#

Foldseek 3Di:
DLVVLLVVLVPDDDDDFDADPVGDTDDDDDSFQRDDPVQSVCPVVDDDDDDDDDDDVPDDDPDPLQVVLCQAANPVSGPPHDCPGVQNVQWDFDQDPVPRDTDIHGRDGDQSDPVSVLVCCVPVPVVVNVVVDDPDPDPDAQWKKFKAWPVLVVQLVVLCVVCVPFWDAKFKWPDPQLVRTDTQGRDVVSNVVGPPDPSGIMIIIIGGPPDCPSVVSSVVSPTPDMQPGSVRRVVSCCSNQPPCNPPDQLALVNVCVVCVPPPDDDDPVRSCCSNVPNDDDDDDDDPPDPPPPDDPLQVVLCQAANPVSDPCHDCPGVSVVVPDPDDPPDDPQQKKKFKAFVVCVVVVVVLCVVVPPFWPAKFKWPDLPLVRTDTQGRDPCSVVVDPDDDPGMMMMTIGRVPDVVSVVVSCVSPTPDIQPDRVSRVVSCCSVQNPCNVPDDDDDPDDDDDDDDDDDDDDDDDDDDDDDDDDDDDDDDDDDDDDDDDDDDDDDDDDDDDDDDDDDDDDDDDDDDDDDDDDDDDDDDDDDDDDDDDDD

Secondary structure (DSSP, 8-state):
-HHHHHHHHHS---------TTS--------TTPPPHHHHHHHHHS--------PPTT---S-TTHHHHHHHHGGG-STT--TTSHHHHT-EEEE-TTT--EEEE-S----SSHHHHHHHHHHH-HHHHGGGSPPPPPPPPPEEEEEEEGGGHHHHHHHHTT-TTTEEEEEEES-SSGGGPPEEESSHHHHHT-TT--S--EEEEEEETT-HHHHHHHHTT--SEE-SSHHHHHHHHHHHS-GGGS-----HHHHHHHHTT-S----HHHHHHHHTT------------TT--S-HHHHHHHHHHGGG-SSS--TTSHHHHHS----TT-----EEEEEEEGGGHHHHHHHHTTSTTTEEEEEEES-SSTTT--EEESSHHHHHT-S---TT-EEEEEEETT-HHHHHHHHHT--SEE-SSHHHHHHHHHHHS-TTTTSPPP------PPPP------------------------------------------------------------------------------------

Sequence (536 aa):
MLEEIFYFADDVEEDYDVRTEEGEAEREEYPIGAFNEATRQILISKESVALLIKPKAGQEIESMLDEVLRLVYGEMMRPPGDEDSPCQLLLKQEEDEDTGETNELTGIWAPPNPCMTAACMKLFFPKVSIAYAIPEPEPTPPHYAVIFGLTKFHEALDVINRYPKDVMKYGFFTSHVPKEAELIAKTYHKLEKSDKRTFSEKLVIEVSAKKSECMFALAQLEPLYISPNTDEGERECELFFPDEFDVVKLTKEVLEELTSFTDYKFSKKTIEDVASNKPSVALLLMRRSENLMGDIDEIVLQMVYGNARKPPGDEKSPSVALMKKGDEDDKDSVLVAIGYDAFKARDVLKLSEQYPGQVMAYGFFTSEAPEEAQLIAKTMEEFEARTTPVTTEKIVIQLIKENPECFDAFNELNPSYVSFDAIVGEQDCRHFFPPGYNAPPVEVTQVKKKSRKRRKHAPAANKEADAASDANVDQLEAEHAEDDNEDQESDEEKRQESLDNDDGNVASGADKATSPIHDENVHFNCNHLLNNKNNC

Radius of gyration: 41.33 Å; chains: 1; bounding box: 118×122×89 Å